Protein AF-0000000080634174 (afdb_homodimer)

Radius of gyration: 23.22 Å; Cα contacts (8 Å, |Δi|>4): 1227; chains: 2; bounding box: 57×70×58 Å

Foldseek 3Di:
DFEEEFEDCLWFLLVLLQLVCLVVPAAYEREEQDQVSCQVSCVVRVLSYDYAYDDLLDLVSLLVSQVVSCVRPVGGAEYELDWAFFEFAAPVLADCVPLVVRLSTLPVSVVSSCVSRCVRCLQVAHEYEYEAALLLQDPAFRRVSNSVSSVNSVVVQVVVQVVCVVSNHHYAYEHEYDAQIQRLPPRYHYRPGDDPVRVVRHCVVVSVVCHRPTPHHSNVVSVVVVVLRVDPDRDRYHYDDPVSVVSNVVSVVVVVVVCVVCVVPVVPPDDDDD/DFEEEFEDCLWFLLVLLQLVCLVVPAAYEREEQDQVSCQVSCVVRVLSYDYDYDDLLDLVRLLVSQVVSCVRPVGGAEYELDWAFFEFAAPVLADCVPLVVRLSTLPVSVVSSCVSRCVRCLVVAHEYEYEAALLLQDPAFRRNSNSVSSVNSVVVQVVVQVVCVVSNHHYAYEHEYDAQIQRLPPRYHYRPGDDPVRVVRHCVVVSVVCHNPTPHHSNVVSVVVVVLRVDPDRDRYHYDDPVSVVSNVVSVVVVVVVCVVCVVPVVPPDDDDD

Structure (mmCIF, N/CA/C/O backbone):
data_AF-0000000080634174-model_v1
#
loop_
_entity.id
_entity.type
_entity.pdbx_description
1 polymer Dehydrogenase
#
loop_
_atom_site.group_PDB
_atom_site.id
_atom_site.type_symbol
_atom_site.label_atom_id
_atom_site.label_alt_id
_atom_site.label_comp_id
_atom_site.label_asym_id
_atom_site.label_entity_id
_atom_site.label_seq_id
_atom_site.pdbx_PDB_ins_code
_atom_site.Cartn_x
_atom_site.Cartn_y
_atom_site.Cartn_z
_atom_site.occupancy
_atom_site.B_iso_or_equiv
_atom_site.auth_seq_id
_atom_site.auth_comp_id
_atom_site.auth_asym_id
_atom_site.auth_atom_id
_atom_site.pdbx_PDB_model_num
ATOM 1 N N . MET A 1 1 ? -1.147 -33.094 -9.82 1 93.56 1 MET A N 1
ATOM 2 C CA . MET A 1 1 ? -0.824 -32.219 -10.938 1 93.56 1 MET A CA 1
ATOM 3 C C . MET A 1 1 ? -1.617 -30.906 -10.836 1 93.56 1 MET A C 1
ATOM 5 O O . MET A 1 1 ? -2.816 -30.938 -10.562 1 93.56 1 MET A O 1
ATOM 9 N N . LYS A 1 2 ? -0.888 -29.781 -11.016 1 96.88 2 LYS A N 1
ATOM 10 C CA . LYS A 1 2 ? -1.523 -28.469 -10.961 1 96.88 2 LYS A CA 1
ATOM 11 C C . LYS A 1 2 ? -1.359 -27.719 -12.281 1 96.88 2 LYS A C 1
ATOM 13 O O . LYS A 1 2 ? -0.483 -28.062 -13.086 1 96.88 2 LYS A O 1
ATOM 18 N N . THR A 1 3 ? -2.258 -26.781 -12.523 1 98.44 3 THR A N 1
ATOM 19 C CA . THR A 1 3 ? -2.152 -25.875 -13.664 1 98.44 3 THR A CA 1
ATOM 20 C C . THR A 1 3 ? -1.894 -24.438 -13.195 1 98.44 3 THR A C 1
ATOM 22 O O . THR A 1 3 ? -2.635 -23.922 -12.367 1 98.44 3 THR A O 1
ATOM 25 N N . TRP A 1 4 ? -0.805 -23.844 -13.758 1 98.75 4 TRP A N 1
ATOM 26 C CA . TRP A 1 4 ? -0.33 -22.531 -13.312 1 98.75 4 TRP A CA 1
ATOM 27 C C . TRP A 1 4 ? -0.542 -21.484 -14.398 1 98.75 4 TRP A C 1
ATOM 29 O O . TRP A 1 4 ? -0.318 -21.75 -15.578 1 98.75 4 TRP A O 1
ATOM 39 N N . LEU A 1 5 ? -1.019 -20.328 -14.031 1 98.88 5 LEU A N 1
ATOM 40 C CA . LEU A 1 5 ? -0.924 -19.094 -14.812 1 98.88 5 LEU A CA 1
ATOM 41 C C . LEU A 1 5 ? 0.023 -18.109 -14.156 1 98.88 5 LEU A C 1
ATOM 43 O O . LEU A 1 5 ? -0.247 -17.625 -13.055 1 98.88 5 LEU A O 1
ATOM 47 N N . ILE A 1 6 ? 1.16 -17.797 -14.812 1 98.94 6 ILE A N 1
ATOM 48 C CA . ILE A 1 6 ? 2.223 -16.984 -14.211 1 98.94 6 ILE A CA 1
ATOM 49 C C . ILE A 1 6 ? 2.502 -15.766 -15.086 1 98.94 6 ILE A C 1
ATOM 51 O O . ILE A 1 6 ? 2.711 -15.891 -16.297 1 98.94 6 ILE A O 1
ATOM 55 N N . THR A 1 7 ? 2.477 -14.609 -14.469 1 98.88 7 THR A N 1
ATOM 56 C CA . THR A 1 7 ? 2.805 -13.391 -15.211 1 98.88 7 THR A CA 1
ATOM 57 C C . THR A 1 7 ? 4.289 -13.062 -15.078 1 98.88 7 THR A C 1
ATOM 59 O O . THR A 1 7 ? 4.918 -13.398 -14.07 1 98.88 7 THR A O 1
ATOM 62 N N . GLY A 1 8 ? 4.812 -12.359 -16.062 1 97.75 8 GLY A N 1
ATOM 63 C CA . GLY A 1 8 ? 6.184 -11.883 -16 1 97.75 8 GLY A CA 1
ATOM 64 C C . GLY A 1 8 ? 7.207 -13 -15.992 1 97.75 8 GLY A C 1
ATOM 65 O O . GLY A 1 8 ? 8.047 -13.078 -15.094 1 97.75 8 GLY A O 1
ATOM 66 N N . CYS A 1 9 ? 7.27 -13.82 -17.094 1 98.06 9 CYS A N 1
ATOM 67 C CA . CYS A 1 9 ? 8.086 -15.031 -17.078 1 98.06 9 CYS A CA 1
ATOM 68 C C . CYS A 1 9 ? 9.344 -14.844 -17.922 1 98.06 9 CYS A C 1
ATOM 70 O O . CYS A 1 9 ? 10.039 -15.812 -18.234 1 98.06 9 CYS A O 1
ATOM 72 N N . SER A 1 10 ? 9.688 -13.625 -18.297 1 95.56 10 SER A N 1
ATOM 73 C CA . SER A 1 10 ? 10.828 -13.414 -19.172 1 95.56 10 SER A CA 1
ATOM 74 C C . SER A 1 10 ? 12.148 -13.523 -18.406 1 95.56 10 SER A C 1
ATOM 76 O O . SER A 1 10 ? 13.211 -13.68 -19.016 1 95.56 10 SER A O 1
ATOM 78 N N . SER A 1 11 ? 12.117 -13.383 -17.094 1 92.25 11 SER A N 1
ATOM 79 C CA . SER A 1 11 ? 13.32 -13.445 -16.266 1 92.25 11 SER A CA 1
ATOM 80 C C . SER A 1 11 ? 12.969 -13.672 -14.805 1 92.25 11 SER A C 1
ATOM 82 O O . SER A 1 11 ? 11.805 -13.852 -14.461 1 92.25 11 SER A O 1
ATOM 84 N N . GLY A 1 12 ? 13.969 -13.875 -14.023 1 94.12 12 GLY A N 1
ATOM 85 C CA . GLY A 1 12 ? 13.82 -13.828 -12.578 1 94.12 12 GLY A CA 1
ATOM 86 C C . GLY A 1 12 ? 12.977 -14.961 -12.031 1 94.12 12 GLY A C 1
ATOM 87 O O . GLY A 1 12 ? 13.078 -16.094 -12.484 1 94.12 12 GLY A O 1
ATOM 88 N N . PHE A 1 13 ? 12.203 -14.633 -11.008 1 96.81 13 PHE A N 1
ATOM 89 C CA . PHE A 1 13 ? 11.383 -15.594 -10.281 1 96.81 13 PHE A CA 1
ATOM 90 C C . PHE A 1 13 ? 10.32 -16.188 -11.195 1 96.81 13 PHE A C 1
ATOM 92 O O . PHE A 1 13 ? 10.055 -17.391 -11.148 1 96.81 13 PHE A O 1
ATOM 99 N N . GLY A 1 14 ? 9.703 -15.352 -12.086 1 97.81 14 GLY A N 1
ATOM 100 C CA . GLY A 1 14 ? 8.664 -15.844 -12.977 1 97.81 14 GLY A CA 1
ATOM 101 C C . GLY A 1 14 ? 9.141 -16.953 -13.898 1 97.81 14 GLY A C 1
ATOM 102 O O . GLY A 1 14 ? 8.492 -17.984 -14.008 1 97.81 14 GLY A O 1
ATOM 103 N N . GLN A 1 15 ? 10.266 -16.703 -14.5 1 97.81 15 GLN A N 1
ATOM 104 C CA . GLN A 1 15 ? 10.836 -17.688 -15.406 1 97.81 15 GLN A CA 1
ATOM 105 C C . GLN A 1 15 ? 11.203 -18.969 -14.664 1 97.81 15 GLN A C 1
ATOM 107 O O . GLN A 1 15 ? 10.859 -20.062 -15.109 1 97.81 15 GLN A O 1
ATOM 112 N N . ARG A 1 16 ? 11.859 -18.844 -13.57 1 98 16 ARG A N 1
ATOM 113 C CA . ARG A 1 16 ? 12.336 -19.984 -12.797 1 98 16 ARG A CA 1
ATOM 114 C C . ARG A 1 16 ? 11.172 -20.781 -12.234 1 98 16 ARG A C 1
ATOM 116 O O . ARG A 1 16 ? 11.219 -22.016 -12.203 1 98 16 ARG A O 1
ATOM 123 N N . LEU A 1 17 ? 10.156 -20.062 -11.789 1 98.62 17 LEU A N 1
ATOM 124 C CA . LEU A 1 17 ? 8.984 -20.734 -11.25 1 98.62 17 LEU A CA 1
ATOM 125 C C . LEU A 1 17 ? 8.25 -21.516 -12.336 1 98.62 17 LEU A C 1
ATOM 127 O O . LEU A 1 17 ? 7.82 -22.656 -12.117 1 98.62 17 LEU A O 1
ATOM 131 N N . ALA A 1 18 ? 8.078 -20.891 -13.492 1 98.62 18 ALA A N 1
ATOM 132 C CA . ALA A 1 18 ? 7.438 -21.562 -14.625 1 98.62 18 ALA A CA 1
ATOM 133 C C . ALA A 1 18 ? 8.172 -22.859 -14.984 1 98.62 18 ALA A C 1
ATOM 135 O O . ALA A 1 18 ? 7.543 -23.906 -15.133 1 98.62 18 ALA A O 1
ATOM 136 N N . LEU A 1 19 ? 9.469 -22.781 -15.062 1 98.44 19 LEU A N 1
ATOM 137 C CA . LEU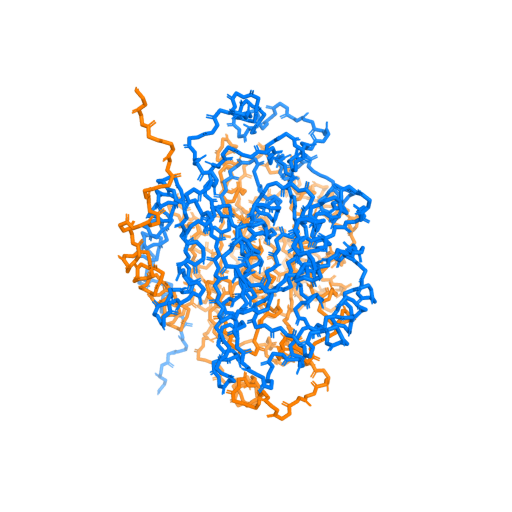 A 1 19 ? 10.281 -23.938 -15.43 1 98.44 19 LEU A CA 1
ATOM 138 C C . LEU A 1 19 ? 10.234 -25.016 -14.352 1 98.44 19 LEU A C 1
ATOM 140 O O . LEU A 1 19 ? 10.094 -26.203 -14.648 1 98.44 19 LEU A O 1
ATOM 144 N N . ALA A 1 20 ? 10.367 -24.594 -13.109 1 98.56 20 ALA A N 1
ATOM 145 C CA . ALA A 1 20 ? 10.352 -25.547 -12 1 98.56 20 ALA A CA 1
ATOM 146 C C . ALA A 1 20 ? 9.023 -26.281 -11.922 1 98.56 20 ALA A C 1
ATOM 148 O O . ALA A 1 20 ? 8.992 -27.5 -11.719 1 98.56 20 ALA A O 1
ATOM 149 N N . ALA A 1 21 ? 7.898 -25.562 -12.062 1 98.5 21 ALA A N 1
ATOM 150 C CA . ALA A 1 21 ? 6.574 -26.188 -12.047 1 98.5 21 ALA A CA 1
ATOM 151 C C . ALA A 1 21 ? 6.422 -27.188 -13.195 1 98.5 21 ALA A C 1
ATOM 153 O O . ALA A 1 21 ? 5.934 -28.297 -12.992 1 98.5 21 ALA A O 1
ATOM 154 N N . ALA A 1 22 ? 6.898 -26.812 -14.344 1 98.38 22 ALA A N 1
ATOM 155 C CA . ALA A 1 22 ? 6.805 -27.703 -15.508 1 98.38 22 ALA A CA 1
ATOM 156 C C . ALA A 1 22 ? 7.652 -28.953 -15.312 1 98.38 22 ALA A C 1
ATOM 158 O O . ALA A 1 22 ? 7.23 -30.047 -15.672 1 98.38 22 ALA A O 1
ATOM 159 N N . ARG A 1 23 ? 8.812 -28.766 -14.773 1 97.81 23 ARG A N 1
ATOM 160 C CA . ARG A 1 23 ? 9.742 -29.875 -14.578 1 97.81 23 ARG A CA 1
ATOM 161 C C . ARG A 1 23 ? 9.164 -30.906 -13.617 1 97.81 23 ARG A C 1
ATOM 163 O O . ARG A 1 23 ? 9.461 -32.094 -13.734 1 97.81 23 ARG A O 1
ATOM 170 N N . ARG A 1 24 ? 8.305 -30.484 -12.742 1 96.5 24 ARG A N 1
ATOM 171 C CA . ARG A 1 24 ? 7.75 -31.438 -11.789 1 96.5 24 ARG A CA 1
ATOM 172 C C . ARG A 1 24 ? 6.469 -32.062 -12.328 1 96.5 24 ARG A C 1
ATOM 174 O O . ARG A 1 24 ? 5.777 -32.781 -11.609 1 96.5 24 ARG A O 1
ATOM 181 N N . GLY A 1 25 ? 6.062 -31.672 -13.562 1 97.5 25 GLY A N 1
ATOM 182 C CA . GLY A 1 25 ? 4.957 -32.344 -14.227 1 97.5 25 GLY A CA 1
ATOM 183 C C . GLY A 1 25 ? 3.689 -31.516 -14.266 1 97.5 25 GLY A C 1
ATOM 184 O O . GLY A 1 25 ? 2.662 -31.969 -14.781 1 97.5 25 GLY A O 1
ATOM 185 N N . ASP A 1 26 ? 3.695 -30.297 -13.789 1 98.25 26 ASP A N 1
ATOM 186 C CA . ASP A 1 26 ? 2.539 -29.406 -13.797 1 98.25 26 ASP A CA 1
ATOM 187 C C . ASP A 1 26 ? 2.33 -28.797 -15.18 1 98.25 26 ASP A C 1
ATOM 189 O O . ASP A 1 26 ? 3.211 -28.875 -16.047 1 98.25 26 ASP A O 1
ATOM 193 N N . ARG A 1 27 ? 1.114 -28.328 -15.414 1 98.62 27 ARG A N 1
ATOM 194 C CA . ARG A 1 27 ? 0.821 -27.516 -16.594 1 98.62 27 ARG A CA 1
ATOM 195 C C . ARG A 1 27 ? 1.061 -26.047 -16.312 1 98.62 27 ARG A C 1
ATOM 197 O O . ARG A 1 27 ? 0.781 -25.547 -15.227 1 98.62 27 ARG A O 1
ATOM 204 N N . VAL A 1 28 ? 1.625 -25.359 -17.312 1 98.81 28 VAL A N 1
ATOM 205 C CA . VAL A 1 28 ? 2.014 -23.969 -17.062 1 98.81 28 VAL A CA 1
ATOM 206 C C . VAL A 1 28 ? 1.603 -23.094 -18.234 1 98.81 28 VAL A C 1
ATOM 208 O O . VAL A 1 28 ? 1.884 -23.422 -19.391 1 98.81 28 VAL A O 1
ATOM 211 N N . ILE A 1 29 ? 0.854 -22.062 -17.953 1 98.75 29 ILE A N 1
ATOM 212 C CA . ILE A 1 29 ? 0.711 -20.922 -18.844 1 98.75 29 ILE A CA 1
ATOM 213 C C . ILE A 1 29 ? 1.694 -19.812 -18.453 1 98.75 29 ILE A C 1
ATOM 215 O O . ILE A 1 29 ? 1.489 -19.125 -17.453 1 98.75 29 ILE A O 1
ATOM 219 N N . ALA A 1 30 ? 2.789 -19.703 -19.172 1 98.75 30 ALA A N 1
ATOM 220 C CA . ALA A 1 30 ? 3.797 -18.672 -18.922 1 98.75 30 ALA A CA 1
ATOM 221 C C . ALA A 1 30 ? 3.549 -17.453 -19.797 1 98.75 30 ALA A C 1
ATOM 223 O O . ALA A 1 30 ? 3.316 -17.562 -21 1 98.75 30 ALA A O 1
ATOM 224 N N . THR A 1 31 ? 3.604 -16.266 -19.188 1 98.81 31 THR A N 1
ATOM 225 C CA . THR A 1 31 ? 3.297 -15.086 -19.969 1 98.81 31 THR A CA 1
ATOM 226 C C . THR A 1 31 ? 4.426 -14.062 -19.875 1 98.81 31 THR A C 1
ATOM 228 O O . THR A 1 31 ? 5.168 -14.047 -18.891 1 98.81 31 THR A O 1
ATOM 231 N N . ALA A 1 32 ? 4.605 -13.305 -20.859 1 98.06 32 ALA A N 1
ATOM 232 C CA . ALA A 1 32 ? 5.52 -12.172 -20.938 1 98.06 32 ALA A CA 1
ATOM 233 C C . ALA A 1 32 ? 5.043 -11.156 -21.969 1 98.06 32 ALA A C 1
ATOM 235 O O . ALA A 1 32 ? 4.266 -11.484 -22.859 1 98.06 32 ALA A O 1
ATOM 236 N N . ARG A 1 33 ? 5.516 -9.977 -21.906 1 96 33 ARG A N 1
ATOM 237 C CA . ARG A 1 33 ? 5.164 -8.953 -22.891 1 96 33 ARG A CA 1
ATOM 238 C C . ARG A 1 33 ? 5.645 -9.336 -24.281 1 96 33 ARG A C 1
ATOM 240 O O . ARG A 1 33 ? 4.891 -9.234 -25.25 1 96 33 ARG A O 1
ATOM 247 N N . ASP A 1 34 ? 6.812 -9.695 -24.188 1 95.75 34 ASP A N 1
ATOM 248 C CA . ASP A 1 34 ? 7.414 -10.227 -25.406 1 95.75 34 ASP A CA 1
ATOM 249 C C . ASP A 1 34 ? 7.422 -11.758 -25.391 1 95.75 34 ASP A C 1
ATOM 251 O O . ASP A 1 34 ? 8.359 -12.367 -24.875 1 95.75 34 ASP A O 1
ATOM 255 N N . VAL A 1 35 ? 6.469 -12.273 -26.031 1 96.44 35 VAL A N 1
ATOM 256 C CA . VAL A 1 35 ? 6.281 -13.719 -25.969 1 96.44 35 VAL A CA 1
ATOM 257 C C . VAL A 1 35 ? 7.43 -14.422 -26.688 1 96.44 35 VAL A C 1
ATOM 259 O O . VAL A 1 35 ? 7.82 -15.531 -26.328 1 96.44 35 VAL A O 1
ATOM 262 N N . GLU A 1 36 ? 8.008 -13.82 -27.656 1 96.25 36 GLU A N 1
ATOM 263 C CA . GLU A 1 36 ? 9.109 -14.422 -28.406 1 96.25 36 GLU A CA 1
ATOM 264 C C . GLU A 1 36 ? 10.305 -14.719 -27.5 1 96.25 36 GLU A C 1
ATOM 266 O O . GLU A 1 36 ? 11.023 -15.695 -27.703 1 96.25 36 GLU A O 1
ATOM 271 N N . ALA A 1 37 ? 10.422 -13.922 -26.484 1 94.25 37 ALA A N 1
ATOM 272 C CA . ALA A 1 37 ? 11.547 -14.047 -25.562 1 94.25 37 ALA A CA 1
ATOM 273 C C . ALA A 1 37 ? 11.422 -15.305 -24.703 1 94.25 37 ALA A C 1
ATOM 275 O O . ALA A 1 37 ? 12.391 -15.742 -24.078 1 94.25 37 ALA A O 1
ATOM 276 N N . ILE A 1 38 ? 10.195 -15.938 -24.672 1 97 38 ILE A N 1
ATOM 277 C CA . ILE A 1 38 ? 10.031 -17.047 -23.75 1 97 38 ILE A CA 1
ATOM 278 C C . ILE A 1 38 ? 9.5 -18.266 -24.484 1 97 38 ILE A C 1
ATOM 280 O O . ILE A 1 38 ? 9.219 -19.297 -23.891 1 97 38 ILE A O 1
ATOM 284 N N . GLU A 1 39 ? 9.359 -18.219 -25.75 1 96.06 39 GLU A N 1
ATOM 285 C CA . GLU A 1 39 ? 8.75 -19.297 -26.516 1 96.06 39 GLU A CA 1
ATOM 286 C C . GLU A 1 39 ? 9.547 -20.594 -26.391 1 96.06 39 GLU A C 1
ATOM 288 O O . GLU A 1 39 ? 8.969 -21.672 -26.281 1 96.06 39 GLU A O 1
ATOM 293 N N . ASP A 1 40 ? 10.828 -20.469 -26.406 1 95.88 40 ASP A N 1
ATOM 294 C CA . ASP A 1 40 ? 11.711 -21.625 -26.375 1 95.88 40 ASP A CA 1
ATOM 295 C C . ASP A 1 40 ? 11.586 -22.391 -25.047 1 95.88 40 ASP A C 1
ATOM 297 O O . ASP A 1 40 ? 11.898 -23.578 -24.984 1 95.88 40 ASP A O 1
ATOM 301 N N . MET A 1 41 ? 11.102 -21.703 -24.031 1 96 41 MET A N 1
ATOM 302 C CA . MET A 1 41 ? 10.992 -22.312 -22.703 1 96 41 MET A CA 1
ATOM 303 C C . MET A 1 41 ? 9.977 -23.438 -22.703 1 96 41 MET A C 1
ATOM 305 O O . MET A 1 41 ? 10.062 -24.375 -21.906 1 96 41 MET A O 1
ATOM 309 N N . ALA A 1 42 ? 9.047 -23.375 -23.625 1 97.12 42 ALA A N 1
ATOM 310 C CA . ALA A 1 42 ? 7.93 -24.328 -23.625 1 97.12 42 ALA A CA 1
ATOM 311 C C . ALA A 1 42 ? 8.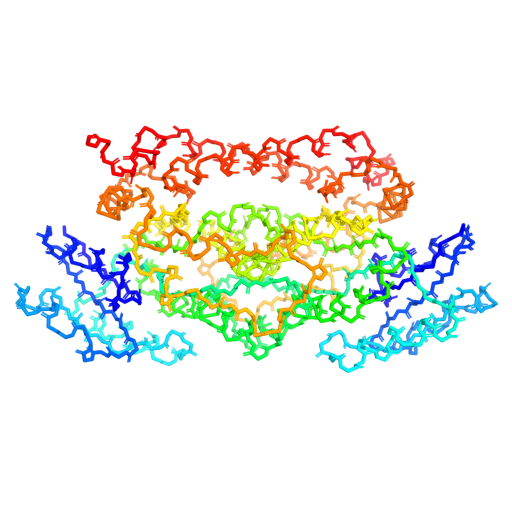297 -25.594 -24.391 1 97.12 42 ALA A C 1
ATOM 313 O O . ALA A 1 42 ? 7.652 -26.625 -24.219 1 97.12 42 ALA A O 1
ATOM 314 N N . GLU A 1 43 ? 9.312 -25.578 -25.188 1 96.38 43 GLU A N 1
ATOM 315 C CA . GLU A 1 43 ? 9.641 -26.625 -26.141 1 96.38 43 GLU A CA 1
ATOM 316 C C . GLU A 1 43 ? 9.859 -27.969 -25.453 1 96.38 43 GLU A C 1
ATOM 318 O O . GLU A 1 43 ? 9.328 -28.984 -25.891 1 96.38 43 GLU A O 1
ATOM 323 N N . PRO A 1 44 ? 10.523 -27.969 -24.328 1 97.38 44 PRO A N 1
ATOM 324 C CA . PRO A 1 44 ? 10.828 -29.266 -23.719 1 97.38 44 PRO A CA 1
ATOM 325 C C . PRO A 1 44 ? 9.602 -29.906 -23.062 1 97.38 44 PRO A C 1
ATOM 327 O O . PRO A 1 44 ? 9.656 -31.078 -22.672 1 97.38 44 PRO A O 1
ATOM 330 N N . PHE A 1 45 ? 8.445 -29.281 -23.016 1 97.44 45 PHE A N 1
ATOM 331 C CA . PHE A 1 45 ? 7.371 -29.766 -22.141 1 97.44 45 PHE A CA 1
ATOM 332 C C . PHE A 1 45 ? 6.156 -30.188 -22.953 1 97.44 45 PHE A C 1
ATOM 334 O O . PHE A 1 45 ? 5.098 -30.469 -22.406 1 97.44 45 PHE A O 1
ATOM 341 N N . GLY A 1 46 ? 6.289 -30.359 -24.281 1 89.5 46 GLY A N 1
ATOM 342 C CA . GLY A 1 46 ? 5.367 -31.047 -25.172 1 89.5 46 GLY A CA 1
ATOM 343 C C . GLY A 1 46 ? 3.928 -30.609 -24.984 1 89.5 46 GLY A C 1
ATOM 344 O O . GLY A 1 46 ? 3.033 -31.453 -24.844 1 89.5 46 GLY A O 1
ATOM 345 N N . GLY A 1 47 ? 3.631 -29.328 -24.75 1 93.69 47 GLY A N 1
ATOM 346 C CA . GLY A 1 47 ? 2.268 -28.828 -24.656 1 93.69 47 GLY A CA 1
ATOM 347 C C . GLY A 1 47 ? 1.819 -28.609 -23.219 1 93.69 47 GLY A C 1
ATOM 348 O O . GLY A 1 47 ? 0.802 -27.953 -22.984 1 93.69 47 GLY A O 1
ATOM 349 N N . ARG A 1 48 ? 2.551 -29.219 -22.312 1 97.56 48 ARG A N 1
ATOM 350 C CA . ARG A 1 48 ? 2.213 -29.016 -20.906 1 97.56 48 ARG A CA 1
ATOM 351 C C . ARG A 1 48 ? 2.516 -27.578 -20.484 1 97.56 48 ARG A C 1
ATOM 353 O O . ARG A 1 48 ? 2.027 -27.109 -19.438 1 97.56 48 ARG A O 1
ATOM 360 N N . MET A 1 49 ? 3.352 -26.922 -21.234 1 98.31 49 MET A N 1
ATOM 361 C CA . MET A 1 49 ? 3.584 -25.5 -21.078 1 98.31 49 MET A CA 1
ATOM 362 C C . MET A 1 49 ? 3.238 -24.75 -22.359 1 98.31 49 MET A C 1
ATOM 364 O O . MET A 1 49 ? 3.623 -25.172 -23.453 1 98.31 49 MET A O 1
ATOM 368 N N . ILE A 1 50 ? 2.488 -23.703 -22.219 1 98.25 50 ILE A N 1
ATOM 369 C CA . ILE A 1 50 ? 2.295 -22.781 -23.328 1 98.25 50 ILE A CA 1
ATOM 370 C C . ILE A 1 50 ? 2.764 -21.375 -22.938 1 98.25 50 ILE A C 1
ATOM 372 O O . ILE A 1 50 ? 2.865 -21.078 -21.75 1 98.25 50 ILE A O 1
ATOM 376 N N . THR A 1 51 ? 3.129 -20.609 -23.938 1 98.31 51 THR A N 1
ATOM 377 C CA . THR A 1 51 ? 3.535 -19.234 -23.719 1 98.31 51 THR A CA 1
ATOM 378 C C . THR A 1 51 ? 2.555 -18.266 -24.391 1 98.31 51 THR A C 1
ATOM 380 O O . THR A 1 51 ? 2.055 -18.547 -25.484 1 98.31 51 THR A O 1
ATOM 383 N N . LEU A 1 52 ? 2.146 -17.203 -23.688 1 98.25 52 LEU A N 1
ATOM 384 C CA . LEU A 1 52 ? 1.212 -16.203 -24.188 1 98.25 52 LEU A CA 1
ATOM 385 C C . LEU A 1 52 ? 1.766 -14.797 -24 1 98.25 52 LEU A C 1
ATOM 387 O O . LEU A 1 52 ? 2.467 -14.531 -23.031 1 98.25 52 LEU A O 1
ATOM 391 N N . PRO A 1 53 ? 1.485 -13.891 -24.953 1 98.19 53 PRO A N 1
ATOM 392 C CA . PRO A 1 53 ? 1.774 -12.477 -24.688 1 98.19 53 PRO A CA 1
ATOM 393 C C . PRO A 1 53 ? 0.848 -11.875 -23.641 1 98.19 53 PRO A C 1
ATOM 395 O O . PRO A 1 53 ? -0.366 -12.094 -23.672 1 98.19 53 PRO A O 1
ATOM 398 N N . LEU A 1 54 ? 1.423 -11.195 -22.672 1 98.56 54 LEU A N 1
ATOM 399 C CA . LEU A 1 54 ? 0.611 -10.492 -21.688 1 98.56 54 LEU A CA 1
ATOM 400 C C . LEU A 1 54 ? 1.346 -9.266 -21.156 1 98.56 54 LEU A C 1
ATOM 402 O O . LEU A 1 54 ? 2.369 -9.398 -20.484 1 98.56 54 LEU A O 1
ATOM 406 N N . ASP A 1 55 ? 0.891 -8.125 -21.531 1 98.56 55 ASP A N 1
ATOM 407 C CA . ASP A 1 55 ? 1.12 -6.891 -20.781 1 98.56 55 ASP A CA 1
ATOM 408 C C . ASP A 1 55 ? 0.06 -6.707 -19.703 1 98.56 55 ASP A C 1
ATOM 410 O O . ASP A 1 55 ? -1.104 -6.441 -20 1 98.56 55 ASP A O 1
ATOM 414 N N . VAL A 1 56 ? 0.46 -6.836 -18.453 1 98.56 56 VAL A N 1
ATOM 415 C CA . VAL A 1 56 ? -0.513 -6.871 -17.359 1 98.56 56 VAL A CA 1
ATOM 416 C C . VAL A 1 56 ? -1.224 -5.523 -17.266 1 98.56 56 VAL A C 1
ATOM 418 O O . VAL A 1 56 ? -2.254 -5.406 -16.594 1 98.56 56 VAL A O 1
ATOM 421 N N . THR A 1 57 ? -0.681 -4.457 -17.906 1 98.19 57 THR A N 1
ATOM 422 C CA . THR A 1 57 ? -1.35 -3.16 -17.891 1 98.19 57 THR A CA 1
ATOM 423 C C . THR A 1 57 ? -2.51 -3.137 -18.891 1 98.19 57 THR A C 1
ATOM 425 O O . THR A 1 57 ? -3.264 -2.162 -18.938 1 98.19 57 THR A O 1
ATOM 428 N N . ASP A 1 58 ? -2.643 -4.164 -19.672 1 98.38 58 ASP A N 1
ATOM 429 C CA . ASP A 1 58 ? -3.742 -4.332 -20.625 1 98.38 58 ASP A CA 1
ATOM 430 C C . ASP A 1 58 ? -4.777 -5.32 -20.078 1 98.38 58 ASP A C 1
ATOM 432 O O . ASP A 1 58 ? -4.625 -6.535 -20.25 1 98.38 58 ASP A O 1
ATOM 436 N N . ALA A 1 59 ? -5.859 -4.785 -19.609 1 97.69 59 ALA A N 1
ATOM 437 C CA . ALA A 1 59 ? -6.883 -5.609 -18.969 1 97.69 59 ALA A CA 1
ATOM 438 C C . ALA A 1 59 ? -7.469 -6.617 -19.953 1 97.69 59 ALA A C 1
ATOM 440 O O . ALA A 1 59 ? -7.812 -7.738 -19.562 1 97.69 59 ALA A O 1
ATOM 441 N N . ALA A 1 60 ? -7.633 -6.199 -21.141 1 98.06 60 ALA A N 1
ATOM 442 C CA . ALA A 1 60 ? -8.164 -7.105 -22.156 1 98.06 60 ALA A CA 1
ATOM 443 C C . ALA A 1 60 ? -7.211 -8.266 -22.406 1 98.06 60 ALA A C 1
ATOM 445 O O . ALA A 1 60 ? -7.645 -9.398 -22.641 1 98.06 60 ALA A O 1
ATOM 446 N N . ALA A 1 61 ? -5.93 -7.996 -22.422 1 98.5 61 ALA A N 1
ATOM 447 C CA . ALA A 1 61 ? -4.93 -9.047 -22.594 1 98.5 61 ALA A CA 1
ATOM 448 C C . ALA A 1 61 ? -4.977 -10.047 -21.438 1 98.5 61 ALA A C 1
ATOM 450 O O . ALA A 1 61 ? -4.797 -11.25 -21.641 1 98.5 61 ALA A O 1
ATOM 451 N N . ALA A 1 62 ? -5.207 -9.539 -20.219 1 98.5 62 ALA A N 1
ATOM 452 C CA . ALA A 1 62 ? -5.332 -10.422 -19.062 1 98.5 62 ALA A CA 1
ATOM 453 C C . ALA A 1 62 ? -6.527 -11.359 -19.219 1 98.5 62 ALA A C 1
ATOM 455 O O . ALA A 1 62 ? -6.414 -12.562 -18.969 1 98.5 62 ALA A O 1
ATOM 456 N N . LYS A 1 63 ? -7.613 -10.812 -19.641 1 98.44 63 LYS A N 1
ATOM 457 C CA . LYS A 1 63 ? -8.805 -11.625 -19.859 1 98.44 63 LYS A CA 1
ATOM 458 C C . LYS A 1 63 ? -8.555 -12.68 -20.938 1 98.44 63 LYS A C 1
ATOM 460 O O . LYS A 1 63 ? -8.992 -13.82 -20.812 1 98.44 63 LYS A O 1
ATOM 465 N N . ALA A 1 64 ? -7.883 -12.266 -21.984 1 98.56 64 ALA A N 1
ATOM 466 C CA . ALA A 1 64 ? -7.57 -13.18 -23.078 1 98.56 64 ALA A CA 1
ATOM 467 C C . ALA A 1 64 ? -6.664 -14.312 -22.594 1 98.56 64 ALA A C 1
ATOM 469 O O . ALA A 1 64 ? -6.836 -15.461 -23.016 1 98.56 64 ALA A O 1
ATOM 470 N N . ALA A 1 65 ? -5.691 -13.992 -21.781 1 98.62 65 ALA A N 1
ATOM 471 C CA . ALA A 1 65 ? -4.793 -15.016 -21.234 1 98.62 65 ALA A CA 1
ATOM 472 C C . ALA A 1 65 ? -5.559 -16.031 -20.391 1 98.62 65 ALA A C 1
ATOM 474 O O . ALA A 1 65 ? -5.316 -17.234 -20.5 1 98.62 65 ALA A O 1
ATOM 475 N N . VAL A 1 66 ? -6.477 -15.539 -19.594 1 98.62 66 VAL A N 1
ATOM 476 C CA . VAL A 1 66 ? -7.305 -16.406 -18.75 1 98.62 66 VAL A CA 1
ATOM 477 C C . VAL A 1 66 ? -8.18 -17.297 -19.641 1 98.62 66 VAL A C 1
ATOM 479 O O . VAL A 1 66 ? -8.273 -18.5 -19.406 1 98.62 66 VAL A O 1
ATOM 482 N N . ALA A 1 67 ? -8.75 -16.688 -20.625 1 98.56 67 ALA A N 1
ATOM 483 C CA . ALA A 1 67 ? -9.594 -17.438 -21.547 1 98.56 67 ALA A CA 1
ATOM 484 C C . ALA A 1 67 ? -8.805 -18.547 -22.25 1 98.56 67 ALA A C 1
ATOM 486 O O . ALA A 1 67 ? -9.297 -19.656 -22.406 1 98.56 67 ALA A O 1
ATOM 487 N N . LYS A 1 68 ? -7.652 -18.234 -22.688 1 98.38 68 LYS A N 1
ATOM 488 C CA . LYS A 1 68 ? -6.809 -19.234 -23.344 1 98.38 68 LYS A CA 1
ATOM 489 C C . LYS A 1 68 ? -6.43 -20.359 -22.406 1 98.38 68 LYS A C 1
ATOM 491 O O . LYS A 1 68 ? -6.344 -21.516 -22.812 1 98.38 68 LYS A O 1
ATOM 496 N N . ALA A 1 69 ? -6.145 -20.016 -21.156 1 97.81 69 ALA A N 1
ATOM 497 C CA . ALA A 1 69 ? -5.863 -21.031 -20.156 1 97.81 69 ALA A CA 1
ATOM 498 C C . ALA A 1 69 ? -7.035 -22 -20 1 97.81 69 ALA A C 1
ATOM 500 O O . ALA A 1 69 ? -6.836 -23.219 -19.922 1 97.81 69 ALA A O 1
ATOM 501 N N . VAL A 1 70 ? -8.219 -21.469 -19.969 1 98.12 70 VAL A N 1
ATOM 502 C CA . VAL A 1 70 ? -9.422 -22.281 -19.844 1 98.12 70 VAL A CA 1
ATOM 503 C C . VAL A 1 70 ? -9.609 -23.141 -21.094 1 98.12 70 VAL A C 1
ATOM 505 O O 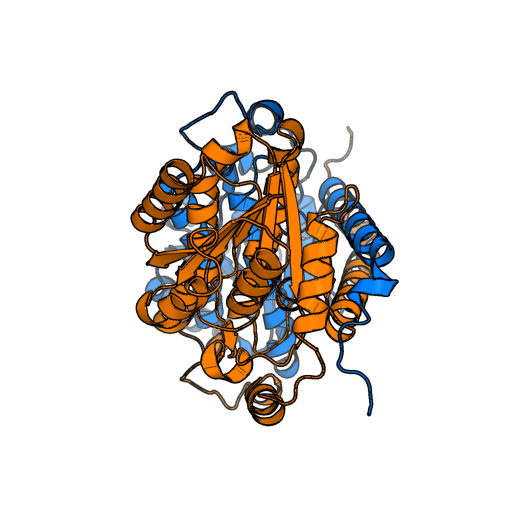. VAL A 1 70 ? -9.898 -24.328 -20.984 1 98.12 70 VAL A O 1
ATOM 508 N N . GLU A 1 71 ? -9.43 -22.516 -22.203 1 98.25 71 GLU A N 1
ATOM 509 C CA . GLU A 1 71 ? -9.57 -23.234 -23.469 1 98.25 71 GLU A CA 1
ATOM 510 C C . GLU A 1 71 ? -8.586 -24.391 -23.562 1 98.25 71 GLU A C 1
ATOM 512 O O . GLU A 1 71 ? -8.945 -25.484 -24 1 98.25 71 GLU A O 1
ATOM 517 N N . THR A 1 72 ? -7.387 -24.188 -23.156 1 98.19 72 THR A N 1
ATOM 518 C CA . THR A 1 72 ? -6.297 -25.125 -23.375 1 98.19 72 THR A CA 1
ATOM 519 C C . THR A 1 72 ? -6.293 -26.203 -22.297 1 98.19 72 THR A C 1
ATOM 521 O O . THR A 1 72 ? -6.078 -27.391 -22.594 1 98.19 72 THR A O 1
ATOM 524 N N . PHE A 1 73 ? -6.516 -25.781 -21.062 1 97.88 73 PHE A N 1
ATOM 525 C CA . PHE A 1 73 ? -6.277 -26.734 -19.984 1 97.88 73 PHE A CA 1
ATOM 526 C C . PHE A 1 73 ? -7.539 -26.922 -19.141 1 97.88 73 PHE A C 1
ATOM 528 O O . PHE A 1 73 ? -7.535 -27.688 -18.172 1 97.88 73 PHE A O 1
ATOM 535 N N . GLY A 1 74 ? -8.641 -26.25 -19.469 1 97.38 74 GLY A N 1
ATOM 536 C CA . GLY A 1 74 ? -9.875 -26.328 -18.703 1 97.38 74 GLY A CA 1
ATOM 537 C C . GLY A 1 74 ? -9.891 -25.406 -17.5 1 97.38 74 GLY A C 1
ATOM 538 O O . GLY A 1 74 ? -10.836 -25.438 -16.703 1 97.38 74 GLY A O 1
ATOM 539 N N . GLY A 1 75 ? -8.836 -24.656 -17.344 1 97.12 75 GLY A N 1
ATOM 540 C CA . GLY A 1 75 ? -8.695 -23.766 -16.203 1 97.12 75 GLY A CA 1
ATOM 541 C C . GLY A 1 75 ? -7.312 -23.797 -15.586 1 97.12 75 GLY A C 1
ATOM 542 O O . GLY A 1 75 ? -6.332 -24.125 -16.266 1 97.12 75 GLY A O 1
ATOM 543 N N . PHE A 1 76 ? -7.168 -23.328 -14.375 1 97.88 76 PHE A N 1
ATOM 544 C CA . PHE A 1 76 ? -5.926 -23.359 -13.617 1 97.88 76 PHE A CA 1
ATOM 545 C C . PHE A 1 76 ? -6.207 -23.328 -12.117 1 97.88 76 PHE A C 1
ATOM 547 O O . PHE A 1 76 ? -7.305 -22.969 -11.695 1 97.88 76 PHE A O 1
ATOM 554 N N . ASP A 1 77 ? -5.121 -23.703 -11.367 1 96.62 77 ASP A N 1
ATOM 555 C CA . ASP A 1 77 ? -5.207 -23.844 -9.914 1 96.62 77 ASP A CA 1
ATOM 556 C C . ASP A 1 77 ? -4.398 -22.766 -9.211 1 96.62 77 ASP A C 1
ATOM 558 O O . ASP A 1 77 ? -4.613 -22.5 -8.023 1 96.62 77 ASP A O 1
ATOM 562 N N . VAL A 1 78 ? -3.408 -22.281 -9.875 1 98.69 78 VAL A N 1
ATOM 563 C CA . VAL A 1 78 ? -2.469 -21.344 -9.258 1 98.69 78 VAL A CA 1
ATOM 564 C C . VAL A 1 78 ? -2.297 -20.125 -10.148 1 98.69 78 VAL A C 1
ATOM 566 O O . VAL A 1 78 ? -1.948 -20.234 -11.32 1 98.69 78 VAL A O 1
ATOM 569 N N . LEU A 1 79 ? -2.639 -18.984 -9.68 1 98.88 79 LEU A N 1
ATOM 570 C CA . LEU A 1 79 ? -2.293 -17.719 -10.297 1 98.88 79 LEU A CA 1
ATOM 571 C C . LEU A 1 79 ? -1.088 -17.078 -9.609 1 98.88 79 LEU A C 1
ATOM 573 O O . LEU A 1 79 ? -1.082 -16.922 -8.391 1 98.88 79 LEU A O 1
ATOM 577 N N . VAL A 1 80 ? -0.052 -16.781 -10.336 1 98.94 80 VAL A N 1
ATOM 578 C CA . VAL A 1 80 ? 1.101 -16.078 -9.797 1 98.94 80 VAL A CA 1
ATOM 579 C C . VAL A 1 80 ? 1.196 -14.688 -10.438 1 98.94 80 VAL A C 1
ATOM 581 O O . VAL A 1 80 ? 1.542 -14.562 -11.617 1 98.94 80 VAL A O 1
ATOM 584 N N . ASN A 1 81 ? 0.857 -13.727 -9.656 1 98.88 81 ASN A N 1
ATOM 585 C CA . ASN A 1 81 ? 1.135 -12.352 -10.055 1 98.88 81 ASN A CA 1
ATOM 586 C C . ASN A 1 81 ? 2.576 -11.961 -9.742 1 98.88 81 ASN A C 1
ATOM 588 O O . ASN A 1 81 ? 2.877 -11.523 -8.625 1 98.88 81 ASN A O 1
ATOM 592 N N . ASN A 1 82 ? 3.404 -12.031 -10.75 1 98.56 82 ASN A N 1
ATOM 593 C CA . ASN A 1 82 ? 4.844 -11.859 -10.578 1 98.56 82 ASN A CA 1
ATOM 594 C C . ASN A 1 82 ? 5.355 -10.641 -11.344 1 98.56 82 ASN A C 1
ATOM 596 O O . ASN A 1 82 ? 6.398 -10.078 -11.008 1 98.56 82 ASN A O 1
ATOM 600 N N . ALA A 1 83 ? 4.637 -10.242 -12.43 1 97.88 83 ALA A N 1
ATOM 601 C CA . ALA A 1 83 ? 5.066 -9.094 -13.219 1 97.88 83 ALA A CA 1
ATOM 602 C C . ALA A 1 83 ? 5.227 -7.855 -12.344 1 97.88 83 ALA A C 1
ATOM 604 O O . ALA A 1 83 ? 4.336 -7.527 -11.555 1 97.88 83 ALA A O 1
ATOM 605 N N . GLY A 1 84 ? 6.348 -7.227 -12.43 1 96.75 84 GLY A N 1
ATOM 606 C CA . GLY A 1 84 ? 6.598 -6.023 -11.656 1 96.75 84 GLY A CA 1
ATOM 607 C C . GLY A 1 84 ? 8.016 -5.508 -11.789 1 96.75 84 GLY A C 1
ATOM 608 O O . GLY A 1 84 ? 8.891 -6.211 -12.305 1 96.75 84 GLY A O 1
ATOM 609 N N . TYR A 1 85 ? 8.219 -4.273 -11.43 1 97 85 TYR A N 1
ATOM 610 C CA . TYR A 1 85 ? 9.539 -3.65 -11.344 1 97 85 TYR A CA 1
ATOM 611 C C . TYR A 1 85 ? 9.539 -2.514 -10.328 1 97 85 TYR A C 1
ATOM 613 O O . TYR A 1 85 ? 8.508 -2.205 -9.734 1 97 85 TYR A O 1
ATOM 621 N N . GLY A 1 86 ? 10.75 -2.02 -10.039 1 97.31 86 GLY A N 1
ATOM 622 C CA . GLY A 1 86 ? 10.852 -1.009 -9 1 97.31 86 GLY A CA 1
ATOM 623 C C . GLY A 1 86 ? 11.43 0.303 -9.5 1 97.31 86 GLY A C 1
ATOM 624 O O . GLY A 1 86 ? 11.945 0.375 -10.617 1 97.31 86 GLY A O 1
ATOM 625 N N . LEU A 1 87 ? 11.266 1.339 -8.734 1 97.75 87 LEU A N 1
ATOM 626 C CA . LEU A 1 87 ? 11.852 2.662 -8.906 1 97.75 87 LEU A CA 1
ATOM 627 C C . LEU A 1 87 ? 12.492 3.145 -7.605 1 97.75 87 LEU A C 1
ATOM 629 O O . LEU A 1 87 ? 11.812 3.271 -6.586 1 97.75 87 LEU A O 1
ATOM 633 N N . PHE A 1 88 ? 13.789 3.367 -7.688 1 97.19 88 PHE A N 1
ATOM 634 C CA . PHE A 1 88 ? 14.492 3.953 -6.555 1 97.19 88 PHE A CA 1
ATOM 635 C C . PHE A 1 88 ? 14.68 5.453 -6.754 1 97.19 88 PHE A C 1
ATOM 637 O O . PHE A 1 88 ? 14.906 5.914 -7.875 1 97.19 88 PHE A O 1
ATOM 644 N N . GLY A 1 89 ? 14.664 6.137 -5.734 1 97.5 89 GLY A N 1
ATOM 645 C CA . GLY A 1 89 ? 14.82 7.578 -5.652 1 97.5 89 GLY A CA 1
ATOM 646 C C . GLY A 1 89 ? 14.062 8.195 -4.496 1 97.5 89 GLY A C 1
ATOM 647 O O . GLY A 1 89 ? 13.055 7.656 -4.047 1 97.5 89 GLY A O 1
ATOM 648 N N . ALA A 1 90 ? 14.625 9.297 -4.051 1 97.81 90 ALA A N 1
ATOM 649 C CA . ALA A 1 90 ? 13.852 10.039 -3.055 1 97.81 90 ALA A CA 1
ATOM 650 C C . ALA A 1 90 ? 12.523 10.516 -3.627 1 97.81 90 ALA A C 1
ATOM 652 O O . ALA A 1 90 ? 12.367 10.633 -4.848 1 97.81 90 ALA A O 1
ATOM 653 N N . ILE A 1 91 ? 11.57 10.797 -2.77 1 97.94 91 ILE A N 1
ATOM 654 C CA . ILE A 1 91 ? 10.227 11.195 -3.197 1 97.94 91 ILE A CA 1
ATOM 655 C C . ILE A 1 91 ? 10.305 12.469 -4.027 1 97.94 91 ILE A C 1
ATOM 657 O O . ILE A 1 91 ? 9.633 12.594 -5.055 1 97.94 91 ILE A O 1
ATOM 661 N N . GLU A 1 92 ? 11.133 13.367 -3.633 1 97.12 92 GLU A N 1
ATOM 662 C CA . GLU A 1 92 ? 11.273 14.633 -4.34 1 97.12 92 GLU A CA 1
ATOM 663 C C . GLU A 1 92 ? 11.977 14.445 -5.684 1 97.12 92 GLU A C 1
ATOM 665 O O . GLU A 1 92 ? 11.852 15.289 -6.574 1 97.12 92 GLU A O 1
ATOM 670 N N . GLU A 1 93 ? 12.719 13.352 -5.809 1 97.62 93 GLU A N 1
ATOM 671 C CA . GLU A 1 93 ? 13.484 13.094 -7.023 1 97.62 93 GLU A CA 1
ATOM 672 C C . GLU A 1 93 ? 12.602 12.516 -8.125 1 97.62 93 GLU A C 1
ATOM 674 O O . GLU A 1 93 ? 12.883 12.695 -9.312 1 97.62 93 GLU A O 1
ATOM 679 N N . GLY A 1 94 ? 11.57 11.797 -7.754 1 97.31 94 GLY A N 1
ATOM 680 C CA . GLY A 1 94 ? 10.742 11.109 -8.734 1 97.31 94 GLY A CA 1
ATOM 681 C C . GLY A 1 94 ? 9.711 12.023 -9.383 1 97.31 94 GLY A C 1
ATOM 682 O O . GLY A 1 94 ? 9.383 13.078 -8.844 1 97.31 94 GLY A O 1
ATOM 683 N N . THR A 1 95 ? 9.234 11.617 -10.539 1 97.25 95 THR A N 1
ATOM 684 C CA . THR A 1 95 ? 8.188 12.32 -11.266 1 97.25 95 THR A CA 1
ATOM 685 C C . THR A 1 95 ? 7.008 11.398 -11.555 1 97.25 95 THR A C 1
ATOM 687 O O . THR A 1 95 ? 7.148 10.172 -11.508 1 97.25 95 THR A O 1
ATOM 690 N N . PRO A 1 96 ? 5.836 11.977 -11.836 1 97.62 96 PRO A N 1
ATOM 691 C CA . PRO A 1 96 ? 4.695 11.125 -12.188 1 97.62 96 PRO A CA 1
ATOM 692 C C . PRO A 1 96 ? 4.973 10.242 -13.398 1 97.62 96 PRO A C 1
ATOM 694 O O . PRO A 1 96 ? 4.48 9.109 -13.469 1 97.62 96 PRO A O 1
ATOM 697 N N . GLU A 1 97 ? 5.727 10.703 -14.344 1 97.81 97 GLU A N 1
ATOM 698 C CA . GLU A 1 97 ? 6.051 9.945 -15.547 1 97.81 97 GLU A CA 1
ATOM 699 C C . GLU A 1 97 ? 6.906 8.727 -15.219 1 97.81 97 GLU A C 1
ATOM 701 O O . GLU A 1 97 ? 6.965 7.77 -15.992 1 97.81 97 GLU A O 1
ATOM 706 N N . GLU A 1 98 ? 7.52 8.766 -14.039 1 98.06 98 GLU A N 1
ATOM 707 C CA . GLU A 1 98 ? 8.391 7.668 -13.633 1 98.06 98 GLU A CA 1
ATOM 708 C C . GLU A 1 98 ? 7.656 6.691 -12.719 1 98.06 98 GLU A C 1
ATOM 710 O O . GLU A 1 98 ? 7.746 5.477 -12.898 1 98.06 98 GLU A O 1
ATOM 715 N N . TYR A 1 99 ? 6.902 7.234 -11.75 1 98.38 99 TYR A N 1
ATOM 716 C CA . TYR A 1 99 ? 6.402 6.305 -10.742 1 98.38 99 TYR A CA 1
ATOM 717 C C . TYR A 1 99 ? 5.02 5.789 -11.117 1 98.38 99 TYR A C 1
ATOM 719 O O . TYR A 1 99 ? 4.605 4.719 -10.672 1 98.38 99 TYR A O 1
ATOM 727 N N . ARG A 1 100 ? 4.242 6.504 -11.914 1 98.44 100 ARG A N 1
ATOM 728 C CA . ARG A 1 100 ? 2.889 6.082 -12.25 1 98.44 100 ARG A CA 1
ATOM 729 C C . ARG A 1 100 ? 2.904 4.805 -13.086 1 98.44 100 ARG A C 1
ATOM 731 O O . ARG A 1 100 ? 2.119 3.885 -12.836 1 98.44 100 ARG A O 1
ATOM 738 N N . PRO A 1 101 ? 3.822 4.695 -14.133 1 98.31 101 PRO A N 1
ATOM 739 C CA . PRO A 1 101 ? 3.887 3.434 -14.875 1 98.31 101 PRO A CA 1
ATOM 740 C C . PRO A 1 101 ? 4.203 2.24 -13.977 1 98.31 101 PRO A C 1
ATOM 742 O O . PRO A 1 101 ? 3.721 1.132 -14.219 1 98.31 101 PRO A O 1
ATOM 745 N N . MET A 1 102 ? 5.004 2.445 -12.977 1 98.56 102 MET A N 1
ATOM 746 C CA . MET A 1 102 ? 5.312 1.373 -12.039 1 98.56 102 MET A CA 1
ATOM 747 C C . MET A 1 102 ? 4.059 0.91 -11.305 1 98.56 102 MET A C 1
ATOM 749 O O . MET A 1 102 ? 3.85 -0.29 -11.125 1 98.56 102 MET A O 1
ATOM 753 N N . PHE A 1 103 ? 3.201 1.837 -10.898 1 98.81 103 PHE A N 1
ATOM 754 C CA . PHE A 1 103 ? 1.939 1.489 -10.258 1 98.81 103 PHE A CA 1
ATOM 755 C C . PHE A 1 103 ? 1.03 0.734 -11.219 1 98.81 103 PHE A C 1
ATOM 757 O O . PHE A 1 103 ? 0.317 -0.186 -10.812 1 98.81 103 PHE A O 1
ATOM 764 N N . GLU A 1 104 ? 1.068 1.155 -12.5 1 98.69 104 GLU A N 1
ATOM 765 C CA . GLU A 1 104 ? 0.267 0.47 -13.508 1 98.69 104 GLU A CA 1
ATOM 766 C C . GLU A 1 104 ? 0.601 -1.018 -13.562 1 98.69 104 GLU A C 1
ATOM 768 O O . GLU A 1 104 ? -0.296 -1.857 -13.656 1 98.69 104 GLU A O 1
ATOM 773 N N . VAL A 1 105 ? 1.828 -1.31 -13.461 1 98.56 105 VAL A N 1
ATOM 774 C CA . VAL A 1 105 ? 2.279 -2.689 -13.602 1 98.56 105 VAL A CA 1
ATOM 775 C C . VAL A 1 105 ? 2.102 -3.43 -12.281 1 98.56 105 VAL A C 1
ATOM 777 O O . VAL A 1 105 ? 1.411 -4.449 -12.219 1 98.56 105 VAL A O 1
ATOM 780 N N . ASN A 1 106 ? 2.68 -2.875 -11.203 1 98.81 106 ASN A N 1
ATOM 781 C CA . ASN A 1 106 ? 2.811 -3.602 -9.945 1 98.81 106 ASN A CA 1
ATOM 782 C C . ASN A 1 106 ? 1.466 -3.732 -9.234 1 98.81 106 ASN A C 1
ATOM 784 O O . ASN A 1 106 ? 1.224 -4.715 -8.531 1 98.81 106 ASN A O 1
ATOM 788 N N . VAL A 1 107 ? 0.636 -2.699 -9.406 1 98.88 107 VAL A N 1
ATOM 789 C CA . VAL A 1 107 ? -0.563 -2.646 -8.578 1 98.88 107 VAL A CA 1
ATOM 790 C C . VAL A 1 107 ? -1.799 -2.893 -9.438 1 98.88 107 VAL A C 1
ATOM 792 O O . VAL A 1 107 ? -2.488 -3.902 -9.273 1 98.88 107 VAL A O 1
ATOM 795 N N . PHE A 1 108 ? -2.006 -2.061 -10.445 1 98.88 108 PHE A N 1
ATOM 796 C CA . PHE A 1 108 ? -3.244 -2.154 -11.211 1 98.88 108 PHE A CA 1
ATOM 797 C C . PHE A 1 108 ? -3.229 -3.377 -12.117 1 98.88 108 PHE A C 1
ATOM 799 O O . PHE A 1 108 ? -4.266 -4.004 -12.344 1 98.88 108 PHE A O 1
ATOM 806 N N . GLY A 1 109 ? -2.031 -3.697 -12.688 1 98.81 109 GLY A N 1
ATOM 807 C CA . GLY A 1 109 ? -1.904 -4.934 -13.438 1 98.81 109 GLY A CA 1
ATOM 808 C C . GLY A 1 109 ? -2.227 -6.168 -12.625 1 98.81 109 GLY A C 1
ATOM 809 O O . GLY A 1 109 ? -2.922 -7.07 -13.102 1 98.81 109 GLY A O 1
ATOM 810 N N . LEU A 1 110 ? -1.742 -6.215 -11.414 1 98.88 110 LEU A N 1
ATOM 811 C CA . LEU A 1 110 ? -2.045 -7.309 -10.492 1 98.88 110 LEU A CA 1
ATOM 812 C C . LEU A 1 110 ? -3.541 -7.379 -10.203 1 98.88 110 LEU A C 1
ATOM 814 O O . LEU A 1 110 ? -4.133 -8.461 -10.227 1 98.88 110 LEU A O 1
ATOM 818 N N . ILE A 1 111 ? -4.168 -6.234 -9.969 1 98.81 111 ILE A N 1
ATOM 819 C CA . ILE A 1 111 ? -5.594 -6.168 -9.672 1 98.81 111 ILE A CA 1
ATOM 820 C C . ILE A 1 111 ? -6.395 -6.723 -10.852 1 98.81 111 ILE A C 1
ATOM 822 O O . ILE A 1 111 ? -7.242 -7.602 -10.68 1 98.81 111 ILE A O 1
ATOM 826 N N . GLU A 1 112 ? -6.078 -6.277 -12.039 1 98.69 112 GLU A N 1
ATOM 827 C CA . GLU A 1 112 ? -6.879 -6.637 -13.203 1 98.69 112 GLU A CA 1
ATOM 828 C C . GLU A 1 112 ? -6.664 -8.094 -13.594 1 98.69 112 GLU A C 1
ATOM 830 O O . GLU A 1 112 ? -7.602 -8.773 -14.023 1 98.69 112 GLU A O 1
ATOM 835 N N . THR A 1 113 ? -5.441 -8.578 -13.477 1 98.81 113 THR A N 1
ATOM 836 C CA . THR A 1 113 ? -5.184 -9.992 -13.734 1 98.81 113 THR A CA 1
ATOM 837 C C . THR A 1 113 ? -5.934 -10.867 -12.734 1 98.81 113 THR A C 1
ATOM 839 O O . THR A 1 113 ? -6.527 -11.875 -13.109 1 98.81 113 THR A O 1
ATOM 842 N N . THR A 1 114 ? -5.922 -10.445 -11.492 1 98.81 114 THR A N 1
ATOM 843 C CA . THR A 1 114 ? -6.637 -11.164 -10.445 1 98.81 114 THR A CA 1
ATOM 844 C C . THR A 1 114 ? -8.141 -11.164 -10.711 1 98.81 114 THR A C 1
ATOM 846 O O . THR A 1 114 ? -8.789 -12.203 -10.625 1 98.81 114 THR A O 1
ATOM 849 N N . ARG A 1 115 ? -8.688 -10 -11.055 1 98.25 115 ARG A N 1
ATOM 850 C CA . ARG A 1 115 ? -10.109 -9.891 -11.359 1 98.25 115 ARG A CA 1
ATOM 851 C C . ARG A 1 115 ? -10.5 -10.812 -12.508 1 98.25 115 ARG A C 1
ATOM 853 O O . ARG A 1 115 ? -11.547 -11.461 -12.461 1 98.25 115 ARG A O 1
ATOM 860 N N . ALA A 1 116 ? -9.656 -10.898 -13.508 1 98.38 116 ALA A N 1
ATOM 861 C CA . ALA A 1 116 ? -9.914 -11.766 -14.656 1 98.38 116 ALA A CA 1
ATOM 862 C C . ALA A 1 116 ? -9.891 -13.234 -14.25 1 98.38 116 ALA A C 1
ATOM 864 O O . ALA A 1 116 ? -10.617 -14.055 -14.82 1 98.38 116 ALA A O 1
ATOM 865 N N . ALA A 1 117 ? -9.102 -13.578 -13.305 1 98.56 117 ALA A N 1
ATOM 866 C CA . ALA A 1 117 ? -8.852 -14.969 -12.93 1 98.56 117 ALA A CA 1
ATOM 867 C C . ALA A 1 117 ? -9.906 -15.477 -11.953 1 98.56 117 ALA A C 1
ATOM 869 O O . ALA A 1 117 ? -10.18 -16.672 -11.891 1 98.56 117 ALA A O 1
ATOM 870 N N . LEU A 1 118 ? -10.5 -14.586 -11.172 1 98.12 118 LEU A N 1
ATOM 871 C CA . LEU A 1 118 ? -11.312 -14.945 -10.016 1 98.12 118 LEU A CA 1
ATOM 872 C C . LEU A 1 118 ? -12.523 -15.773 -10.445 1 98.12 118 LEU A C 1
ATOM 874 O O . LEU A 1 118 ? -12.875 -16.75 -9.781 1 98.12 118 LEU A O 1
ATOM 878 N N . PRO A 1 119 ? -13.164 -15.438 -11.602 1 96.56 119 PRO A N 1
ATOM 879 C CA . PRO A 1 119 ? -14.297 -16.266 -11.984 1 96.56 119 PRO A CA 1
ATOM 880 C C . PRO A 1 119 ? -13.906 -17.734 -12.203 1 96.56 119 PRO A C 1
ATOM 882 O O . PRO A 1 119 ? -14.695 -18.641 -11.906 1 96.56 119 PRO A O 1
ATOM 885 N N . VAL A 1 120 ? -12.734 -18.016 -12.688 1 97.25 120 VAL A N 1
ATOM 886 C CA . VAL A 1 120 ? -12.242 -19.375 -12.922 1 97.25 120 VAL A CA 1
ATOM 887 C C . VAL A 1 120 ? -11.898 -20.031 -11.586 1 97.25 120 VAL A C 1
ATOM 889 O O . VAL A 1 120 ? -12.305 -21.172 -11.328 1 97.25 120 VAL A O 1
ATOM 892 N N . LEU A 1 121 ? -11.289 -19.281 -10.68 1 97.38 121 LEU A N 1
ATOM 893 C CA . LEU A 1 121 ? -10.781 -19.828 -9.422 1 97.38 121 LEU A CA 1
ATOM 894 C C . LEU A 1 121 ? -11.922 -20.047 -8.438 1 97.38 121 LEU A C 1
ATOM 896 O O . LEU A 1 121 ? -11.859 -20.969 -7.609 1 97.38 121 LEU A O 1
ATOM 900 N N . ARG A 1 122 ? -12.961 -19.25 -8.461 1 94.19 122 ARG A N 1
ATOM 901 C CA . ARG A 1 122 ? -14.07 -19.406 -7.531 1 94.19 122 ARG A CA 1
ATOM 902 C C . ARG A 1 122 ? -14.742 -20.766 -7.711 1 94.19 122 ARG A C 1
ATOM 904 O O . ARG A 1 122 ? -15.289 -21.328 -6.754 1 94.19 122 ARG A O 1
ATOM 911 N N . HIS A 1 123 ? -14.617 -21.344 -8.844 1 89.69 123 HIS A N 1
ATOM 912 C CA . HIS A 1 123 ? -15.266 -22.625 -9.125 1 89.69 123 HIS A CA 1
ATOM 913 C C . HIS A 1 123 ? -14.398 -23.797 -8.703 1 89.69 123 HIS A C 1
ATOM 915 O O . HIS A 1 123 ? -14.906 -24.797 -8.203 1 89.69 123 HIS A O 1
ATOM 921 N N . SER A 1 124 ? -13.172 -23.672 -8.812 1 90.56 124 SER A N 1
ATOM 922 C CA . SER A 1 124 ? -12.281 -24.828 -8.656 1 90.56 124 SER A CA 1
ATOM 923 C C . SER A 1 124 ? -11.461 -24.703 -7.375 1 90.56 124 SER A C 1
ATOM 925 O O . SER A 1 124 ? -10.844 -25.688 -6.941 1 90.56 124 SER A O 1
ATOM 927 N N . GLY A 1 125 ? -11.523 -23.484 -6.734 1 92.38 125 GLY A N 1
ATOM 928 C CA . GLY A 1 125 ? -10.547 -23.234 -5.688 1 92.38 125 GLY A CA 1
ATOM 929 C C . GLY A 1 125 ? -9.156 -22.953 -6.227 1 92.38 125 GLY A C 1
ATOM 930 O O . GLY A 1 125 ? -8.977 -22.75 -7.43 1 92.38 125 GLY A O 1
ATOM 931 N N . GLY A 1 126 ? -8.195 -22.938 -5.344 1 95.94 126 GLY A N 1
ATOM 932 C CA . GLY A 1 126 ? -6.816 -22.766 -5.781 1 95.94 126 GLY A CA 1
ATOM 933 C C . GLY A 1 126 ? -6.027 -21.812 -4.91 1 95.94 126 GLY A C 1
ATOM 934 O O . GLY A 1 126 ? -6.301 -21.672 -3.715 1 95.94 126 GLY A O 1
ATOM 935 N N . THR A 1 127 ? -4.879 -21.391 -5.48 1 98.19 127 THR A N 1
ATOM 936 C CA . THR A 1 127 ? -3.955 -20.531 -4.758 1 98.19 127 THR A CA 1
ATOM 937 C C . THR A 1 127 ? -3.549 -19.328 -5.617 1 98.19 127 THR A C 1
ATOM 939 O O . THR A 1 127 ? -3.246 -19.484 -6.805 1 98.19 127 THR A O 1
ATOM 942 N N . ILE A 1 128 ? -3.689 -18.188 -5.051 1 98.69 128 ILE A N 1
ATOM 943 C CA . ILE A 1 128 ? -3.133 -16.984 -5.66 1 98.69 128 ILE A CA 1
ATOM 944 C C . ILE A 1 128 ? -1.826 -16.609 -4.965 1 98.69 128 ILE A C 1
ATOM 946 O O . ILE A 1 128 ? -1.785 -16.469 -3.738 1 98.69 128 ILE A O 1
ATOM 950 N N . VAL A 1 129 ? -0.746 -16.516 -5.707 1 98.88 129 VAL A N 1
ATOM 951 C CA . VAL A 1 129 ? 0.549 -16.047 -5.223 1 98.88 129 VAL A CA 1
ATOM 952 C C . VAL A 1 129 ? 0.809 -14.633 -5.715 1 98.88 129 VAL A C 1
ATOM 954 O O . VAL A 1 129 ? 0.956 -14.398 -6.918 1 98.88 129 VAL A O 1
ATOM 957 N N . ASN A 1 130 ? 0.775 -13.703 -4.836 1 98.88 130 ASN A N 1
ATOM 958 C CA . ASN A 1 130 ? 1.19 -12.336 -5.16 1 98.88 130 ASN A CA 1
ATOM 959 C C . ASN A 1 130 ? 2.633 -12.078 -4.734 1 98.88 130 ASN A C 1
ATOM 961 O O . ASN A 1 130 ? 2.967 -12.188 -3.553 1 98.88 130 ASN A O 1
ATOM 965 N N . MET A 1 131 ? 3.473 -11.734 -5.695 1 98.62 131 MET A N 1
ATOM 966 C CA . MET A 1 131 ? 4.875 -11.445 -5.414 1 98.62 131 MET A CA 1
ATOM 967 C C . MET A 1 131 ? 5.039 -10.016 -4.91 1 98.62 131 MET A C 1
ATOM 969 O O . MET A 1 131 ? 4.988 -9.062 -5.695 1 98.62 131 MET A O 1
ATOM 973 N N . SER A 1 132 ? 5.203 -9.922 -3.682 1 98.38 132 SER A N 1
ATOM 974 C CA . SER A 1 132 ? 5.543 -8.656 -3.037 1 98.38 132 SER A CA 1
ATOM 975 C C . SER A 1 132 ? 7.051 -8.5 -2.889 1 98.38 132 SER A C 1
ATOM 977 O O . SER A 1 132 ? 7.801 -8.695 -3.852 1 98.38 132 SER A O 1
ATOM 979 N N . SER A 1 133 ? 7.531 -8.078 -1.778 1 97.19 133 SER A N 1
ATOM 980 C CA . SER A 1 133 ? 8.938 -7.816 -1.487 1 97.19 133 SER A CA 1
ATOM 981 C C . SER A 1 133 ? 9.141 -7.477 -0.015 1 97.19 133 SER A C 1
ATOM 983 O O . SER A 1 133 ? 8.188 -7.148 0.692 1 97.19 133 SER A O 1
ATOM 985 N N . GLY A 1 134 ? 10.398 -7.676 0.425 1 97.38 134 GLY A N 1
ATOM 986 C CA . GLY A 1 134 ? 10.719 -7.02 1.683 1 97.38 134 GLY A CA 1
ATOM 987 C C . GLY A 1 134 ? 10.328 -5.555 1.71 1 97.38 134 GLY A C 1
ATOM 988 O O . GLY A 1 134 ? 9.969 -5.023 2.764 1 97.38 134 GLY A O 1
ATOM 989 N N . ALA A 1 135 ? 10.312 -4.934 0.547 1 97.94 135 ALA A N 1
ATOM 990 C CA . ALA A 1 135 ? 9.914 -3.541 0.383 1 97.94 135 ALA A CA 1
ATOM 991 C C . ALA A 1 135 ? 8.422 -3.367 0.635 1 97.94 135 ALA A C 1
ATOM 993 O O . ALA A 1 135 ? 7.934 -2.242 0.771 1 97.94 135 ALA A O 1
ATOM 994 N N . GLY A 1 136 ? 7.652 -4.418 0.717 1 98.75 136 GLY A N 1
ATOM 995 C CA . GLY A 1 136 ? 6.242 -4.367 1.06 1 98.75 136 GLY A CA 1
ATOM 996 C C . GLY A 1 136 ? 5.98 -4.551 2.543 1 98.75 136 GLY A C 1
ATOM 997 O O . GLY A 1 136 ? 4.848 -4.383 3.004 1 98.75 136 GLY A O 1
ATOM 998 N N . ILE A 1 137 ? 7.062 -4.93 3.273 1 98.62 137 ILE A N 1
ATOM 999 C CA . ILE A 1 137 ? 6.949 -5.137 4.715 1 98.62 137 ILE A CA 1
ATOM 1000 C C . ILE A 1 137 ? 7.223 -3.826 5.445 1 98.62 137 ILE A C 1
ATOM 1002 O O . ILE A 1 137 ? 6.461 -3.432 6.332 1 98.62 137 ILE A O 1
ATOM 1006 N N . ALA A 1 138 ? 8.273 -3.154 5.039 1 98.62 138 ALA A N 1
ATOM 1007 C CA . ALA A 1 138 ? 8.68 -1.894 5.656 1 98.62 138 ALA A CA 1
ATOM 1008 C C . ALA A 1 138 ? 9.211 -0.918 4.613 1 98.62 138 ALA A C 1
ATOM 1010 O O . ALA A 1 138 ? 9.883 -1.324 3.66 1 98.62 138 ALA A O 1
ATOM 1011 N N . GLY A 1 139 ? 8.898 0.33 4.844 1 97.94 139 GLY A N 1
ATOM 1012 C CA . GLY A 1 139 ? 9.445 1.365 3.98 1 97.94 139 GLY A CA 1
ATOM 1013 C C . GLY A 1 139 ? 10.82 1.833 4.41 1 97.94 139 GLY A C 1
ATOM 1014 O O . GLY A 1 139 ? 11.141 1.821 5.602 1 97.94 139 GLY A O 1
ATOM 1015 N N . SER A 1 140 ? 11.633 2.291 3.422 1 96.25 140 SER A N 1
ATOM 1016 C CA . SER A 1 140 ? 12.961 2.818 3.703 1 96.25 140 SER A CA 1
ATOM 1017 C C . SER A 1 140 ? 13.336 3.932 2.729 1 96.25 140 SER A C 1
ATOM 1019 O O . SER A 1 140 ? 12.883 3.938 1.583 1 96.25 140 SER A O 1
ATOM 1021 N N . GLY A 1 141 ? 14.203 4.793 3.244 1 96.62 141 GLY A N 1
ATOM 1022 C CA . GLY A 1 141 ? 14.617 5.93 2.436 1 96.62 141 GLY A CA 1
ATOM 1023 C C . GLY A 1 141 ? 15.195 5.527 1.091 1 96.62 141 GLY A C 1
ATOM 1024 O O . GLY A 1 141 ? 15.969 4.57 1 1 96.62 141 GLY A O 1
ATOM 1025 N N . GLY A 1 142 ? 14.789 6.285 0.053 1 96.5 142 GLY A N 1
ATOM 1026 C CA . GLY A 1 142 ? 15.281 6.047 -1.296 1 96.5 142 GLY A CA 1
ATOM 1027 C C . GLY A 1 142 ? 14.453 5.027 -2.057 1 96.5 142 GLY A C 1
ATOM 1028 O O . GLY A 1 142 ? 14.648 4.84 -3.262 1 96.5 142 GLY A O 1
ATOM 1029 N N . GLY A 1 143 ? 13.531 4.363 -1.39 1 97.38 143 GLY A N 1
ATOM 1030 C CA . GLY A 1 143 ? 12.703 3.344 -2.016 1 97.38 143 GLY A CA 1
ATOM 1031 C C . GLY A 1 143 ? 11.219 3.65 -1.943 1 97.38 143 GLY A C 1
ATOM 1032 O O . GLY A 1 143 ? 10.391 2.76 -2.129 1 97.38 143 GLY A O 1
ATOM 1033 N N . GLY A 1 144 ? 10.844 4.863 -1.643 1 98.5 144 GLY A N 1
ATOM 1034 C CA . GLY A 1 144 ? 9.492 5.227 -1.265 1 98.5 144 GLY A CA 1
ATOM 1035 C C . GLY A 1 144 ? 8.461 4.848 -2.311 1 98.5 144 GLY A C 1
ATOM 1036 O O . GLY A 1 144 ? 7.367 4.387 -1.973 1 98.5 144 GLY A O 1
ATOM 1037 N N . TYR A 1 145 ? 8.719 5.07 -3.592 1 98.56 145 TYR A N 1
ATOM 1038 C CA . TYR A 1 145 ? 7.766 4.738 -4.645 1 98.56 145 TYR A CA 1
ATOM 1039 C C . TYR A 1 145 ? 7.551 3.232 -4.734 1 98.56 145 TYR A C 1
ATOM 1041 O O . TYR A 1 145 ? 6.414 2.764 -4.816 1 98.56 145 TYR A O 1
ATOM 1049 N N . TYR A 1 146 ? 8.633 2.51 -4.738 1 98.56 146 TYR A N 1
ATOM 1050 C CA . TYR A 1 146 ? 8.555 1.054 -4.773 1 98.56 146 TYR A CA 1
ATOM 1051 C C . TYR A 1 146 ? 7.895 0.514 -3.51 1 98.56 146 TYR A C 1
ATOM 1053 O O . TYR A 1 146 ? 7.078 -0.407 -3.574 1 98.56 146 TYR A O 1
ATOM 1061 N N . ASN A 1 147 ? 8.227 1.063 -2.316 1 98.81 147 ASN A N 1
ATOM 1062 C CA . ASN A 1 147 ? 7.551 0.701 -1.074 1 98.81 147 ASN A CA 1
ATOM 1063 C C . ASN A 1 147 ? 6.043 0.895 -1.18 1 98.81 147 ASN A C 1
ATOM 1065 O O . ASN A 1 147 ? 5.27 0.003 -0.822 1 98.81 147 ASN A O 1
ATOM 1069 N N . ALA A 1 148 ? 5.645 2.021 -1.676 1 98.88 148 ALA A N 1
ATOM 1070 C CA . ALA A 1 148 ? 4.219 2.312 -1.795 1 98.88 148 ALA A CA 1
ATOM 1071 C C . ALA A 1 148 ? 3.508 1.252 -2.631 1 98.88 148 ALA A C 1
ATOM 1073 O O . ALA A 1 148 ? 2.449 0.751 -2.242 1 98.88 148 ALA A O 1
ATOM 1074 N N . ALA A 1 149 ? 4.082 0.919 -3.721 1 98.81 149 ALA A N 1
ATOM 1075 C CA . ALA A 1 149 ? 3.48 -0.061 -4.621 1 98.81 149 ALA A CA 1
ATOM 1076 C C . ALA A 1 149 ? 3.387 -1.432 -3.955 1 98.81 149 ALA A C 1
ATOM 1078 O O . ALA A 1 149 ? 2.338 -2.08 -4 1 98.81 149 ALA A O 1
ATOM 1079 N N . LYS A 1 150 ? 4.461 -1.864 -3.352 1 98.88 150 LYS A N 1
ATOM 1080 C CA . LYS A 1 150 ? 4.477 -3.207 -2.777 1 98.88 150 LYS A CA 1
ATOM 1081 C C . LYS A 1 150 ? 3.65 -3.268 -1.497 1 98.88 150 LYS A C 1
ATOM 1083 O O . LYS A 1 150 ? 3.035 -4.293 -1.198 1 98.88 150 LYS A O 1
ATOM 1088 N N . PHE A 1 151 ? 3.531 -2.135 -0.767 1 98.94 151 PHE A N 1
ATOM 1089 C CA . PHE A 1 151 ? 2.564 -2.068 0.323 1 98.94 151 PHE A CA 1
ATOM 1090 C C . PHE A 1 151 ? 1.143 -2.225 -0.203 1 98.94 151 PHE A C 1
ATOM 1092 O O . PHE A 1 151 ? 0.319 -2.906 0.411 1 98.94 151 PHE A O 1
ATOM 1099 N N . ALA A 1 152 ? 0.873 -1.551 -1.28 1 98.94 152 ALA A N 1
ATOM 1100 C CA . ALA A 1 152 ? -0.451 -1.702 -1.877 1 98.94 152 ALA A CA 1
ATOM 1101 C C . ALA A 1 152 ? -0.742 -3.164 -2.203 1 98.94 152 ALA A C 1
ATOM 1103 O O . ALA A 1 152 ? -1.845 -3.656 -1.951 1 98.94 152 ALA A O 1
ATOM 1104 N N . VAL A 1 153 ? 0.244 -3.873 -2.734 1 98.94 153 VAL A N 1
ATOM 1105 C CA . VAL A 1 153 ? 0.119 -5.293 -3.041 1 98.94 153 VAL A CA 1
ATOM 1106 C C . VAL A 1 153 ? -0.18 -6.074 -1.762 1 98.94 153 VAL A C 1
ATOM 1108 O O . VAL A 1 153 ? -1.037 -6.961 -1.755 1 98.94 153 VAL A O 1
ATOM 1111 N N . GLU A 1 154 ? 0.503 -5.734 -0.665 1 98.88 154 GLU A N 1
ATOM 1112 C CA . GLU A 1 154 ? 0.243 -6.371 0.623 1 98.88 154 GLU A CA 1
ATOM 1113 C C . GLU A 1 154 ? -1.201 -6.152 1.064 1 98.88 154 GLU A C 1
ATOM 1115 O O . GLU A 1 154 ? -1.896 -7.105 1.425 1 98.88 154 GLU A O 1
ATOM 1120 N N . GLY A 1 155 ? -1.632 -4.914 1.005 1 98.81 155 GLY A N 1
ATOM 1121 C CA . GLY A 1 155 ? -2.967 -4.574 1.475 1 98.81 155 GLY A CA 1
ATOM 1122 C C . GLY A 1 155 ? -4.066 -5.293 0.718 1 98.81 155 GLY A C 1
ATOM 1123 O O . GLY A 1 155 ? -4.977 -5.863 1.325 1 98.81 155 GLY A O 1
ATOM 1124 N N . ILE A 1 156 ? -3.947 -5.297 -0.572 1 98.62 156 ILE A N 1
ATOM 1125 C CA . ILE A 1 156 ? -4.988 -5.93 -1.373 1 98.62 156 ILE A CA 1
ATOM 1126 C C . ILE A 1 156 ? -4.938 -7.445 -1.184 1 98.62 156 ILE A C 1
ATOM 1128 O O . ILE A 1 156 ? -5.973 -8.117 -1.192 1 98.62 156 ILE A O 1
ATOM 1132 N N . SER A 1 157 ? -3.75 -8.023 -1.014 1 98.88 157 SER A N 1
ATOM 1133 C CA . SER A 1 157 ? -3.592 -9.461 -0.821 1 98.88 157 SER A CA 1
ATOM 1134 C C . SER A 1 157 ? -4.23 -9.914 0.487 1 98.88 157 SER A C 1
ATOM 1136 O O . SER A 1 157 ? -4.898 -10.953 0.529 1 98.88 157 SER A O 1
ATOM 1138 N N . GLU A 1 158 ? -3.996 -9.148 1.556 1 98.75 158 GLU A N 1
ATOM 1139 C CA . GLU A 1 158 ? -4.621 -9.477 2.834 1 98.75 158 GLU A CA 1
ATOM 1140 C C . GLU A 1 158 ? -6.145 -9.461 2.723 1 98.75 158 GLU A C 1
ATOM 1142 O O . GLU A 1 158 ? -6.82 -10.352 3.236 1 98.75 158 GLU A O 1
ATOM 1147 N N . ALA A 1 159 ? -6.676 -8.422 2.088 1 98.5 159 ALA A N 1
ATOM 1148 C CA . ALA A 1 159 ? -8.125 -8.32 1.911 1 98.5 159 ALA A CA 1
ATOM 1149 C C . ALA A 1 159 ? -8.656 -9.484 1.084 1 98.5 159 ALA A C 1
ATOM 1151 O O . ALA A 1 159 ? -9.688 -10.07 1.42 1 98.5 159 ALA A O 1
ATOM 1152 N N . LEU A 1 160 ? -7.926 -9.836 0.029 1 98.31 160 LEU A N 1
ATOM 1153 C CA . LEU A 1 160 ? -8.305 -10.93 -0.851 1 98.31 160 LEU A CA 1
ATOM 1154 C C . LEU A 1 160 ? -8.375 -12.25 -0.079 1 98.31 160 LEU A C 1
ATOM 1156 O O . LEU A 1 160 ? -9.266 -13.062 -0.318 1 98.31 160 LEU A O 1
ATOM 1160 N N . ALA A 1 161 ? -7.402 -12.469 0.801 1 98.06 161 ALA A N 1
ATOM 1161 C CA . ALA A 1 161 ? -7.379 -13.695 1.589 1 98.06 161 ALA A CA 1
ATOM 1162 C C . ALA A 1 161 ? -8.68 -13.875 2.369 1 98.06 161 ALA A C 1
ATOM 1164 O O . ALA A 1 161 ? -9.234 -14.977 2.408 1 98.06 161 ALA A O 1
ATOM 1165 N N . GLY A 1 162 ? -9.164 -12.773 2.963 1 96 162 GLY A N 1
ATOM 1166 C CA . GLY A 1 162 ? -10.422 -12.836 3.688 1 96 162 GLY A CA 1
ATOM 1167 C C . GLY A 1 162 ? -11.617 -13.07 2.785 1 96 162 GLY A C 1
ATOM 1168 O O . GLY A 1 162 ? -12.523 -13.836 3.131 1 96 162 GLY A O 1
ATOM 1169 N N . GLU A 1 163 ? -11.656 -12.508 1.599 1 96.38 163 GLU A N 1
ATOM 1170 C CA . GLU A 1 163 ? -12.75 -12.609 0.645 1 96.38 163 GLU A CA 1
ATOM 1171 C C . GLU A 1 163 ? -12.867 -14.023 0.08 1 96.38 163 GLU A C 1
ATOM 1173 O O . GLU A 1 163 ? -13.961 -14.484 -0.241 1 96.38 163 GLU A O 1
ATOM 1178 N N . LEU A 1 164 ? -11.734 -14.648 -0.02 1 97.31 164 LEU A N 1
ATOM 1179 C CA . LEU A 1 164 ? -11.711 -15.844 -0.861 1 97.31 164 LEU A CA 1
ATOM 1180 C C . LEU A 1 164 ? -11.758 -17.109 -0.011 1 97.31 164 LEU A C 1
ATOM 1182 O O . LEU A 1 164 ? -11.961 -18.203 -0.536 1 97.31 164 LEU A O 1
ATOM 1186 N N . GLU A 1 165 ? -11.641 -16.906 1.299 1 94.25 165 GLU A N 1
ATOM 1187 C CA . GLU A 1 165 ? -11.617 -18.047 2.211 1 94.25 165 GLU A CA 1
ATOM 1188 C C . GLU A 1 165 ? -12.828 -18.953 2.004 1 94.25 165 GLU A C 1
ATOM 1190 O O . GLU A 1 165 ? -12.688 -20.172 1.936 1 94.25 165 GLU A O 1
ATOM 1195 N N . PRO A 1 166 ? -14.047 -18.359 1.781 1 94.19 166 PRO A N 1
ATOM 1196 C CA . PRO A 1 166 ? -15.227 -19.219 1.608 1 94.19 166 PRO A CA 1
ATOM 1197 C C . PRO A 1 166 ? -15.164 -20.047 0.334 1 94.19 166 PRO A C 1
ATOM 1199 O O . PRO A 1 166 ? -15.891 -21.047 0.205 1 94.19 166 PRO A O 1
ATOM 1202 N N . PHE A 1 167 ? -14.344 -19.688 -0.594 1 95.31 167 PHE A N 1
ATOM 1203 C CA . PHE A 1 167 ? -14.266 -20.375 -1.871 1 95.31 167 PHE A CA 1
ATOM 1204 C C . PHE A 1 167 ? -13.148 -21.422 -1.847 1 95.31 167 PHE A C 1
ATOM 1206 O O . PHE A 1 167 ? -12.906 -22.094 -2.846 1 95.31 167 PHE A O 1
ATOM 1213 N N . GLY A 1 168 ? -12.414 -21.5 -0.696 1 95.19 168 GLY A N 1
ATOM 1214 C CA . GLY A 1 168 ? -11.289 -22.422 -0.626 1 95.19 168 GLY A CA 1
ATOM 1215 C C . GLY A 1 168 ? -10.086 -21.969 -1.422 1 95.19 168 GLY A C 1
ATOM 1216 O O . GLY A 1 168 ? -9.266 -22.781 -1.849 1 95.19 168 GLY A O 1
ATOM 1217 N N . ILE A 1 169 ? -10.055 -20.703 -1.775 1 97.31 169 ILE A N 1
ATOM 1218 C CA . ILE A 1 169 ? -8.914 -20.125 -2.469 1 97.31 169 ILE A CA 1
ATOM 1219 C C . ILE A 1 169 ? -7.938 -19.531 -1.451 1 97.31 169 ILE A C 1
ATOM 1221 O O . ILE A 1 169 ? -8.328 -18.719 -0.603 1 97.31 169 ILE A O 1
ATOM 1225 N N . ARG A 1 170 ? -6.707 -19.922 -1.519 1 97.62 170 ARG A N 1
ATOM 1226 C CA . ARG A 1 170 ? -5.664 -19.406 -0.639 1 97.62 170 ARG A CA 1
ATOM 1227 C C . ARG A 1 170 ? -4.902 -18.266 -1.306 1 97.62 170 ARG A C 1
ATOM 1229 O O . ARG A 1 170 ? -4.711 -18.266 -2.523 1 97.62 170 ARG A O 1
ATOM 1236 N N . VAL A 1 171 ? -4.5 -17.328 -0.47 1 98.5 171 VAL A N 1
ATOM 1237 C CA . VAL A 1 171 ? -3.637 -16.25 -0.947 1 98.5 171 VAL A CA 1
ATOM 1238 C C . VAL A 1 171 ? -2.283 -16.328 -0.246 1 98.5 171 VAL A C 1
ATOM 1240 O O . VAL A 1 171 ? -2.217 -16.5 0.974 1 98.5 171 VAL A O 1
ATOM 1243 N N . LEU A 1 172 ? -1.229 -16.312 -0.99 1 98.62 172 LEU A N 1
ATOM 1244 C CA . LEU A 1 172 ? 0.143 -16.234 -0.501 1 98.62 172 LEU A CA 1
ATOM 1245 C C . LEU A 1 172 ? 0.795 -14.914 -0.888 1 98.62 172 LEU A C 1
ATOM 1247 O O . LEU A 1 172 ? 0.758 -14.516 -2.055 1 98.62 172 LEU A O 1
ATOM 1251 N N . ILE A 1 173 ? 1.286 -14.242 0.093 1 98.88 173 ILE A N 1
ATOM 1252 C CA . ILE A 1 173 ? 2.092 -13.047 -0.14 1 98.88 173 ILE A CA 1
ATOM 1253 C C . ILE A 1 173 ? 3.572 -13.391 0.002 1 98.88 173 ILE A C 1
ATOM 1255 O O . ILE A 1 173 ? 4.066 -13.594 1.113 1 98.88 173 ILE A O 1
ATOM 1259 N N . VAL A 1 174 ? 4.262 -13.445 -1.089 1 98.88 174 VAL A N 1
ATOM 1260 C CA . VAL A 1 174 ? 5.684 -13.773 -1.067 1 98.88 174 VAL A CA 1
ATOM 1261 C C . VAL A 1 174 ? 6.512 -12.492 -0.981 1 98.88 174 VAL A C 1
ATOM 1263 O O . VAL A 1 174 ? 6.363 -11.594 -1.812 1 98.88 174 VAL A O 1
ATOM 1266 N N . GLU A 1 175 ? 7.336 -12.422 0.015 1 98.81 175 GLU A N 1
ATOM 1267 C CA . GLU A 1 175 ? 8.125 -11.219 0.277 1 98.81 175 GLU A CA 1
ATOM 1268 C C . GLU A 1 175 ? 9.617 -11.523 0.23 1 98.81 175 GLU A C 1
ATOM 1270 O O . GLU A 1 175 ? 10.266 -11.625 1.271 1 98.81 175 GLU A O 1
ATOM 1275 N N . PRO A 1 176 ? 10.18 -11.508 -0.969 1 98.44 176 PRO A N 1
ATOM 1276 C CA . PRO A 1 176 ? 11.602 -11.836 -1.104 1 98.44 176 PRO A CA 1
ATOM 1277 C C . PRO A 1 176 ? 12.508 -10.695 -0.654 1 98.44 176 PRO A C 1
ATOM 1279 O O . PRO A 1 176 ? 12.188 -9.523 -0.875 1 98.44 176 PRO A O 1
ATOM 1282 N N . GLY A 1 177 ? 13.602 -11.062 0.016 1 97.06 177 GLY A N 1
ATOM 1283 C CA . GLY A 1 177 ? 14.742 -10.164 0.117 1 97.06 177 GLY A CA 1
ATOM 1284 C C . GLY A 1 177 ? 15.57 -10.102 -1.157 1 97.06 177 GLY A C 1
ATOM 1285 O O . GLY A 1 177 ? 15.039 -10.281 -2.254 1 97.06 177 GLY A O 1
ATOM 1286 N N . PRO A 1 178 ? 16.828 -9.766 -1.028 1 95.69 178 PRO A N 1
ATOM 1287 C CA . PRO A 1 178 ? 17.672 -9.703 -2.223 1 95.69 178 PRO A CA 1
ATOM 1288 C C . PRO A 1 178 ? 18.094 -11.086 -2.711 1 95.69 178 PRO A C 1
ATOM 1290 O O . PRO A 1 178 ? 18.828 -11.797 -2.02 1 95.69 178 PRO A O 1
ATOM 1293 N N . PHE A 1 179 ? 17.625 -11.461 -3.822 1 95.94 179 PHE A N 1
ATOM 1294 C CA . PHE A 1 179 ? 18 -12.711 -4.473 1 95.94 179 PHE A CA 1
ATOM 1295 C C . PHE A 1 179 ? 18.75 -12.438 -5.77 1 95.94 179 PHE A C 1
ATOM 1297 O O . PHE A 1 179 ? 18.516 -11.43 -6.434 1 95.94 179 PHE A O 1
ATOM 1304 N N . ARG A 1 180 ? 19.641 -13.344 -6.059 1 92.62 180 ARG A N 1
ATOM 1305 C CA . ARG A 1 180 ? 20.531 -13.125 -7.195 1 92.62 180 ARG A CA 1
ATOM 1306 C C . ARG A 1 180 ? 19.812 -13.43 -8.516 1 92.62 180 ARG A C 1
ATOM 1308 O O . ARG A 1 180 ? 20.062 -14.469 -9.125 1 92.62 180 ARG A O 1
ATOM 1315 N N . THR A 1 181 ? 18.922 -12.516 -8.914 1 89.69 181 THR A N 1
ATOM 1316 C CA . THR A 1 181 ? 18.312 -12.398 -10.227 1 89.69 181 THR A CA 1
ATOM 1317 C C . THR A 1 181 ? 18.75 -11.117 -10.922 1 89.69 181 THR A C 1
ATOM 1319 O O . THR A 1 181 ? 19.594 -10.383 -10.398 1 89.69 181 THR A O 1
ATOM 1322 N N . ASP A 1 182 ? 18.344 -10.891 -12.055 1 87.81 182 ASP A N 1
ATOM 1323 C CA . ASP A 1 182 ? 18.703 -9.648 -12.734 1 87.81 182 ASP A CA 1
ATOM 1324 C C . ASP A 1 182 ? 17.766 -8.516 -12.32 1 87.81 182 ASP A C 1
ATOM 1326 O O . ASP A 1 182 ? 17.578 -7.555 -13.07 1 87.81 182 ASP A O 1
ATOM 1330 N N . PHE A 1 183 ? 17.156 -8.648 -11.203 1 87.38 183 PHE A N 1
ATOM 1331 C CA . PHE A 1 183 ? 16.156 -7.676 -10.773 1 87.38 183 PHE A CA 1
ATOM 1332 C C . PHE A 1 183 ? 16.781 -6.309 -10.547 1 87.38 183 PHE A C 1
ATOM 1334 O O . PHE A 1 183 ? 16.266 -5.293 -11.023 1 87.38 183 PHE A O 1
ATOM 1341 N N . LEU A 1 184 ? 17.906 -6.223 -9.883 1 84.5 184 LEU A N 1
ATOM 1342 C CA . LEU A 1 184 ? 18.562 -4.953 -9.57 1 84.5 184 LEU A CA 1
ATOM 1343 C C . LEU A 1 184 ? 19.078 -4.285 -10.836 1 84.5 184 LEU A C 1
ATOM 1345 O O . LEU A 1 184 ? 19.344 -3.082 -10.844 1 84.5 184 LEU A O 1
ATOM 1349 N N . GLY A 1 185 ? 19.312 -5.098 -11.82 1 84.06 185 GLY A N 1
ATOM 1350 C CA . GLY A 1 185 ? 19.797 -4.566 -13.094 1 84.06 185 GLY A CA 1
ATOM 1351 C C . GLY A 1 185 ? 18.672 -4.191 -14.039 1 84.06 185 GLY A C 1
ATOM 1352 O O . GLY A 1 185 ? 18.438 -3.008 -14.297 1 84.06 185 GLY A O 1
ATOM 1353 N N . ARG A 1 186 ? 17.828 -5.066 -14.32 1 85.69 186 ARG A N 1
ATOM 1354 C CA . ARG A 1 186 ? 16.844 -4.914 -15.391 1 85.69 186 ARG A CA 1
ATOM 1355 C C . ARG A 1 186 ? 15.531 -4.367 -14.844 1 85.69 186 ARG A C 1
ATOM 1357 O O . ARG A 1 186 ? 14.781 -3.705 -15.57 1 85.69 186 ARG A O 1
ATOM 1364 N N . SER A 1 187 ? 15.227 -4.633 -13.578 1 91.56 187 SER A N 1
ATOM 1365 C CA . SER A 1 187 ? 13.859 -4.414 -13.109 1 91.56 187 SER A CA 1
ATOM 1366 C C . SER A 1 187 ? 13.805 -3.289 -12.086 1 91.56 187 SER A C 1
ATOM 1368 O O . SER A 1 187 ? 12.734 -2.99 -11.539 1 91.56 187 SER A O 1
ATOM 1370 N N . ILE A 1 188 ? 14.984 -2.688 -11.758 1 93.81 188 ILE A N 1
ATOM 1371 C CA . ILE A 1 188 ? 14.984 -1.501 -10.906 1 93.81 188 ILE A CA 1
ATOM 1372 C C . ILE A 1 188 ? 15.43 -0.287 -11.719 1 93.81 188 ILE A C 1
ATOM 1374 O O . ILE A 1 188 ? 16.531 -0.281 -12.289 1 93.81 188 ILE A O 1
ATOM 1378 N N . ARG A 1 189 ? 14.617 0.682 -11.766 1 95.62 189 ARG A N 1
ATOM 1379 C CA . ARG A 1 189 ? 14.961 1.973 -12.352 1 95.62 189 ARG A CA 1
ATOM 1380 C C . ARG A 1 189 ? 15.359 2.977 -11.281 1 95.62 189 ARG A C 1
ATOM 1382 O O . ARG A 1 189 ? 14.945 2.855 -10.125 1 95.62 189 ARG A O 1
ATOM 1389 N N . MET A 1 190 ? 16.188 3.861 -11.672 1 95.44 190 MET A N 1
ATOM 1390 C CA . MET A 1 190 ? 16.562 4.984 -10.812 1 95.44 190 MET A CA 1
ATOM 1391 C C . MET A 1 190 ? 15.883 6.27 -11.281 1 95.44 190 MET A C 1
ATOM 1393 O O . MET A 1 190 ? 15.805 6.539 -12.477 1 95.44 190 MET A O 1
ATOM 1397 N N . ALA A 1 191 ? 15.375 7.035 -10.289 1 96.38 191 ALA A N 1
ATOM 1398 C CA . ALA A 1 191 ? 14.891 8.359 -10.664 1 96.38 191 ALA A CA 1
ATOM 1399 C C . ALA A 1 191 ? 15.961 9.141 -11.414 1 96.38 191 ALA A C 1
ATOM 1401 O O . ALA A 1 191 ? 17.141 9.125 -11.031 1 96.38 191 ALA A O 1
ATOM 1402 N N . ALA A 1 192 ? 15.539 9.805 -12.445 1 95.44 192 ALA A N 1
ATOM 1403 C CA . ALA A 1 192 ? 16.484 10.492 -13.328 1 95.44 192 ALA A CA 1
ATOM 1404 C C . ALA A 1 192 ? 17.094 11.711 -12.641 1 95.44 192 ALA A C 1
ATOM 1406 O O . ALA A 1 192 ? 18.266 12.039 -12.867 1 95.44 192 ALA A O 1
ATOM 1407 N N . ASN A 1 193 ? 16.297 12.406 -11.812 1 95.75 193 ASN A N 1
ATOM 1408 C CA . ASN A 1 193 ? 16.734 13.625 -11.141 1 95.75 193 ASN A CA 1
ATOM 1409 C C . ASN A 1 193 ? 17.359 13.32 -9.781 1 95.75 193 ASN A C 1
ATOM 1411 O O . ASN A 1 193 ? 16.641 13.266 -8.766 1 95.75 193 ASN A O 1
ATOM 1415 N N . GLU A 1 194 ? 18.625 13.234 -9.758 1 94.75 194 GLU A N 1
ATOM 1416 C CA . GLU A 1 194 ? 19.312 13.008 -8.492 1 94.75 194 GLU A CA 1
ATOM 1417 C C . GLU A 1 194 ? 19.547 14.32 -7.742 1 94.75 194 GLU A C 1
ATOM 1419 O O . GLU A 1 194 ? 20.016 15.297 -8.328 1 94.75 194 GLU A O 1
ATOM 1424 N N . MET A 1 195 ? 19.203 14.344 -6.5 1 96.81 195 MET A N 1
ATOM 1425 C CA . MET A 1 195 ? 19.406 15.516 -5.648 1 96.81 195 MET A CA 1
ATOM 1426 C C . MET A 1 195 ? 20.453 15.227 -4.57 1 96.81 195 MET A C 1
ATOM 1428 O O . MET A 1 195 ? 20.312 14.273 -3.803 1 96.81 195 MET A O 1
ATOM 1432 N N . PRO A 1 196 ? 21.438 16.078 -4.5 1 96.19 196 PRO A N 1
ATOM 1433 C CA . PRO A 1 196 ? 22.484 15.867 -3.49 1 96.19 196 PRO A CA 1
ATOM 1434 C C . PRO A 1 196 ? 21.922 15.867 -2.066 1 96.19 196 PRO A C 1
ATOM 1436 O O . PRO A 1 196 ? 22.484 15.203 -1.186 1 96.19 196 PRO A O 1
ATOM 1439 N N . GLU A 1 197 ? 20.844 16.562 -1.843 1 95.38 197 GLU A N 1
ATOM 1440 C CA . GLU A 1 197 ? 20.219 16.641 -0.527 1 95.38 197 GLU A CA 1
ATOM 1441 C C . GLU A 1 197 ? 19.844 15.266 -0.004 1 95.38 197 GLU A C 1
ATOM 1443 O O . GLU A 1 197 ? 19.766 15.055 1.208 1 95.38 197 GLU A O 1
ATOM 1448 N N . TYR A 1 198 ? 19.672 14.32 -0.929 1 96.94 198 TYR A N 1
ATOM 1449 C CA . TYR A 1 198 ? 19.188 13.008 -0.534 1 96.94 198 TYR A CA 1
ATOM 1450 C C . TYR A 1 198 ? 20.266 11.945 -0.69 1 96.94 198 TYR A C 1
ATOM 1452 O O . TYR A 1 198 ? 19.969 10.758 -0.784 1 96.94 198 TYR A O 1
ATOM 1460 N N . ALA A 1 199 ? 21.5 12.305 -0.723 1 94.88 199 ALA A N 1
ATOM 1461 C CA . ALA A 1 199 ? 22.609 11.383 -0.917 1 94.88 199 ALA A CA 1
ATOM 1462 C C . ALA A 1 199 ? 22.641 10.312 0.174 1 94.88 199 ALA A C 1
ATOM 1464 O O . ALA A 1 199 ? 22.969 9.156 -0.09 1 94.88 199 ALA A O 1
ATOM 1465 N N . ALA A 1 200 ? 22.25 10.68 1.375 1 92.81 200 ALA A N 1
ATOM 1466 C CA . ALA A 1 200 ? 22.328 9.773 2.518 1 92.81 200 ALA A CA 1
ATOM 1467 C C . ALA A 1 200 ? 21.359 8.609 2.371 1 92.81 200 ALA A C 1
ATOM 1469 O O . ALA A 1 200 ? 21.609 7.516 2.881 1 92.81 200 ALA A O 1
ATOM 1470 N N . SER A 1 201 ? 20.281 8.805 1.646 1 93.75 201 SER A N 1
ATOM 1471 C CA . SER A 1 201 ? 19.266 7.77 1.508 1 93.75 201 SER A CA 1
ATOM 1472 C C . SER A 1 201 ? 19.297 7.152 0.114 1 93.75 201 SER A C 1
ATOM 1474 O O . SER A 1 201 ? 18.453 6.312 -0.216 1 93.75 201 SER A O 1
ATOM 1476 N N . SER A 1 202 ? 20.219 7.609 -0.702 1 94.19 202 SER A N 1
ATOM 1477 C CA . SER A 1 202 ? 20.281 7.109 -2.072 1 94.19 202 SER A CA 1
ATOM 1478 C C . SER A 1 202 ? 20.562 5.613 -2.104 1 94.19 202 SER A C 1
ATOM 1480 O O . SER A 1 202 ? 21.391 5.109 -1.339 1 94.19 202 SER A O 1
ATOM 1482 N N . ARG A 1 203 ? 19.844 4.957 -3.029 1 93.5 203 ARG A N 1
ATOM 1483 C CA . ARG A 1 203 ? 20.016 3.516 -3.182 1 93.5 203 ARG A CA 1
ATOM 1484 C C . ARG A 1 203 ? 20.953 3.193 -4.336 1 93.5 203 ARG A C 1
ATOM 1486 O O . ARG A 1 203 ? 21.094 2.033 -4.734 1 93.5 203 ARG A O 1
ATOM 1493 N N . LYS A 1 204 ? 21.578 4.199 -4.824 1 91.38 204 LYS A N 1
ATOM 1494 C CA . LYS A 1 204 ? 22.453 4.039 -5.984 1 91.38 204 LYS A CA 1
ATOM 1495 C C . LYS A 1 204 ? 23.641 3.146 -5.652 1 91.38 204 LYS A C 1
ATOM 1497 O O . LYS A 1 204 ? 23.938 2.205 -6.391 1 91.38 204 LYS A O 1
ATOM 1502 N N . HIS A 1 205 ? 24.25 3.418 -4.535 1 90.56 205 HIS A N 1
ATOM 1503 C CA . HIS A 1 205 ? 25.406 2.623 -4.137 1 90.56 205 HIS A CA 1
ATOM 1504 C C . HIS A 1 205 ? 25.016 1.168 -3.896 1 90.56 205 HIS A C 1
ATOM 1506 O O . HIS A 1 205 ? 25.734 0.254 -4.309 1 90.56 205 HIS A O 1
ATOM 1512 N N . TYR A 1 206 ? 23.906 1.021 -3.252 1 90.69 206 TYR A N 1
ATOM 1513 C CA . TYR A 1 206 ? 23.391 -0.326 -3.01 1 90.69 206 TYR A CA 1
ATOM 1514 C C . TYR A 1 206 ? 23.188 -1.077 -4.32 1 90.69 206 TYR A C 1
ATOM 1516 O O . TYR A 1 206 ? 23.641 -2.219 -4.465 1 90.69 206 TYR A O 1
ATOM 1524 N N . ARG A 1 207 ? 22.5 -0.485 -5.262 1 90.5 207 ARG A N 1
ATOM 1525 C CA . ARG A 1 207 ? 22.219 -1.114 -6.547 1 90.5 207 ARG A CA 1
ATOM 1526 C C . ARG A 1 207 ? 23.5 -1.442 -7.289 1 90.5 207 ARG A C 1
ATOM 1528 O O . ARG A 1 207 ? 23.672 -2.551 -7.805 1 90.5 207 ARG A O 1
ATOM 1535 N N . GLU A 1 208 ? 24.469 -0.566 -7.266 1 89.69 208 GLU A N 1
ATOM 1536 C CA . GLU A 1 208 ? 25.703 -0.708 -8.023 1 89.69 208 GLU A CA 1
ATOM 1537 C C . GLU A 1 208 ? 26.594 -1.8 -7.438 1 89.69 208 GLU A C 1
ATOM 1539 O O . GLU A 1 208 ? 27.266 -2.521 -8.172 1 89.69 208 GLU A O 1
ATOM 1544 N N . THR A 1 209 ? 26.469 -1.983 -6.156 1 89.69 209 THR A N 1
ATOM 1545 C CA . THR A 1 209 ? 27.406 -2.885 -5.516 1 89.69 209 THR A CA 1
ATOM 1546 C C . THR A 1 209 ? 26.797 -4.27 -5.324 1 89.69 209 THR A C 1
ATOM 1548 O O . THR A 1 209 ? 27.531 -5.254 -5.141 1 89.69 209 THR A O 1
ATOM 1551 N N . ASN A 1 210 ? 25.5 -4.32 -5.461 1 90.75 210 ASN A N 1
ATOM 1552 C CA . ASN A 1 210 ? 24.875 -5.59 -5.113 1 90.75 210 ASN A CA 1
ATOM 1553 C C . ASN A 1 210 ? 24.344 -6.309 -6.348 1 90.75 210 ASN A C 1
ATOM 1555 O O . ASN A 1 210 ? 24.062 -7.508 -6.301 1 90.75 210 ASN A O 1
ATOM 1559 N N . ASN A 1 211 ? 24.266 -5.594 -7.449 1 89.44 211 ASN A N 1
ATOM 1560 C CA . ASN A 1 211 ? 23.719 -6.223 -8.656 1 89.44 211 ASN A CA 1
ATOM 1561 C C . ASN A 1 211 ? 24.562 -7.422 -9.078 1 89.44 211 ASN A C 1
ATOM 1563 O O . ASN A 1 211 ? 25.734 -7.277 -9.422 1 89.44 211 ASN A O 1
ATOM 1567 N N . GLY A 1 212 ? 23.922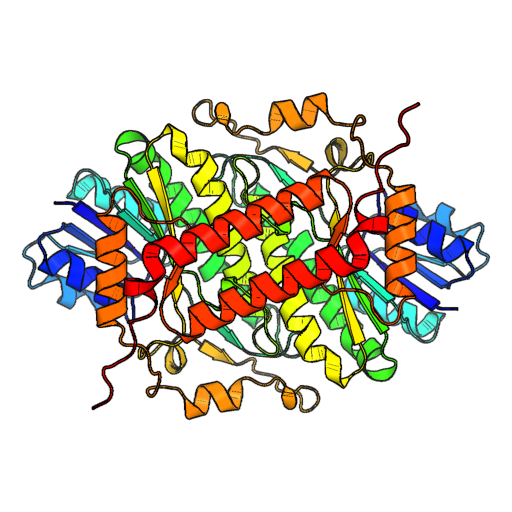 -8.562 -9.016 1 90.5 212 GLY A N 1
ATOM 1568 C CA . GLY A 1 212 ? 24.594 -9.789 -9.391 1 90.5 212 GLY A CA 1
ATOM 1569 C C . GLY A 1 212 ? 25.359 -10.43 -8.242 1 90.5 212 GLY A C 1
ATOM 1570 O O . GLY A 1 212 ? 25.922 -11.516 -8.391 1 90.5 212 GLY A O 1
ATOM 1571 N N . ASN A 1 213 ? 25.297 -9.789 -7.055 1 91.81 213 ASN A N 1
ATOM 1572 C CA . ASN A 1 213 ? 26.031 -10.273 -5.898 1 91.81 213 ASN A CA 1
ATOM 1573 C C . ASN A 1 213 ? 25.125 -10.5 -4.699 1 91.81 213 ASN A C 1
ATOM 1575 O O . ASN A 1 213 ? 25.594 -10.594 -3.562 1 91.81 213 ASN A O 1
ATOM 1579 N N . GLN A 1 214 ? 23.906 -10.555 -4.957 1 93.31 214 GLN A N 1
ATOM 1580 C CA . GLN A 1 214 ? 22.938 -10.766 -3.881 1 93.31 214 GLN A CA 1
ATOM 1581 C C . GLN A 1 214 ? 23.125 -12.141 -3.246 1 93.31 214 GLN A C 1
ATOM 1583 O O . GLN A 1 214 ? 23.391 -13.125 -3.943 1 93.31 214 GLN A O 1
ATOM 1588 N N . ALA A 1 215 ? 22.844 -12.25 -1.971 1 93.56 215 ALA A N 1
ATOM 1589 C CA . ALA A 1 215 ? 23.109 -13.461 -1.201 1 93.56 215 ALA A CA 1
ATOM 1590 C C . ALA A 1 215 ? 22.047 -14.531 -1.458 1 93.56 215 ALA A C 1
ATOM 1592 O O . ALA A 1 215 ? 22.312 -15.727 -1.297 1 93.56 215 ALA A O 1
ATOM 1593 N N . GLY A 1 216 ? 20.875 -14.133 -1.889 1 96.88 216 GLY A N 1
ATOM 1594 C CA . GLY A 1 216 ? 19.766 -15.055 -2.045 1 96.88 216 GLY A CA 1
ATOM 1595 C C . GLY A 1 216 ? 19.891 -15.953 -3.262 1 96.88 216 GLY A C 1
ATOM 1596 O O . GLY A 1 216 ? 20.281 -15.492 -4.34 1 96.88 216 GLY A O 1
ATOM 1597 N N . ASP A 1 217 ? 19.625 -17.219 -3.092 1 97.88 217 ASP A N 1
ATOM 1598 C CA . ASP A 1 217 ? 19.562 -18.219 -4.16 1 97.88 217 ASP A CA 1
ATOM 1599 C C . ASP A 1 217 ? 18.141 -18.344 -4.719 1 97.88 217 ASP A C 1
ATOM 1601 O O . ASP A 1 217 ? 17.266 -18.891 -4.059 1 97.88 217 ASP A O 1
ATOM 1605 N N . PRO A 1 218 ? 17.938 -17.859 -5.922 1 97.56 218 PRO A N 1
ATOM 1606 C CA . PRO A 1 218 ? 16.578 -17.891 -6.461 1 97.56 218 PRO A CA 1
ATOM 1607 C C . PRO A 1 218 ? 16.016 -19.297 -6.547 1 97.56 218 PRO A C 1
ATOM 1609 O O . PRO A 1 218 ? 14.797 -19.484 -6.406 1 97.56 218 PRO A O 1
ATOM 1612 N N . ASP A 1 219 ? 16.812 -20.297 -6.762 1 97.38 219 ASP A N 1
ATOM 1613 C CA . ASP A 1 219 ? 16.312 -21.672 -6.871 1 97.38 219 ASP A CA 1
ATOM 1614 C C . ASP A 1 219 ? 15.789 -22.172 -5.527 1 97.38 219 ASP A C 1
ATOM 1616 O O . ASP A 1 219 ? 14.812 -22.906 -5.473 1 97.38 219 ASP A O 1
ATOM 1620 N N . LYS A 1 220 ? 16.469 -21.797 -4.461 1 97.94 220 LYS A N 1
ATOM 1621 C CA . LYS A 1 220 ? 15.961 -22.141 -3.135 1 97.94 220 LYS A CA 1
ATOM 1622 C C . LYS A 1 220 ? 14.641 -21.438 -2.842 1 97.94 220 LYS A C 1
ATOM 1624 O O . LYS A 1 220 ? 13.742 -22.016 -2.23 1 97.94 220 LYS A O 1
ATOM 1629 N N . ALA A 1 221 ? 14.547 -20.172 -3.234 1 98.19 221 ALA A N 1
ATOM 1630 C CA . ALA A 1 221 ? 13.297 -19.438 -3.076 1 98.19 221 ALA A CA 1
ATOM 1631 C C . ALA A 1 221 ? 12.156 -20.125 -3.822 1 98.19 221 ALA A C 1
ATOM 1633 O O . ALA A 1 221 ? 11.055 -20.266 -3.289 1 98.19 221 ALA A O 1
ATOM 1634 N N . ILE A 1 222 ? 12.469 -20.547 -5.051 1 98.5 222 ILE A N 1
ATOM 1635 C CA . ILE A 1 222 ? 11.477 -21.219 -5.879 1 98.5 222 ILE A CA 1
ATOM 1636 C C . ILE A 1 222 ? 11 -22.484 -5.191 1 98.5 222 ILE A C 1
ATOM 1638 O O . ILE A 1 222 ? 9.805 -22.781 -5.176 1 98.5 222 ILE A O 1
ATOM 1642 N N . THR A 1 223 ? 11.906 -23.219 -4.621 1 98.31 223 THR A N 1
ATOM 1643 C CA . THR A 1 223 ? 11.57 -24.453 -3.914 1 98.31 223 THR A CA 1
ATOM 1644 C C . THR A 1 223 ? 10.609 -24.172 -2.764 1 98.31 223 THR A C 1
ATOM 1646 O O . THR A 1 223 ? 9.641 -24.906 -2.562 1 98.31 223 THR A O 1
ATOM 1649 N N . VAL A 1 224 ? 10.859 -23.125 -2.018 1 98.44 224 VAL A N 1
ATOM 1650 C CA . VAL A 1 224 ? 10.008 -22.766 -0.891 1 98.44 224 VAL A CA 1
ATOM 1651 C C . VAL A 1 224 ? 8.625 -22.359 -1.396 1 98.44 224 VAL A C 1
ATOM 1653 O O . VAL A 1 224 ? 7.605 -22.734 -0.804 1 98.44 224 VAL A O 1
ATOM 1656 N N . ILE A 1 225 ? 8.531 -21.609 -2.498 1 98.62 225 ILE A N 1
ATOM 1657 C CA . ILE A 1 225 ? 7.258 -21.172 -3.057 1 98.62 225 ILE A CA 1
ATOM 1658 C C . ILE A 1 225 ? 6.449 -22.375 -3.506 1 98.62 225 ILE A C 1
ATOM 1660 O O . ILE A 1 225 ? 5.25 -22.484 -3.221 1 98.62 225 ILE A O 1
ATOM 1664 N N . LEU A 1 226 ? 7.094 -23.359 -4.199 1 98.56 226 LEU A N 1
ATOM 1665 C CA . LEU A 1 226 ? 6.418 -24.578 -4.629 1 98.56 226 LEU A CA 1
ATOM 1666 C C . LEU A 1 226 ? 5.887 -25.359 -3.43 1 98.56 226 LEU A C 1
ATOM 1668 O O . LEU A 1 226 ? 4.758 -25.844 -3.453 1 98.56 226 LEU A O 1
ATOM 1672 N N . GLN A 1 227 ? 6.711 -25.438 -2.391 1 98.19 227 GLN A N 1
ATOM 1673 C CA . GLN A 1 227 ? 6.285 -26.125 -1.174 1 98.19 227 GLN A CA 1
ATOM 1674 C C . GLN A 1 227 ? 5.074 -25.438 -0.549 1 98.19 227 GLN A C 1
ATOM 1676 O O . GLN A 1 227 ? 4.148 -26.094 -0.08 1 98.19 227 GLN A O 1
ATOM 1681 N N . ALA A 1 228 ? 5.086 -24.156 -0.506 1 98.06 228 ALA A N 1
ATOM 1682 C CA . ALA A 1 228 ? 3.986 -23.391 0.08 1 98.06 228 ALA A CA 1
ATOM 1683 C C . ALA A 1 228 ? 2.693 -23.609 -0.702 1 98.06 228 ALA A C 1
ATOM 1685 O O . ALA A 1 228 ? 1.621 -23.75 -0.112 1 98.06 228 ALA A O 1
ATOM 1686 N N . VAL A 1 229 ? 2.785 -23.594 -2.033 1 98.12 229 VAL A N 1
ATOM 1687 C CA . VAL A 1 229 ? 1.615 -23.781 -2.885 1 98.12 229 VAL A CA 1
ATOM 1688 C C . VAL A 1 229 ? 1.031 -25.172 -2.648 1 98.12 229 VAL A C 1
ATOM 1690 O O . VAL A 1 229 ? -0.188 -25.359 -2.682 1 98.12 229 VAL A O 1
ATOM 1693 N N . ASP A 1 230 ? 1.864 -26.156 -2.312 1 97.31 230 ASP A N 1
ATOM 1694 C CA . ASP A 1 230 ? 1.438 -27.547 -2.143 1 97.31 230 ASP A CA 1
ATOM 1695 C C . ASP A 1 230 ? 0.97 -27.797 -0.713 1 97.31 230 ASP A C 1
ATOM 1697 O O . ASP A 1 230 ? 0.325 -28.812 -0.441 1 97.31 230 ASP A O 1
ATOM 1701 N N . ALA A 1 231 ? 1.309 -26.891 0.201 1 95.94 231 ALA A N 1
ATOM 1702 C CA . ALA A 1 231 ? 1.056 -27.141 1.619 1 95.94 231 ALA A CA 1
ATOM 1703 C C . ALA A 1 231 ? -0.379 -26.781 1.991 1 95.94 231 ALA A C 1
ATOM 1705 O O . ALA A 1 231 ? -0.95 -25.844 1.441 1 95.94 231 ALA A O 1
ATOM 1706 N N . ASP A 1 232 ? -0.875 -27.453 2.977 1 91.56 232 ASP A N 1
ATOM 1707 C CA . ASP A 1 232 ? -2.217 -27.172 3.477 1 91.56 232 ASP A CA 1
ATOM 1708 C C . ASP A 1 232 ? -2.195 -26.047 4.5 1 91.56 232 ASP A C 1
ATOM 1710 O O . ASP A 1 232 ? -3.223 -25.406 4.762 1 91.56 232 ASP A O 1
ATOM 1714 N N . ASP A 1 233 ? -0.999 -25.766 5.012 1 89.81 233 ASP A N 1
ATOM 1715 C CA . ASP A 1 233 ? -0.918 -24.812 6.113 1 89.81 233 ASP A CA 1
ATOM 1716 C C . ASP A 1 233 ? 0.027 -23.672 5.777 1 89.81 233 ASP A C 1
ATOM 1718 O O . ASP A 1 233 ? 0.721 -23.156 6.656 1 89.81 233 ASP A O 1
ATOM 1722 N N . ALA A 1 234 ? 0.164 -23.375 4.473 1 93.31 234 ALA A N 1
ATOM 1723 C CA . ALA A 1 234 ? 1.031 -22.266 4.098 1 93.31 234 ALA A CA 1
ATOM 1724 C C . ALA A 1 234 ? 0.545 -20.953 4.723 1 93.31 234 ALA A C 1
ATOM 1726 O O . ALA A 1 234 ? -0.661 -20.719 4.82 1 93.31 234 ALA A O 1
ATOM 1727 N N . PRO A 1 235 ? 1.481 -20.172 5.172 1 96.81 235 PRO A N 1
ATOM 1728 C CA . PRO A 1 235 ? 1.107 -18.891 5.762 1 96.81 235 PRO A CA 1
ATOM 1729 C C . PRO A 1 235 ? 0.658 -17.859 4.719 1 96.81 235 PRO A C 1
ATOM 1731 O O . PRO A 1 235 ? 0.879 -18.062 3.521 1 96.81 235 PRO A O 1
ATOM 1734 N N . LEU A 1 236 ? -0.038 -16.797 5.16 1 98.38 236 LEU A N 1
ATOM 1735 C CA . LEU A 1 236 ? -0.393 -15.695 4.277 1 98.38 236 LEU A CA 1
ATOM 1736 C C . LEU A 1 236 ? 0.848 -14.922 3.857 1 98.38 236 LEU A C 1
ATOM 1738 O O . LEU A 1 236 ? 1.057 -14.672 2.666 1 98.38 236 LEU A O 1
ATOM 1742 N N . HIS A 1 237 ? 1.655 -14.555 4.859 1 98.75 237 HIS A N 1
ATOM 1743 C CA . HIS A 1 237 ? 2.9 -13.836 4.617 1 98.75 237 HIS A CA 1
ATOM 1744 C C . HIS A 1 237 ? 4.094 -14.781 4.609 1 98.75 237 HIS A C 1
ATOM 1746 O O . HIS A 1 237 ? 4.27 -15.57 5.543 1 98.75 237 HIS A O 1
ATOM 1752 N N . LEU A 1 238 ? 4.918 -14.664 3.619 1 98.62 238 LEU A N 1
ATOM 1753 C CA . LEU A 1 238 ? 6.043 -15.57 3.438 1 98.62 238 LEU A CA 1
ATOM 1754 C C . LEU A 1 238 ? 7.309 -14.805 3.076 1 98.62 238 LEU A C 1
ATOM 1756 O O . LEU A 1 238 ? 7.73 -14.805 1.918 1 98.62 238 LEU A O 1
ATOM 1760 N N . PRO A 1 239 ? 7.926 -14.148 4.059 1 98.69 239 PRO A N 1
ATOM 1761 C CA . PRO A 1 239 ? 9.242 -13.562 3.789 1 98.69 239 PRO A CA 1
ATOM 1762 C C . PRO A 1 239 ? 10.281 -14.602 3.4 1 98.69 239 PRO A C 1
ATOM 1764 O O . PRO A 1 239 ? 10.328 -15.688 3.984 1 98.69 239 PRO A O 1
ATOM 1767 N N . LEU A 1 240 ? 11.047 -14.297 2.398 1 98.69 240 LEU A N 1
ATOM 1768 C CA . LEU A 1 240 ? 12.078 -15.219 1.929 1 98.69 240 LEU A CA 1
ATOM 1769 C C . LEU A 1 240 ? 13.469 -14.609 2.096 1 98.69 240 LEU A C 1
ATOM 1771 O O . LEU A 1 240 ? 13.75 -13.539 1.557 1 98.69 240 LEU A O 1
ATOM 1775 N N . GLY A 1 241 ? 14.344 -15.344 2.826 1 98.44 241 GLY A N 1
ATOM 1776 C CA . GLY A 1 241 ? 15.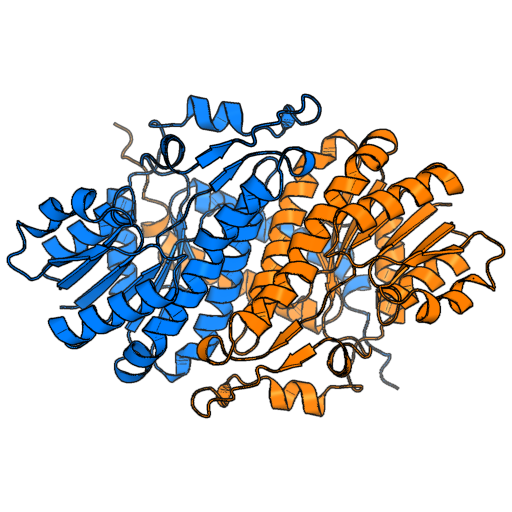727 -14.953 3.025 1 98.44 241 GLY A CA 1
ATOM 1777 C C . GLY A 1 241 ? 15.953 -14.219 4.336 1 98.44 241 GLY A C 1
ATOM 1778 O O . GLY A 1 241 ? 15.031 -13.617 4.887 1 98.44 241 GLY A O 1
ATOM 1779 N N . PRO A 1 242 ? 17.203 -14.242 4.82 1 97.81 242 PRO A N 1
ATOM 1780 C CA . PRO A 1 242 ? 17.516 -13.633 6.113 1 97.81 242 PRO A CA 1
ATOM 1781 C C . PRO A 1 242 ? 17.219 -12.133 6.145 1 97.81 242 PRO A C 1
ATOM 1783 O O . PRO A 1 242 ? 16.781 -11.609 7.172 1 97.81 242 PRO A O 1
ATOM 1786 N N . ILE A 1 243 ? 17.438 -11.5 5.078 1 97.62 243 ILE A N 1
ATOM 1787 C CA . ILE A 1 243 ? 17.25 -10.047 5.066 1 97.62 243 ILE A CA 1
ATOM 1788 C C . ILE A 1 243 ? 15.766 -9.711 5.176 1 97.62 243 ILE A C 1
ATOM 1790 O O . ILE A 1 243 ? 15.383 -8.82 5.938 1 97.62 243 ILE A O 1
ATOM 1794 N N . ALA A 1 244 ? 14.922 -10.414 4.41 1 98.31 244 ALA A N 1
ATOM 1795 C CA . ALA A 1 244 ? 13.477 -10.195 4.52 1 98.31 244 ALA A CA 1
ATOM 1796 C C . ALA A 1 244 ? 12.984 -10.477 5.934 1 98.31 244 ALA A C 1
ATOM 1798 O O . ALA A 1 244 ? 12.133 -9.758 6.453 1 98.31 244 ALA A O 1
ATOM 1799 N N . HIS A 1 245 ? 13.5 -11.539 6.543 1 98.44 245 HIS A N 1
ATOM 1800 C CA . HIS A 1 245 ? 13.133 -11.867 7.918 1 98.44 245 HIS A CA 1
ATOM 1801 C C . HIS A 1 245 ? 13.57 -10.758 8.875 1 98.44 245 HIS A C 1
ATOM 1803 O O . HIS A 1 245 ? 12.82 -10.391 9.781 1 98.44 245 HIS A O 1
ATOM 1809 N N . ALA A 1 246 ? 14.781 -10.281 8.68 1 98.31 246 ALA A N 1
ATOM 1810 C CA . ALA A 1 246 ? 15.273 -9.203 9.531 1 98.31 246 ALA A CA 1
ATOM 1811 C C . ALA A 1 246 ? 14.414 -7.949 9.383 1 98.31 246 ALA A C 1
ATOM 1813 O O . ALA A 1 246 ? 14.125 -7.266 10.367 1 98.31 246 ALA A O 1
ATOM 1814 N N . ILE A 1 247 ? 14.016 -7.625 8.148 1 98.38 247 ILE A N 1
ATOM 1815 C CA . ILE A 1 247 ? 13.133 -6.492 7.887 1 98.38 247 ILE A CA 1
ATOM 1816 C C . ILE A 1 247 ? 11.82 -6.676 8.641 1 98.38 247 ILE A C 1
ATOM 1818 O O . ILE A 1 247 ? 11.336 -5.75 9.297 1 98.38 247 ILE A O 1
ATOM 1822 N N . ALA A 1 248 ? 11.25 -7.824 8.547 1 98.44 248 ALA A N 1
ATOM 1823 C CA . ALA A 1 248 ? 9.984 -8.133 9.211 1 98.44 248 ALA A CA 1
ATOM 1824 C C . ALA A 1 248 ? 10.109 -7.984 10.719 1 98.44 248 ALA A C 1
ATOM 1826 O O . ALA A 1 248 ? 9.25 -7.371 11.359 1 98.44 248 ALA A O 1
ATOM 1827 N N . GLU A 1 249 ? 11.164 -8.539 11.273 1 98 249 GLU A N 1
ATOM 1828 C CA . GLU A 1 249 ? 11.375 -8.484 12.719 1 98 249 GLU A CA 1
ATOM 1829 C C . GLU A 1 249 ? 11.523 -7.039 13.195 1 98 249 GLU A C 1
ATOM 1831 O O . GLU A 1 249 ? 10.938 -6.648 14.203 1 98 249 GLU A O 1
ATOM 1836 N N . ARG A 1 250 ? 12.297 -6.289 12.461 1 98.06 250 ARG A N 1
ATOM 1837 C CA . ARG A 1 250 ? 12.492 -4.887 12.812 1 98.06 250 ARG A CA 1
ATOM 1838 C C . ARG A 1 250 ? 11.18 -4.109 12.703 1 98.06 250 ARG A C 1
ATOM 1840 O O . ARG A 1 250 ? 10.875 -3.271 13.555 1 98.06 250 ARG A O 1
ATOM 1847 N N . LYS A 1 251 ? 10.445 -4.391 11.656 1 98.44 251 LYS A N 1
ATOM 1848 C CA . LYS A 1 251 ? 9.164 -3.717 11.445 1 98.44 251 LYS A CA 1
ATOM 1849 C C . LYS A 1 251 ? 8.195 -4.004 12.594 1 98.44 251 LYS A C 1
ATOM 1851 O O . LYS A 1 251 ? 7.559 -3.088 13.117 1 98.44 251 LYS A O 1
ATOM 1856 N N . LEU A 1 252 ? 8.047 -5.27 12.953 1 98.25 252 LEU A N 1
ATOM 1857 C CA . LEU A 1 252 ? 7.129 -5.66 14.016 1 98.25 252 LEU A CA 1
ATOM 1858 C C . LEU A 1 252 ? 7.527 -5.016 15.344 1 98.25 252 LEU A C 1
ATOM 1860 O O . LEU A 1 252 ? 6.672 -4.508 16.062 1 98.25 252 LEU A O 1
ATOM 1864 N N . ALA A 1 253 ? 8.82 -5 15.602 1 98.12 253 ALA A N 1
ATOM 1865 C CA . ALA A 1 253 ? 9.312 -4.41 16.844 1 98.12 253 ALA A CA 1
ATOM 1866 C C . ALA A 1 253 ? 9.078 -2.902 16.859 1 98.12 253 ALA A C 1
ATOM 1868 O O . ALA A 1 253 ? 8.648 -2.346 17.875 1 98.12 253 ALA A O 1
ATOM 1869 N N . ALA A 1 254 ? 9.406 -2.264 15.75 1 97.94 254 ALA A N 1
ATOM 1870 C CA . ALA A 1 254 ? 9.258 -0.813 15.672 1 97.94 254 ALA A CA 1
ATOM 1871 C C . ALA A 1 254 ? 7.801 -0.397 15.805 1 97.94 254 ALA A C 1
ATOM 1873 O O . ALA A 1 254 ? 7.48 0.566 16.5 1 97.94 254 ALA A O 1
ATOM 1874 N N . PHE A 1 255 ? 6.906 -1.084 15.117 1 98.44 255 PHE A N 1
ATOM 1875 C CA . PHE A 1 255 ? 5.484 -0.768 15.18 1 98.44 255 PHE A CA 1
ATOM 1876 C C . PHE A 1 255 ? 4.949 -0.978 16.594 1 98.44 255 PHE A C 1
ATOM 1878 O O . PHE A 1 255 ? 4.184 -0.155 17.094 1 98.44 255 PHE A O 1
ATOM 1885 N N . ARG A 1 256 ? 5.312 -2.076 17.203 1 97.88 256 ARG A N 1
ATOM 1886 C CA . ARG A 1 256 ? 4.914 -2.342 18.578 1 97.88 256 ARG A CA 1
ATOM 1887 C C . ARG A 1 256 ? 5.391 -1.234 19.516 1 97.88 256 ARG A C 1
ATOM 1889 O O . ARG A 1 256 ? 4.641 -0.778 20.375 1 97.88 256 ARG A O 1
ATOM 1896 N N . SER A 1 257 ? 6.621 -0.845 19.359 1 97.81 257 SER A N 1
ATOM 1897 C CA . SER A 1 257 ? 7.184 0.229 20.172 1 97.81 257 SER A CA 1
ATOM 1898 C C . SER A 1 257 ? 6.379 1.517 20.016 1 97.81 257 SER A C 1
ATOM 1900 O O . SER A 1 257 ? 6.102 2.201 21 1 97.81 257 SER A O 1
ATOM 1902 N N . ASP A 1 258 ? 6.012 1.854 18.812 1 96.94 258 ASP A N 1
ATOM 1903 C CA . ASP A 1 258 ? 5.219 3.049 18.547 1 96.94 258 ASP A CA 1
ATOM 1904 C C . ASP A 1 258 ? 3.881 3.002 19.281 1 96.94 258 ASP A C 1
ATOM 1906 O O . ASP A 1 258 ? 3.482 3.977 19.922 1 96.94 258 ASP A O 1
ATOM 1910 N N . ILE A 1 259 ? 3.209 1.875 19.141 1 96.06 259 ILE A N 1
ATOM 1911 C CA . ILE A 1 259 ? 1.883 1.695 19.719 1 96.06 259 ILE A CA 1
ATOM 1912 C C . ILE A 1 259 ? 1.97 1.783 21.234 1 96.06 259 ILE A C 1
ATOM 1914 O O . ILE A 1 259 ? 1.142 2.438 21.875 1 96.06 259 ILE A O 1
ATOM 1918 N N . ASP A 1 260 ? 2.965 1.182 21.766 1 96.62 260 ASP A N 1
ATOM 1919 C CA . ASP A 1 260 ? 3.107 1.137 23.219 1 96.62 260 ASP A CA 1
ATOM 1920 C C . ASP A 1 260 ? 3.436 2.518 23.781 1 96.62 260 ASP A C 1
ATOM 1922 O O . ASP A 1 260 ? 2.949 2.889 24.859 1 96.62 260 ASP A O 1
ATOM 1926 N N . ALA A 1 261 ? 4.191 3.295 23.078 1 96 261 ALA A N 1
ATOM 1927 C CA . ALA A 1 261 ? 4.703 4.574 23.562 1 96 261 ALA A CA 1
ATOM 1928 C C . ALA A 1 261 ? 3.566 5.57 23.781 1 96 261 ALA A C 1
ATOM 1930 O O . ALA A 1 261 ? 3.633 6.406 24.688 1 96 261 ALA A O 1
ATOM 1931 N N . TRP A 1 262 ? 2.535 5.508 23.031 1 96.62 262 TRP A N 1
ATOM 1932 C CA . TRP A 1 262 ? 1.47 6.504 23.109 1 96.62 262 TRP A CA 1
ATOM 1933 C C . TRP A 1 262 ? 0.123 5.84 23.359 1 96.62 262 TRP A C 1
ATOM 1935 O O . TRP A 1 262 ? -0.928 6.453 23.172 1 96.62 262 TRP A O 1
ATOM 1945 N N . ARG A 1 263 ? 0.133 4.625 23.812 1 96.56 263 ARG A N 1
ATOM 1946 C CA . ARG A 1 263 ? -1.075 3.816 23.969 1 96.56 263 ARG A CA 1
ATOM 1947 C C . ARG A 1 263 ? -2.096 4.512 24.859 1 96.56 263 ARG A C 1
ATOM 1949 O O . ARG A 1 263 ? -3.275 4.602 24.516 1 96.56 263 ARG A O 1
ATOM 1956 N N . ASP A 1 264 ? -1.701 5.078 25.984 1 96.12 264 ASP A N 1
ATOM 1957 C CA . ASP A 1 264 ? -2.605 5.621 27 1 96.12 264 ASP A CA 1
ATOM 1958 C C . ASP A 1 264 ? -3.463 6.742 26.422 1 96.12 264 ASP A C 1
ATOM 1960 O O . ASP A 1 264 ? -4.66 6.832 26.703 1 96.12 264 ASP A O 1
ATOM 1964 N N . ILE A 1 265 ? -2.857 7.523 25.547 1 95.31 265 ILE A N 1
ATOM 1965 C CA . ILE A 1 265 ? -3.613 8.672 25.062 1 95.31 265 ILE A CA 1
ATOM 1966 C C . ILE A 1 265 ? -4.289 8.312 23.734 1 95.31 265 ILE A C 1
ATOM 1968 O O . ILE A 1 265 ? -5.398 8.773 23.453 1 95.31 265 ILE A O 1
ATOM 1972 N N . SER A 1 266 ? -3.654 7.43 22.891 1 97 266 SER A N 1
ATOM 1973 C CA . SER A 1 266 ? -4.16 7.18 21.547 1 97 266 SER A CA 1
ATOM 1974 C C . SER A 1 266 ? -5.32 6.188 21.562 1 97 266 SER A C 1
ATOM 1976 O O . SER A 1 266 ? -6.16 6.188 20.672 1 97 266 SER A O 1
ATOM 1978 N N . ILE A 1 267 ? -5.395 5.348 22.609 1 97.12 267 ILE A N 1
ATOM 1979 C CA . ILE A 1 267 ? -6.453 4.344 22.656 1 97.12 267 ILE A CA 1
ATOM 1980 C C . ILE A 1 267 ? -7.715 4.961 23.266 1 97.12 267 ILE A C 1
ATOM 1982 O O . ILE A 1 267 ? -8.82 4.477 23.016 1 97.12 267 ILE A O 1
ATOM 1986 N N . ALA A 1 268 ? -7.586 6.074 24.031 1 96.5 268 ALA A N 1
ATOM 1987 C CA . ALA A 1 268 ? -8.68 6.672 24.781 1 96.5 268 ALA A CA 1
ATOM 1988 C C . ALA A 1 268 ? -9.367 7.777 23.984 1 96.5 268 ALA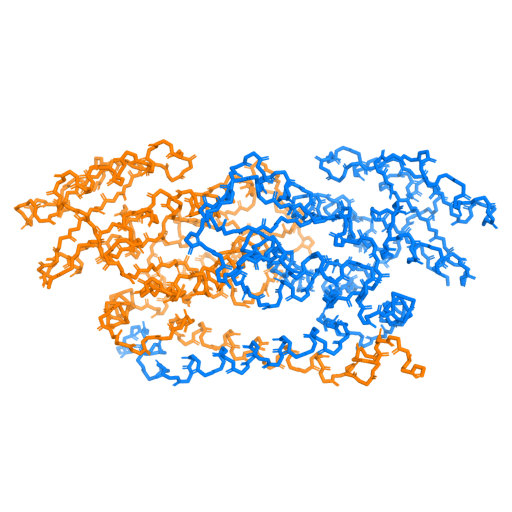 A C 1
ATOM 1990 O O . ALA A 1 268 ? -9.547 8.891 24.484 1 96.5 268 ALA A O 1
ATOM 1991 N N . THR A 1 269 ? -9.859 7.422 22.75 1 97.38 269 THR A N 1
ATOM 1992 C CA . THR A 1 269 ? -10.398 8.477 21.906 1 97.38 269 THR A CA 1
ATOM 1993 C C . THR A 1 269 ? -11.844 8.164 21.5 1 97.38 269 THR A C 1
ATOM 1995 O O . THR A 1 269 ? -12.375 8.766 20.578 1 97.38 269 THR A O 1
ATOM 1998 N N . ASP A 1 270 ? -12.477 7.199 22.172 1 96.69 270 ASP A N 1
ATOM 1999 C CA . ASP A 1 270 ? -13.914 7.008 22.031 1 96.69 270 ASP A CA 1
ATOM 2000 C C . ASP A 1 270 ? -14.695 8.016 22.875 1 96.69 270 ASP A C 1
ATOM 2002 O O . ASP A 1 270 ? -14.133 8.625 23.781 1 96.69 270 ASP A O 1
ATOM 2006 N N . PHE A 1 271 ? -15.93 8.219 22.484 1 96.44 271 PHE A N 1
ATOM 2007 C CA . PHE A 1 271 ? -16.797 9 23.344 1 96.44 271 PHE A CA 1
ATOM 2008 C C . PHE A 1 271 ? -16.875 8.383 24.734 1 96.44 271 PHE A C 1
ATOM 2010 O O . PHE A 1 271 ? -16.844 7.16 24.891 1 96.44 271 PHE A O 1
ATOM 2017 N N . ASP A 1 272 ? -17.016 9.289 25.703 1 91.81 272 ASP A N 1
ATOM 2018 C CA . ASP A 1 272 ? -17.219 8.797 27.062 1 91.81 272 ASP A CA 1
ATOM 2019 C C . ASP A 1 272 ? -18.578 8.094 27.188 1 91.81 272 ASP A C 1
ATOM 2021 O O . ASP A 1 272 ? -19.547 8.484 26.531 1 91.81 272 ASP A O 1
ATOM 2025 N N . GLN A 1 273 ? -18.578 6.844 27.734 1 79.06 273 GLN A N 1
ATOM 2026 C CA . GLN A 1 273 ? -19.844 6.156 27.984 1 79.06 273 GLN A CA 1
ATOM 2027 C C . GLN A 1 273 ? -20.719 6.957 28.922 1 79.06 273 GLN A C 1
ATOM 2029 O O . GLN A 1 273 ? -20.25 7.457 29.953 1 79.06 273 GLN A O 1
ATOM 2034 N N . HIS A 1 274 ? -21.703 7.633 28.344 1 60.75 274 HIS A N 1
ATOM 2035 C CA . HIS A 1 274 ? -22.656 8.266 29.234 1 60.75 274 HIS A CA 1
ATOM 2036 C C . HIS A 1 274 ? -23.438 7.227 30.047 1 60.75 274 HIS A C 1
ATOM 2038 O O . HIS A 1 274 ? -23.641 6.105 29.578 1 60.75 274 HIS A O 1
ATOM 2044 N N . MET B 1 1 ? 4.086 29.016 18.219 1 93.38 1 MET B N 1
ATOM 2045 C CA . MET B 1 1 ? 3.156 29.203 17.109 1 93.38 1 MET B CA 1
ATOM 2046 C C . MET B 1 1 ? 3.639 28.438 15.875 1 93.38 1 MET B C 1
ATOM 2048 O O . MET B 1 1 ? 4.824 28.484 15.539 1 93.38 1 MET B O 1
ATOM 2052 N N . LYS B 1 2 ? 2.684 27.688 15.258 1 96.81 2 LYS B N 1
ATOM 2053 C CA . LYS B 1 2 ? 3.002 26.922 14.055 1 96.81 2 LYS B CA 1
ATOM 2054 C C . LYS B 1 2 ? 2.145 27.375 12.875 1 96.81 2 LYS B C 1
ATOM 2056 O O . LYS B 1 2 ? 1.101 28 13.062 1 96.81 2 LYS B O 1
ATOM 2061 N N . THR B 1 3 ? 2.645 27.109 11.68 1 98.44 3 THR B N 1
ATOM 2062 C CA . THR B 1 3 ? 1.883 27.328 10.453 1 98.44 3 THR B CA 1
ATOM 2063 C C . THR B 1 3 ? 1.562 26 9.773 1 98.44 3 THR B C 1
ATOM 2065 O O . THR B 1 3 ? 2.461 25.203 9.516 1 98.44 3 THR B O 1
ATOM 2068 N N . TRP B 1 4 ? 0.238 25.797 9.5 1 98.75 4 TRP B N 1
ATOM 2069 C CA . TRP B 1 4 ? -0.258 24.531 8.984 1 98.75 4 TRP B CA 1
ATOM 2070 C C . TRP B 1 4 ? -0.744 24.672 7.551 1 98.75 4 TRP B C 1
ATOM 2072 O O . TRP B 1 4 ? -1.391 25.672 7.203 1 98.75 4 TRP B O 1
ATOM 2082 N N . LEU B 1 5 ? -0.402 23.75 6.699 1 98.88 5 LEU B N 1
ATOM 2083 C CA . LEU B 1 5 ? -1.067 23.5 5.426 1 98.88 5 LEU B CA 1
ATOM 2084 C C . LEU B 1 5 ? -1.824 22.172 5.461 1 98.88 5 LEU B C 1
ATOM 2086 O O . LEU B 1 5 ? -1.216 21.109 5.586 1 98.88 5 LEU B O 1
ATOM 2090 N N . ILE B 1 6 ? -3.172 22.219 5.359 1 98.94 6 ILE B N 1
ATOM 2091 C CA . ILE B 1 6 ? -4.016 21.047 5.551 1 98.94 6 ILE B CA 1
ATOM 2092 C C . ILE B 1 6 ? -4.883 20.828 4.312 1 98.94 6 ILE B C 1
ATOM 2094 O O . ILE B 1 6 ? -5.555 21.75 3.846 1 98.94 6 ILE B O 1
ATOM 2098 N N . THR B 1 7 ? -4.828 19.625 3.787 1 98.88 7 THR B N 1
ATOM 2099 C CA . THR B 1 7 ? -5.684 19.297 2.65 1 98.88 7 THR B CA 1
ATOM 2100 C C . THR B 1 7 ? -7 18.688 3.117 1 98.88 7 THR B C 1
ATOM 2102 O O . THR B 1 7 ? -7.055 18.047 4.168 1 98.88 7 THR B O 1
ATOM 2105 N N . GLY B 1 8 ? -8.031 18.844 2.295 1 97.75 8 GLY B N 1
ATOM 2106 C CA . GLY B 1 8 ? -9.312 18.219 2.564 1 97.75 8 GLY B CA 1
ATOM 2107 C C . GLY B 1 8 ? -9.984 18.734 3.822 1 97.75 8 GLY B C 1
ATOM 2108 O O . GLY B 1 8 ? -10.312 17.953 4.723 1 97.75 8 GLY B O 1
ATOM 2109 N N . CYS B 1 9 ? -10.336 20.062 3.857 1 98.12 9 CYS B N 1
ATOM 2110 C CA . CYS B 1 9 ? -10.812 20.688 5.09 1 98.12 9 CYS B CA 1
ATOM 2111 C C . CYS B 1 9 ? -12.312 20.922 5.039 1 98.12 9 CYS B C 1
ATOM 2113 O O . CYS B 1 9 ? -12.867 21.641 5.879 1 98.12 9 CYS B O 1
ATOM 2115 N N . SER B 1 10 ? -13.016 20.312 4.109 1 95.56 10 SER B N 1
ATOM 2116 C CA . SER B 1 10 ? -14.445 20.594 3.969 1 95.56 10 SER B CA 1
ATOM 2117 C C . SER B 1 10 ? -15.25 19.828 5.016 1 95.56 10 SER B C 1
ATOM 2119 O O . SER B 1 10 ? -16.422 20.156 5.258 1 95.56 10 SER B O 1
ATOM 2121 N N . SER B 1 11 ? -14.695 18.781 5.605 1 92.38 11 SER B N 1
ATOM 2122 C CA . SER B 1 11 ? -15.391 17.984 6.605 1 92.38 11 SER B CA 1
ATOM 2123 C C . SER B 1 11 ? -14.406 17.141 7.41 1 92.38 11 SER B C 1
ATOM 2125 O O . SER B 1 11 ? -13.195 17.234 7.227 1 92.38 11 SER B O 1
ATOM 2127 N N . GLY B 1 12 ? -14.922 16.5 8.391 1 94.31 12 GLY B N 1
ATOM 2128 C CA . GLY B 1 12 ? -14.188 15.445 9.078 1 94.31 12 GLY B CA 1
ATOM 2129 C C . GLY B 1 12 ? -12.977 15.953 9.836 1 94.31 12 GLY B C 1
ATOM 2130 O O . GLY B 1 12 ? -13.039 17 10.477 1 94.31 12 GLY B O 1
ATOM 2131 N N . PHE B 1 13 ? -11.922 15.156 9.82 1 96.88 13 PHE B N 1
ATOM 2132 C CA . PHE B 1 13 ? -10.695 15.43 10.555 1 96.88 13 PHE B CA 1
ATOM 2133 C C . PHE B 1 13 ? -10.031 16.703 10.047 1 96.88 13 PHE B C 1
ATOM 2135 O O . PHE B 1 13 ? -9.531 17.5 10.836 1 96.88 13 PHE B O 1
ATOM 2142 N N . GLY B 1 14 ? -10.055 16.922 8.695 1 97.81 14 GLY B N 1
ATOM 2143 C CA . GLY B 1 14 ? -9.414 18.094 8.125 1 97.81 14 GLY B CA 1
ATOM 2144 C C . GLY B 1 14 ? -10 19.406 8.641 1 97.81 14 GLY B C 1
ATOM 2145 O O . GLY B 1 14 ? -9.258 20.297 9.062 1 97.81 14 GLY B O 1
ATOM 2146 N N . GLN B 1 15 ? -11.289 19.453 8.625 1 97.81 15 GLN B N 1
ATOM 2147 C CA . GLN B 1 15 ? -11.977 20.641 9.102 1 97.81 15 GLN B CA 1
ATOM 2148 C C . GLN B 1 15 ? -11.727 20.875 10.586 1 97.81 15 GLN B C 1
ATOM 2150 O O . GLN B 1 15 ? -11.383 21.984 11.008 1 97.81 15 GLN B O 1
ATOM 2155 N N . ARG B 1 16 ? -11.867 19.859 11.359 1 98 16 ARG B N 1
ATOM 2156 C CA . ARG B 1 16 ? -11.727 19.938 12.805 1 98 16 ARG B CA 1
ATOM 2157 C C . ARG B 1 16 ? -10.297 20.297 13.203 1 98 16 ARG B C 1
ATOM 2159 O O . ARG B 1 16 ? -10.07 21.062 14.133 1 98 16 ARG B O 1
ATOM 2166 N N . LEU B 1 17 ? -9.359 19.703 12.477 1 98.62 17 LEU B N 1
ATOM 2167 C CA . LEU B 1 17 ? -7.957 19.984 12.758 1 98.62 17 LEU B CA 1
ATOM 2168 C C . LEU B 1 17 ? -7.617 21.438 12.43 1 98.62 17 LEU B C 1
ATOM 2170 O O . LEU B 1 17 ? -6.914 22.094 13.195 1 98.62 17 LEU B O 1
ATOM 2174 N N . ALA B 1 18 ? -8.086 21.906 11.281 1 98.62 18 ALA B N 1
ATOM 2175 C CA . ALA B 1 18 ? -7.867 23.297 10.891 1 98.62 18 ALA B CA 1
ATOM 2176 C C . ALA B 1 18 ? -8.406 24.25 11.945 1 98.62 18 ALA B C 1
ATOM 2178 O O . ALA B 1 18 ? -7.703 25.188 12.367 1 98.62 18 ALA B O 1
ATOM 2179 N N . LEU B 1 19 ? -9.586 24 12.414 1 98.5 19 LEU B N 1
ATOM 2180 C CA . LEU B 1 19 ? -10.227 24.859 13.398 1 98.5 19 LEU B CA 1
ATOM 2181 C C . LEU B 1 19 ? -9.508 24.781 14.742 1 98.5 19 LEU B C 1
ATOM 2183 O O . LEU B 1 19 ? -9.266 25.812 15.383 1 98.5 19 LEU B O 1
ATOM 2187 N N . ALA B 1 20 ? -9.18 23.578 15.156 1 98.56 20 ALA B N 1
ATOM 2188 C CA . ALA B 1 20 ? -8.508 23.391 16.438 1 98.56 20 ALA B CA 1
ATOM 2189 C C . ALA B 1 20 ? -7.148 24.078 16.453 1 98.56 20 ALA B C 1
ATOM 2191 O O . ALA B 1 20 ? -6.789 24.734 17.438 1 98.56 20 ALA B O 1
ATOM 2192 N N . ALA B 1 21 ? -6.371 23.953 15.375 1 98.5 21 ALA B N 1
ATOM 2193 C CA . ALA B 1 21 ? -5.07 24.609 15.266 1 98.5 21 ALA B CA 1
ATOM 2194 C C . ALA B 1 21 ? -5.219 26.125 15.32 1 98.5 21 ALA B C 1
ATOM 2196 O O . ALA B 1 21 ? -4.477 26.812 16.031 1 98.5 21 ALA B O 1
ATOM 2197 N N . ALA B 1 22 ? -6.203 26.625 14.633 1 98.38 22 ALA B N 1
ATOM 2198 C CA . ALA B 1 22 ? -6.434 28.062 14.609 1 98.38 22 ALA B CA 1
ATOM 2199 C C . ALA B 1 22 ? -6.848 28.578 15.992 1 98.38 22 ALA B C 1
ATOM 2201 O O . ALA B 1 22 ? -6.402 29.641 16.422 1 98.38 22 ALA B O 1
ATOM 2202 N N . ARG B 1 23 ? -7.672 27.844 16.641 1 97.81 23 ARG B N 1
ATOM 2203 C CA . ARG B 1 23 ? -8.188 28.234 17.953 1 97.81 23 ARG B CA 1
ATOM 2204 C C . ARG B 1 23 ? -7.062 28.328 18.984 1 97.81 23 ARG B C 1
ATOM 2206 O O . ARG B 1 23 ? -7.121 29.141 19.906 1 97.81 23 ARG B O 1
ATOM 2213 N N . ARG B 1 24 ? -6.023 27.578 18.766 1 96.5 24 ARG B N 1
ATOM 2214 C CA . ARG B 1 24 ? -4.93 27.609 19.734 1 96.5 24 ARG B CA 1
ATOM 2215 C C . ARG B 1 24 ? -3.906 28.672 19.359 1 96.5 24 ARG B C 1
ATOM 2217 O O . ARG B 1 24 ? -2.842 28.766 19.984 1 96.5 24 ARG B O 1
ATOM 2224 N N . GLY B 1 25 ? -4.145 29.406 18.25 1 97.5 25 GLY B N 1
ATOM 2225 C CA . GLY B 1 25 ? -3.316 30.547 17.906 1 97.5 25 GLY B CA 1
ATOM 2226 C C . GLY B 1 25 ? -2.383 30.281 16.734 1 97.5 25 GLY B C 1
ATOM 2227 O O . GLY B 1 25 ? -1.605 31.156 16.344 1 97.5 25 GLY B O 1
ATOM 2228 N N . ASP B 1 26 ? -2.432 29.141 16.109 1 98.25 26 ASP B N 1
ATOM 2229 C CA . ASP B 1 26 ? -1.594 28.797 14.961 1 98.25 26 ASP B CA 1
ATOM 2230 C C . ASP B 1 26 ? -2.121 29.453 13.68 1 98.25 26 ASP B C 1
ATOM 2232 O O . ASP B 1 26 ? -3.248 29.953 13.656 1 98.25 26 ASP B O 1
ATOM 2236 N N . ARG B 1 27 ? -1.24 29.562 12.695 1 98.62 27 ARG B N 1
ATOM 2237 C CA . ARG B 1 27 ? -1.646 29.953 11.352 1 98.62 27 ARG B CA 1
ATOM 2238 C C . ARG B 1 27 ? -2.045 28.734 10.523 1 98.62 27 ARG B C 1
ATOM 2240 O O . ARG B 1 27 ? -1.432 27.672 10.641 1 98.62 27 ARG B O 1
ATOM 2247 N N . VAL B 1 28 ? -3.109 28.906 9.727 1 98.81 28 VAL B N 1
ATOM 2248 C CA . VAL B 1 28 ? -3.625 27.734 9.031 1 98.81 28 VAL B CA 1
ATOM 2249 C C . VAL B 1 28 ? -3.941 28.094 7.578 1 98.81 28 VAL B C 1
ATOM 2251 O O . VAL B 1 28 ? -4.613 29.094 7.316 1 98.81 28 VAL B O 1
ATOM 2254 N N . ILE B 1 29 ? -3.377 27.359 6.66 1 98.75 29 ILE B N 1
ATOM 2255 C CA . ILE B 1 29 ? -3.865 27.297 5.289 1 98.75 29 ILE B CA 1
ATOM 2256 C C . ILE B 1 29 ? -4.785 26.094 5.125 1 98.75 29 ILE B C 1
ATOM 2258 O O . ILE B 1 29 ? -4.32 24.953 5.07 1 98.75 29 ILE B O 1
ATOM 2262 N N . ALA B 1 30 ? -6.082 26.312 5.121 1 98.75 30 ALA B N 1
ATOM 2263 C CA . ALA B 1 30 ? -7.078 25.266 4.93 1 98.75 30 ALA B CA 1
ATOM 2264 C C . ALA B 1 30 ? -7.48 25.156 3.463 1 98.75 30 ALA B C 1
ATOM 2266 O O . ALA B 1 30 ? -7.762 26.156 2.809 1 98.75 30 ALA B O 1
ATOM 2267 N N . THR B 1 31 ? -7.5 23.922 2.961 1 98.81 31 THR B N 1
ATOM 2268 C CA . THR B 1 31 ? -7.805 23.781 1.542 1 98.81 31 THR B CA 1
ATOM 2269 C C . THR B 1 31 ? -8.961 22.812 1.331 1 98.81 31 THR B C 1
ATOM 2271 O O . THR B 1 31 ? -9.203 21.938 2.164 1 98.81 31 THR B O 1
ATOM 2274 N N . ALA B 1 32 ? -9.688 23 0.32 1 98.06 32 ALA B N 1
ATOM 2275 C CA . ALA B 1 32 ? -10.758 22.141 -0.157 1 98.06 32 ALA B CA 1
ATOM 2276 C C . ALA B 1 32 ? -10.977 22.312 -1.657 1 98.06 32 ALA B C 1
ATOM 2278 O O . ALA B 1 32 ? -10.609 23.328 -2.23 1 98.06 32 ALA B O 1
ATOM 2279 N N . ARG B 1 33 ? -11.617 21.391 -2.271 1 96 33 ARG B N 1
ATOM 2280 C CA . ARG B 1 33 ? -11.93 21.5 -3.693 1 96 33 ARG B CA 1
ATOM 2281 C C . ARG B 1 33 ? -12.867 22.672 -3.957 1 96 33 ARG B C 1
ATOM 2283 O O . ARG B 1 33 ? -12.641 23.469 -4.875 1 96 33 ARG B O 1
ATOM 2290 N N . ASP B 1 34 ? -13.781 22.625 -3.143 1 95.75 34 ASP B N 1
ATOM 2291 C CA . ASP B 1 34 ? -14.727 23.734 -3.156 1 95.75 34 ASP B CA 1
ATOM 2292 C C . ASP B 1 34 ? -14.414 24.719 -2.035 1 95.75 34 ASP B C 1
ATOM 2294 O O . ASP B 1 34 ? -14.906 24.562 -0.912 1 95.75 34 ASP B O 1
ATOM 2298 N N . VAL B 1 35 ? -13.734 25.719 -2.408 1 96.44 35 VAL B N 1
ATOM 2299 C CA . VAL B 1 35 ? -13.25 26.656 -1.405 1 96.44 35 VAL B CA 1
ATOM 2300 C C . VAL B 1 35 ? -14.43 27.406 -0.795 1 96.44 35 VAL B C 1
ATOM 2302 O O . VAL B 1 35 ? -14.398 27.781 0.38 1 96.44 35 VAL B O 1
ATOM 2305 N N . GLU B 1 36 ? -15.477 27.625 -1.505 1 96.25 36 GLU B N 1
ATOM 2306 C CA . GLU B 1 36 ? -16.641 28.344 -1.001 1 96.25 36 GLU B CA 1
ATOM 2307 C C . GLU B 1 36 ? -17.25 27.625 0.208 1 96.25 36 GLU B C 1
ATOM 2309 O O . GLU B 1 36 ? -17.766 28.281 1.116 1 96.25 36 GLU B O 1
ATOM 2314 N N . ALA B 1 37 ? -17.078 26.344 0.235 1 94.25 37 ALA B N 1
ATOM 2315 C CA . ALA B 1 37 ? -17.656 25.531 1.302 1 94.25 37 ALA B CA 1
ATOM 2316 C C . ALA B 1 37 ? -16.922 25.75 2.621 1 94.25 37 ALA B C 1
ATOM 2318 O O . ALA B 1 37 ? -17.422 25.391 3.688 1 94.25 37 ALA B O 1
ATOM 2319 N N . ILE B 1 38 ? -15.703 26.375 2.57 1 97 38 ILE B N 1
ATOM 2320 C CA . ILE B 1 38 ? -14.93 26.453 3.809 1 97 38 ILE B CA 1
ATOM 2321 C C . ILE B 1 38 ? -14.531 27.906 4.07 1 97 38 ILE B C 1
ATOM 2323 O O . ILE B 1 38 ? -13.82 28.203 5.035 1 97 38 ILE B O 1
ATOM 2327 N N . GLU B 1 39 ? -14.969 28.828 3.295 1 96.12 39 GLU B N 1
ATOM 2328 C CA . GLU B 1 39 ? -14.539 30.219 3.41 1 96.12 39 GLU B CA 1
ATOM 2329 C C . GLU B 1 39 ? -14.922 30.797 4.766 1 96.12 39 GLU B C 1
ATOM 2331 O O . GLU B 1 39 ? -14.148 31.531 5.371 1 96.12 39 GLU B O 1
ATOM 2336 N N . ASP B 1 40 ? -16.078 30.469 5.215 1 95.94 40 ASP B N 1
ATOM 2337 C CA . ASP B 1 40 ? -16.609 31.031 6.449 1 95.94 40 ASP B CA 1
ATOM 2338 C C . ASP B 1 40 ? -15.797 30.578 7.656 1 95.94 40 ASP B C 1
ATOM 2340 O O . ASP B 1 40 ? -15.797 31.25 8.695 1 95.94 40 ASP B O 1
ATOM 2344 N N . MET B 1 41 ? -15.07 29.484 7.5 1 96 41 MET B N 1
ATOM 2345 C CA . MET B 1 41 ? -14.289 28.938 8.602 1 96 41 MET B CA 1
ATOM 2346 C C . MET B 1 41 ? -13.164 29.891 9 1 96 41 MET B C 1
ATOM 2348 O O . MET B 1 41 ? -12.711 29.875 10.148 1 96 41 MET B O 1
ATOM 2352 N N . ALA B 1 42 ? -12.742 30.703 8.07 1 97.12 42 ALA B N 1
ATOM 2353 C CA . ALA B 1 42 ? -11.57 31.547 8.289 1 97.12 42 ALA B CA 1
ATOM 2354 C C . ALA B 1 42 ? -11.961 32.875 8.969 1 97.12 42 ALA B C 1
ATOM 2356 O O . ALA B 1 42 ? -11.109 33.531 9.539 1 97.12 42 ALA B O 1
ATOM 2357 N N . GLU B 1 43 ? -13.195 33.219 8.969 1 96.38 43 GLU B N 1
ATOM 2358 C CA . GLU B 1 43 ? -13.688 34.531 9.359 1 96.38 43 GLU B CA 1
ATOM 2359 C C . GLU B 1 43 ? -13.305 34.875 10.797 1 96.38 43 GLU B C 1
ATOM 2361 O O . GLU B 1 43 ? -12.82 35.969 11.086 1 96.38 43 GLU B O 1
ATOM 2366 N N . PRO B 1 44 ? -13.414 33.938 11.688 1 97.38 44 PRO B N 1
ATOM 2367 C CA . PRO B 1 44 ? -13.148 34.25 13.094 1 97.38 44 PRO B CA 1
ATOM 2368 C C . PRO B 1 44 ? -11.664 34.469 13.375 1 97.38 44 PRO B C 1
ATOM 2370 O O . PRO B 1 44 ? -11.297 34.938 14.461 1 97.38 44 PRO B O 1
ATOM 2373 N N . PHE B 1 45 ? -10.75 34.25 12.461 1 97.5 45 PHE B N 1
ATOM 2374 C CA . PHE B 1 45 ? -9.344 34.125 12.812 1 97.5 45 PHE B CA 1
ATOM 2375 C C . PHE B 1 45 ? -8.531 35.25 12.164 1 97.5 45 PHE B C 1
ATOM 2377 O O . PHE B 1 45 ? -7.301 35.25 12.211 1 97.5 45 PHE B O 1
ATOM 2384 N N . GLY B 1 46 ? -9.164 36.312 11.641 1 89.38 46 GLY B N 1
ATOM 2385 C CA . GLY B 1 46 ? -8.586 37.594 11.266 1 89.38 46 GLY B CA 1
ATOM 2386 C C . GLY B 1 46 ? -7.332 37.469 10.43 1 89.38 46 GLY B C 1
ATOM 2387 O O . GLY B 1 46 ? -6.316 38.094 10.727 1 89.38 46 GLY B O 1
ATOM 2388 N N . GLY B 1 47 ? -7.238 36.5 9.492 1 93.62 47 GLY B N 1
ATOM 2389 C CA . GLY B 1 47 ? -6.098 36.375 8.602 1 93.62 47 GLY B CA 1
ATOM 2390 C C . GLY B 1 47 ? -5.141 35.281 9.016 1 93.62 47 GLY B C 1
ATOM 2391 O O . GLY B 1 47 ? -4.277 34.875 8.234 1 93.62 47 GLY B O 1
ATOM 2392 N N . ARG B 1 48 ? -5.27 34.875 10.258 1 97.56 48 ARG B N 1
ATOM 2393 C CA . ARG B 1 48 ? -4.418 33.781 10.711 1 97.56 48 ARG B CA 1
ATOM 2394 C C . ARG B 1 48 ? -4.797 32.469 10.031 1 97.56 48 ARG B C 1
ATOM 2396 O O . ARG B 1 48 ? -4.023 31.516 10.039 1 97.56 48 ARG B O 1
ATOM 2403 N N . MET B 1 49 ? -5.984 32.438 9.516 1 98.31 49 MET B N 1
ATOM 2404 C CA . MET B 1 49 ? -6.414 31.328 8.648 1 98.31 49 MET B CA 1
ATOM 2405 C C . MET B 1 49 ? -6.809 31.844 7.27 1 98.31 49 MET B C 1
ATOM 2407 O O . MET B 1 49 ? -7.539 32.844 7.16 1 98.31 49 MET B O 1
ATOM 2411 N N . ILE B 1 50 ? -6.285 31.219 6.27 1 98.25 50 ILE B N 1
ATOM 2412 C CA . ILE B 1 50 ? -6.777 31.469 4.918 1 98.25 50 ILE B CA 1
ATOM 2413 C C . ILE B 1 50 ? -7.301 30.172 4.316 1 98.25 50 ILE B C 1
ATOM 2415 O O . ILE B 1 50 ? -6.945 29.078 4.77 1 98.25 50 ILE B O 1
ATOM 2419 N N . THR B 1 51 ? -8.211 30.312 3.373 1 98.31 51 THR B N 1
ATOM 2420 C CA . THR B 1 51 ? -8.758 29.172 2.652 1 98.31 51 THR B CA 1
ATOM 2421 C C . THR B 1 51 ? -8.375 29.234 1.178 1 98.31 51 THR B C 1
ATOM 2423 O O . THR B 1 51 ? -8.344 30.312 0.577 1 98.31 51 THR B O 1
ATOM 2426 N N . LEU B 1 52 ? -7.926 28.109 0.607 1 98.25 52 LEU B N 1
ATOM 2427 C CA . LEU B 1 52 ? -7.52 28.016 -0.791 1 98.25 52 LEU B CA 1
ATOM 2428 C C . LEU B 1 52 ? -8.211 26.844 -1.479 1 98.25 52 LEU B C 1
ATOM 2430 O O . LEU B 1 52 ? -8.469 25.812 -0.851 1 98.25 52 LEU B O 1
ATOM 2434 N N . PRO B 1 53 ? -8.555 27 -2.773 1 98.19 53 PRO B N 1
ATOM 2435 C CA . PRO B 1 53 ? -8.984 25.828 -3.537 1 98.19 53 PRO B CA 1
ATOM 2436 C C . PRO B 1 53 ? -7.844 24.844 -3.803 1 98.19 53 PRO B C 1
ATOM 2438 O O . PRO B 1 53 ? -6.746 25.266 -4.184 1 98.19 53 PRO B O 1
ATOM 2441 N N . LEU B 1 54 ? -8.086 23.578 -3.545 1 98.62 54 LEU B N 1
ATOM 2442 C CA . LEU B 1 54 ? -7.098 22.562 -3.875 1 98.62 54 LEU B CA 1
ATOM 2443 C C . LEU B 1 54 ? -7.773 21.234 -4.168 1 98.62 54 LEU B C 1
ATOM 2445 O O . LEU B 1 54 ? -8.367 20.625 -3.275 1 98.62 54 LEU B O 1
ATOM 2449 N N . ASP B 1 55 ? -7.762 20.844 -5.398 1 98.56 55 ASP B N 1
ATOM 2450 C CA . ASP B 1 55 ? -7.895 19.453 -5.793 1 98.56 55 ASP B CA 1
ATOM 2451 C C . ASP B 1 55 ? -6.539 18.75 -5.801 1 98.56 55 ASP B C 1
ATOM 2453 O O . ASP B 1 55 ? -5.691 19.031 -6.652 1 98.56 55 ASP B O 1
ATOM 2457 N N . VAL B 1 56 ? -6.344 17.844 -4.871 1 98.56 56 VAL B N 1
ATOM 2458 C CA . VAL B 1 56 ? -5.016 17.266 -4.68 1 98.56 56 VAL B CA 1
ATOM 2459 C C . VAL B 1 56 ? -4.621 16.453 -5.906 1 98.56 56 VAL B C 1
ATOM 2461 O O . VAL B 1 56 ? -3.451 16.094 -6.074 1 98.56 56 VAL B O 1
ATOM 2464 N N . THR B 1 57 ? -5.594 16.109 -6.797 1 98.19 57 THR B N 1
ATOM 2465 C CA . THR B 1 57 ? -5.262 15.391 -8.016 1 98.19 57 THR B CA 1
ATOM 2466 C C . THR B 1 57 ? -4.664 16.328 -9.062 1 98.19 57 THR B C 1
ATOM 2468 O O . THR B 1 57 ? -4.227 15.883 -10.125 1 98.19 57 THR B O 1
ATOM 2471 N N . ASP B 1 58 ? -4.668 17.609 -8.789 1 98.31 58 ASP B N 1
ATOM 2472 C CA . ASP B 1 58 ? -4.066 18.625 -9.641 1 98.31 58 ASP B CA 1
ATOM 2473 C C . ASP B 1 58 ? -2.727 19.094 -9.078 1 98.31 58 ASP B C 1
ATOM 2475 O O . ASP B 1 58 ? -2.684 19.969 -8.219 1 98.31 58 ASP B O 1
ATOM 2479 N N . ALA B 1 59 ? -1.679 18.609 -9.68 1 97.62 59 ALA B N 1
ATOM 2480 C CA . ALA B 1 59 ? -0.338 18.875 -9.172 1 97.62 59 ALA B CA 1
ATOM 2481 C C . ALA B 1 59 ? -0.034 20.375 -9.219 1 97.62 59 ALA B C 1
ATOM 2483 O O . ALA B 1 59 ? 0.657 20.906 -8.344 1 97.62 59 ALA B O 1
ATOM 2484 N N . ALA B 1 60 ? -0.482 21.016 -10.219 1 98 60 ALA B N 1
ATOM 2485 C CA . ALA B 1 60 ? -0.26 22.453 -10.336 1 98 60 ALA B CA 1
ATOM 2486 C C . ALA B 1 60 ? -0.972 23.203 -9.211 1 98 60 ALA B C 1
ATOM 2488 O O . ALA B 1 60 ? -0.457 24.203 -8.703 1 98 60 ALA B O 1
ATOM 2489 N N . ALA B 1 61 ? -2.16 22.766 -8.867 1 98.44 61 ALA B N 1
ATOM 2490 C CA . ALA B 1 61 ? -2.902 23.375 -7.77 1 98.44 61 ALA B CA 1
ATOM 2491 C C . ALA B 1 61 ? -2.162 23.203 -6.445 1 98.44 61 ALA B C 1
ATOM 2493 O O . ALA B 1 61 ? -2.164 24.109 -5.602 1 98.44 61 ALA B O 1
ATOM 2494 N N . ALA B 1 62 ? -1.542 22.047 -6.262 1 98.5 62 ALA B N 1
ATOM 2495 C CA . ALA B 1 62 ? -0.756 21.797 -5.055 1 98.5 62 ALA B CA 1
ATOM 2496 C C . ALA B 1 62 ? 0.42 22.766 -4.965 1 98.5 62 ALA B C 1
ATOM 2498 O O . ALA B 1 62 ? 0.673 23.359 -3.908 1 98.5 62 ALA B O 1
ATOM 2499 N N . LYS B 1 63 ? 1.084 22.938 -6.055 1 98.44 63 LYS B N 1
ATOM 2500 C CA . LYS B 1 63 ? 2.201 23.875 -6.098 1 98.44 63 LYS B CA 1
ATOM 2501 C C . LYS B 1 63 ? 1.734 25.297 -5.801 1 98.44 63 LYS B C 1
ATOM 2503 O O . LYS B 1 63 ? 2.408 26.047 -5.082 1 98.44 63 LYS B O 1
ATOM 2508 N N . ALA B 1 64 ? 0.622 25.641 -6.363 1 98.56 64 ALA B N 1
ATOM 2509 C CA . ALA B 1 64 ? 0.069 26.984 -6.152 1 98.56 64 ALA B CA 1
ATOM 2510 C C . ALA B 1 64 ? -0.296 27.188 -4.684 1 98.56 64 ALA B C 1
ATOM 2512 O O . ALA B 1 64 ? -0.086 28.281 -4.141 1 98.56 64 ALA B O 1
ATOM 2513 N N . ALA B 1 65 ? -0.871 26.203 -4.062 1 98.62 65 ALA B N 1
ATOM 2514 C CA . ALA B 1 65 ? -1.228 26.297 -2.65 1 98.62 65 ALA B CA 1
ATOM 2515 C C . ALA B 1 65 ? 0.012 26.5 -1.784 1 98.62 65 ALA B C 1
ATOM 2517 O O . ALA B 1 65 ? 0.004 27.312 -0.859 1 98.62 65 ALA B O 1
ATOM 2518 N N . VAL B 1 66 ? 1.065 25.781 -2.1 1 98.62 66 VAL B N 1
ATOM 2519 C CA . VAL B 1 66 ? 2.324 25.906 -1.373 1 98.62 66 VAL B CA 1
ATOM 2520 C C . VAL B 1 66 ? 2.902 27.297 -1.572 1 98.62 66 VAL B C 1
ATOM 2522 O O . VAL B 1 66 ? 3.328 27.953 -0.612 1 98.62 66 VAL B O 1
ATOM 2525 N N . ALA B 1 67 ? 2.865 27.734 -2.787 1 98.56 67 ALA B N 1
ATOM 2526 C CA . ALA B 1 67 ? 3.377 29.062 -3.094 1 98.56 67 ALA B CA 1
ATOM 2527 C C . ALA B 1 67 ? 2.605 30.141 -2.33 1 98.56 67 ALA B C 1
ATOM 2529 O O . ALA B 1 67 ? 3.199 31.094 -1.816 1 98.56 67 ALA B O 1
ATOM 2530 N N . LYS B 1 68 ? 1.336 30.031 -2.291 1 98.38 68 LYS B N 1
ATOM 2531 C CA . LYS B 1 68 ? 0.506 30.984 -1.575 1 98.38 68 LYS B CA 1
ATOM 2532 C C . LYS B 1 68 ? 0.806 30.969 -0.079 1 98.38 68 LYS B C 1
ATOM 2534 O O . LYS B 1 68 ? 0.791 32 0.578 1 98.38 68 LYS B O 1
ATOM 2539 N N . ALA B 1 69 ? 1.015 29.781 0.452 1 97.81 69 ALA B N 1
ATOM 2540 C CA . ALA B 1 69 ? 1.398 29.656 1.856 1 97.81 69 ALA B CA 1
ATOM 2541 C C . ALA B 1 69 ? 2.693 30.422 2.139 1 97.81 69 ALA B C 1
ATOM 2543 O O . ALA B 1 69 ? 2.807 31.109 3.154 1 97.81 69 ALA B O 1
ATOM 2544 N N . VAL B 1 70 ? 3.646 30.281 1.264 1 98.12 70 VAL B N 1
ATOM 2545 C CA . VAL B 1 70 ? 4.934 30.953 1.411 1 98.12 70 VAL B CA 1
ATOM 2546 C C . VAL B 1 70 ? 4.742 32.469 1.295 1 98.12 70 VAL B C 1
ATOM 2548 O O . VAL B 1 70 ? 5.285 33.219 2.096 1 98.12 70 VAL B O 1
ATOM 2551 N N . GLU B 1 71 ? 3.979 32.844 0.322 1 98.25 71 GLU B N 1
ATOM 2552 C CA . GLU B 1 71 ? 3.715 34.25 0.105 1 98.25 71 GLU B CA 1
ATOM 2553 C C . GLU B 1 71 ? 3.043 34.906 1.321 1 98.25 71 GLU B C 1
ATOM 2555 O O . GLU B 1 71 ? 3.395 36 1.729 1 98.25 71 GLU B O 1
ATOM 2560 N N . THR B 1 72 ? 2.117 34.219 1.899 1 98.12 72 THR B N 1
ATOM 2561 C CA . THR B 1 72 ? 1.255 34.75 2.934 1 98.12 72 THR B CA 1
ATOM 2562 C C . THR B 1 72 ? 1.928 34.688 4.301 1 98.12 72 THR B C 1
ATOM 2564 O O . THR B 1 72 ? 1.853 35.625 5.094 1 98.12 72 THR B O 1
ATOM 2567 N N . PHE B 1 73 ? 2.561 33.562 4.559 1 97.88 73 PHE B N 1
ATOM 2568 C CA . PHE B 1 73 ? 3.002 33.312 5.93 1 97.88 73 PHE B CA 1
ATOM 2569 C C . PHE B 1 73 ? 4.508 33.094 5.984 1 97.88 73 PHE B C 1
ATOM 2571 O O . PHE B 1 73 ? 5.07 32.875 7.062 1 97.88 73 PHE B O 1
ATOM 2578 N N . GLY B 1 74 ? 5.203 33.125 4.852 1 97.38 74 GLY B N 1
ATOM 2579 C CA . GLY B 1 74 ? 6.637 32.844 4.801 1 97.38 74 GLY B CA 1
ATOM 2580 C C . GLY B 1 74 ? 6.977 31.375 4.773 1 97.38 74 GLY B C 1
ATOM 2581 O O . GLY B 1 74 ? 8.156 31.016 4.82 1 97.38 74 GLY B O 1
ATOM 2582 N N . GLY B 1 75 ? 5.957 30.562 4.75 1 97.12 75 GLY B N 1
ATOM 2583 C CA . GLY B 1 75 ? 6.129 29.125 4.758 1 97.12 75 GLY B CA 1
ATOM 2584 C C . GLY B 1 75 ? 5.18 28.406 5.703 1 97.12 75 GLY B C 1
ATOM 2585 O O . GLY B 1 75 ? 4.098 28.922 6 1 97.12 75 GLY B O 1
ATOM 2586 N N . PHE B 1 76 ? 5.473 27.203 6.082 1 97.88 76 PHE B N 1
ATOM 2587 C CA . PHE B 1 76 ? 4.711 26.422 7.039 1 97.88 76 PHE B CA 1
ATOM 2588 C C . PHE B 1 76 ? 5.59 25.359 7.695 1 97.88 76 PHE B C 1
ATOM 2590 O O . PHE B 1 76 ? 6.664 25.047 7.188 1 97.88 76 PHE B O 1
ATOM 2597 N N . ASP B 1 77 ? 5.031 24.844 8.828 1 96.56 77 ASP B N 1
ATOM 2598 C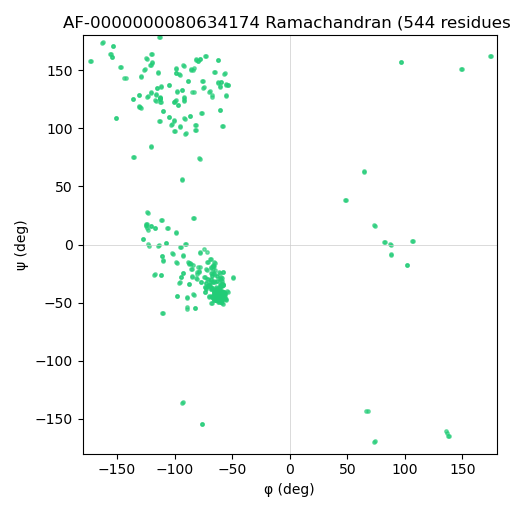 CA . ASP B 1 77 ? 5.754 23.891 9.672 1 96.56 77 ASP B CA 1
ATOM 2599 C C . ASP B 1 77 ? 5.121 22.5 9.617 1 96.56 77 ASP B C 1
ATOM 2601 O O . ASP B 1 77 ? 5.758 21.516 9.969 1 96.56 77 ASP B O 1
ATOM 2605 N N . VAL B 1 78 ? 3.871 22.484 9.328 1 98.62 78 VAL B N 1
ATOM 2606 C CA . VAL B 1 78 ? 3.117 21.234 9.383 1 98.62 78 VAL B CA 1
ATOM 2607 C C . VAL B 1 78 ? 2.338 21.031 8.086 1 98.62 78 VAL B C 1
ATOM 2609 O O . VAL B 1 78 ? 1.55 21.891 7.691 1 98.62 78 VAL B O 1
ATOM 2612 N N . LEU B 1 79 ? 2.604 20.031 7.375 1 98.88 79 LEU B N 1
ATOM 2613 C CA . LEU B 1 79 ? 1.774 19.578 6.262 1 98.88 79 LEU B CA 1
ATOM 2614 C C . LEU B 1 79 ? 0.877 18.422 6.684 1 98.88 79 LEU B C 1
ATOM 2616 O O . LEU B 1 79 ? 1.357 17.422 7.223 1 98.88 79 LEU B O 1
ATOM 2620 N N . VAL B 1 80 ? -0.402 18.547 6.516 1 98.94 80 VAL B N 1
ATOM 2621 C CA . VAL B 1 80 ? -1.334 17.453 6.773 1 98.94 80 VAL B CA 1
ATOM 2622 C C . VAL B 1 80 ? -1.97 17 5.461 1 98.94 80 VAL B C 1
ATOM 2624 O O . VAL B 1 80 ? -2.803 17.703 4.887 1 98.94 80 VAL B O 1
ATOM 2627 N N . ASN B 1 81 ? -1.529 15.867 5.035 1 98.88 81 ASN B N 1
ATOM 2628 C CA . ASN B 1 81 ? -2.223 15.195 3.939 1 98.88 81 ASN B CA 1
ATOM 2629 C C . ASN B 1 81 ? -3.439 14.422 4.434 1 98.88 81 ASN B C 1
ATOM 2631 O O . ASN B 1 81 ? -3.316 13.266 4.844 1 98.88 81 ASN B O 1
ATOM 2635 N N . ASN B 1 82 ? -4.586 15.031 4.289 1 98.56 82 ASN B N 1
ATOM 2636 C CA . ASN B 1 82 ? -5.816 14.508 4.871 1 98.56 82 ASN B CA 1
ATOM 2637 C C . ASN B 1 82 ? -6.848 14.172 3.797 1 98.56 82 ASN B C 1
ATOM 2639 O O . ASN B 1 82 ? -7.734 13.344 4.016 1 98.56 82 ASN B O 1
ATOM 2643 N N . ALA B 1 83 ? -6.758 14.859 2.619 1 97.88 83 ALA B N 1
ATOM 2644 C CA . ALA B 1 83 ? -7.711 14.594 1.543 1 97.88 83 ALA B CA 1
ATOM 2645 C C . ALA B 1 83 ? -7.727 13.109 1.182 1 97.88 83 ALA B C 1
ATOM 2647 O O . ALA B 1 83 ? -6.676 12.5 0.986 1 97.88 83 ALA B O 1
ATOM 2648 N N . GLY B 1 84 ? -8.883 12.531 1.157 1 96.81 84 GLY B N 1
ATOM 2649 C CA . GLY B 1 84 ? -9.008 11.125 0.808 1 96.81 84 GLY B CA 1
ATOM 2650 C C . GLY B 1 84 ? -10.422 10.602 0.962 1 96.81 84 GLY B C 1
ATOM 2651 O O . GLY B 1 84 ? -11.281 11.258 1.559 1 96.81 84 GLY B O 1
ATOM 2652 N N . TYR B 1 85 ? -10.703 9.484 0.352 1 97.12 85 TYR B N 1
ATOM 2653 C CA . TYR B 1 85 ? -11.953 8.75 0.503 1 97.12 85 TYR B CA 1
ATOM 2654 C C . TYR B 1 85 ? -11.75 7.266 0.228 1 97.12 85 TYR B C 1
ATOM 2656 O O . TYR B 1 85 ? -10.648 6.836 -0.11 1 97.12 85 TYR B O 1
ATOM 2664 N N . GLY B 1 86 ? -12.805 6.488 0.534 1 97.31 86 GLY B N 1
ATOM 2665 C CA . GLY B 1 86 ? -12.656 5.047 0.401 1 97.31 86 GLY B CA 1
ATOM 2666 C C . GLY B 1 86 ? -13.641 4.434 -0.579 1 97.31 86 GLY B C 1
ATOM 2667 O O . GLY B 1 86 ? -14.586 5.094 -1.015 1 97.31 86 GLY B O 1
ATOM 2668 N N . LEU B 1 87 ? -13.367 3.234 -0.991 1 97.75 87 LEU B N 1
ATOM 2669 C CA . LEU B 1 87 ? -14.227 2.373 -1.797 1 97.75 87 LEU B CA 1
ATOM 2670 C C . LEU B 1 87 ? -14.328 0.98 -1.182 1 97.75 87 LEU B C 1
ATOM 2672 O O . LEU B 1 87 ? -13.32 0.291 -1.021 1 97.75 87 LEU B O 1
ATOM 2676 N N . PHE B 1 88 ? -15.555 0.624 -0.835 1 97.25 88 PHE B N 1
ATOM 2677 C CA . PHE B 1 88 ? -15.812 -0.729 -0.354 1 97.25 88 PHE B CA 1
ATOM 2678 C C . PHE B 1 88 ? -16.359 -1.604 -1.473 1 97.25 88 PHE B C 1
ATOM 2680 O O . PHE B 1 88 ? -17.141 -1.135 -2.311 1 97.25 88 PHE B O 1
ATOM 2687 N N . GLY B 1 89 ? -16.047 -2.789 -1.429 1 97.56 89 GLY B N 1
ATOM 2688 C CA . GLY B 1 89 ? -16.453 -3.824 -2.371 1 97.56 89 GLY B CA 1
ATOM 2689 C C . GLY B 1 89 ? -15.406 -4.922 -2.521 1 97.56 89 GLY B C 1
ATOM 2690 O O . GLY B 1 89 ? -14.219 -4.684 -2.322 1 97.56 89 GLY B O 1
ATOM 2691 N N . ALA B 1 90 ? -15.938 -6.078 -2.84 1 97.88 90 ALA B N 1
AT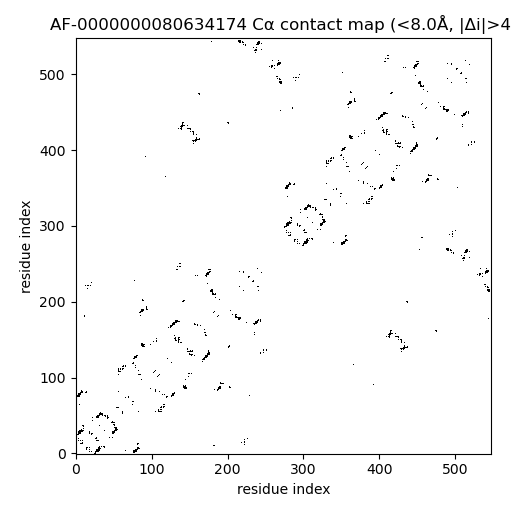OM 2692 C CA . ALA B 1 90 ? -14.984 -7.137 -3.174 1 97.88 90 ALA B CA 1
ATOM 2693 C C . ALA B 1 90 ? -14.156 -6.766 -4.398 1 97.88 90 ALA B C 1
ATOM 2695 O O . ALA B 1 90 ? -14.57 -5.926 -5.203 1 97.88 90 ALA B O 1
ATOM 2696 N N . ILE B 1 91 ? -13.008 -7.391 -4.555 1 98 91 ILE B N 1
ATOM 2697 C CA . ILE B 1 91 ? -12.094 -7.066 -5.645 1 98 91 ILE B CA 1
ATOM 2698 C C . ILE B 1 91 ? -12.781 -7.316 -6.988 1 98 91 ILE B C 1
ATOM 2700 O O . ILE B 1 91 ? -12.656 -6.516 -7.914 1 98 91 ILE B O 1
ATOM 2704 N N . GLU B 1 92 ? -13.531 -8.344 -7.074 1 97.19 92 GLU B N 1
ATOM 2705 C CA . GLU B 1 92 ? -14.219 -8.688 -8.32 1 97.19 92 GLU B CA 1
ATOM 2706 C C . GLU B 1 92 ? -15.367 -7.73 -8.594 1 97.19 92 GLU B C 1
ATOM 2708 O O . GLU B 1 92 ? -15.828 -7.613 -9.734 1 97.19 92 GLU B O 1
ATOM 2713 N N . GLU B 1 93 ? -15.844 -7.066 -7.539 1 97.69 93 GLU B N 1
ATOM 2714 C CA . GLU B 1 93 ? -16.984 -6.172 -7.676 1 97.69 93 GLU B CA 1
ATOM 2715 C C . GLU B 1 93 ? -16.562 -4.812 -8.219 1 97.69 93 GLU B C 1
ATOM 2717 O O . GLU B 1 93 ? -17.359 -4.121 -8.859 1 97.69 93 GLU B O 1
ATOM 2722 N N . GLY B 1 94 ? -15.344 -4.402 -7.945 1 97.31 94 GLY B N 1
ATOM 2723 C CA . GLY B 1 94 ? -14.898 -3.072 -8.328 1 97.31 94 GLY B CA 1
ATOM 2724 C C . GLY B 1 94 ? -14.461 -2.984 -9.773 1 97.31 94 GLY B C 1
ATOM 2725 O O . GLY B 1 94 ? -14.164 -4.004 -10.406 1 97.31 94 GLY B O 1
ATOM 2726 N N . THR B 1 95 ? -14.438 -1.778 -10.297 1 97.31 95 THR B N 1
ATOM 2727 C CA . THR B 1 95 ? -13.969 -1.498 -11.656 1 97.31 95 THR B CA 1
ATOM 2728 C C . THR B 1 95 ? -12.867 -0.446 -11.641 1 97.31 95 THR B C 1
ATOM 2730 O O . THR B 1 95 ? -12.719 0.292 -10.664 1 97.31 95 THR B O 1
ATOM 2733 N N . PRO B 1 96 ? -12.07 -0.383 -12.719 1 97.62 96 PRO B N 1
ATOM 2734 C CA . PRO B 1 96 ? -11.047 0.661 -12.781 1 97.62 96 PRO B CA 1
ATOM 2735 C C . PRO B 1 96 ? -11.633 2.068 -12.664 1 97.62 96 PRO B C 1
ATOM 2737 O O . PRO B 1 96 ? -10.992 2.959 -12.094 1 97.62 96 PRO B O 1
ATOM 2740 N N . GLU B 1 97 ? -12.781 2.297 -13.188 1 97.88 97 GLU B N 1
ATOM 2741 C CA . GLU B 1 97 ? -13.43 3.604 -13.141 1 97.88 97 GLU B CA 1
ATOM 2742 C C . GLU B 1 97 ? -13.797 3.99 -11.711 1 97.88 97 GLU B C 1
ATOM 2744 O O . GLU B 1 97 ? -13.992 5.168 -11.414 1 97.88 97 GLU B O 1
ATOM 2749 N N . GLU B 1 98 ? -13.836 2.984 -10.844 1 98.06 98 GLU B N 1
ATOM 2750 C CA . GLU B 1 98 ? -14.211 3.236 -9.453 1 98.06 98 GLU B CA 1
ATOM 2751 C C . GLU B 1 98 ? -12.977 3.359 -8.57 1 98.06 98 GLU B C 1
ATOM 2753 O O . GLU B 1 98 ? -12.883 4.273 -7.746 1 98.06 98 GLU B O 1
ATOM 2758 N N . TYR B 1 99 ? -12 2.441 -8.758 1 98.38 99 TYR B N 1
ATOM 2759 C CA . TYR B 1 99 ? -10.945 2.42 -7.762 1 98.38 99 TYR B CA 1
ATOM 2760 C C . TYR B 1 99 ? -9.781 3.314 -8.18 1 98.38 99 TYR B C 1
ATOM 2762 O O . TYR B 1 99 ? -9.008 3.773 -7.332 1 98.38 99 TYR B O 1
ATOM 2770 N N . ARG B 1 100 ? -9.578 3.576 -9.461 1 98.5 100 ARG B N 1
ATOM 2771 C CA . ARG B 1 100 ? -8.445 4.371 -9.914 1 98.5 100 ARG B CA 1
ATOM 2772 C C . ARG B 1 100 ? -8.555 5.812 -9.422 1 98.5 100 ARG B C 1
ATOM 2774 O O . ARG B 1 100 ? -7.57 6.395 -8.961 1 98.5 100 ARG B O 1
ATOM 2781 N N . PRO B 1 101 ? -9.789 6.461 -9.516 1 98.38 101 PRO B N 1
ATOM 2782 C CA . PRO B 1 101 ? -9.906 7.816 -8.969 1 98.38 101 PRO B CA 1
ATOM 2783 C C . PRO B 1 101 ? -9.562 7.879 -7.484 1 98.38 101 PRO B C 1
ATOM 2785 O O . PRO B 1 101 ? -9.016 8.883 -7.016 1 98.38 101 PRO B O 1
ATOM 2788 N N . MET B 1 102 ? -9.883 6.855 -6.754 1 98.56 102 MET B N 1
ATOM 2789 C CA . MET B 1 102 ? -9.531 6.816 -5.336 1 98.56 102 MET B CA 1
ATOM 2790 C C . MET B 1 102 ? -8.023 6.84 -5.148 1 98.56 102 MET B C 1
ATOM 2792 O O . MET B 1 102 ? -7.512 7.539 -4.27 1 98.56 102 MET B O 1
ATOM 2796 N N . PHE B 1 103 ? -7.285 6.098 -5.969 1 98.81 103 PHE B N 1
ATOM 2797 C CA . PHE B 1 103 ? -5.828 6.113 -5.91 1 98.81 103 PHE B CA 1
ATOM 2798 C C . PHE B 1 103 ? -5.281 7.492 -6.266 1 98.81 103 PHE B C 1
ATOM 2800 O O . PHE B 1 103 ? -4.293 7.941 -5.684 1 98.81 103 PHE B O 1
ATOM 2807 N N . GLU B 1 104 ? -5.945 8.148 -7.23 1 98.69 104 GLU B N 1
ATOM 2808 C CA . GLU B 1 104 ? -5.535 9.492 -7.617 1 98.69 104 GLU B CA 1
ATOM 2809 C C . GLU B 1 104 ? -5.551 10.438 -6.422 1 98.69 104 GLU B C 1
ATOM 2811 O O . GLU B 1 104 ? -4.629 11.242 -6.242 1 98.69 104 GLU B O 1
ATOM 2816 N N . VAL B 1 105 ? -6.527 10.312 -5.633 1 98.62 105 VAL B N 1
ATOM 2817 C CA . VAL B 1 105 ? -6.703 11.227 -4.508 1 98.62 105 VAL B CA 1
ATOM 2818 C C . VAL B 1 105 ? -5.832 10.781 -3.336 1 98.62 105 VAL B C 1
ATOM 2820 O O . VAL B 1 105 ? -4.992 11.539 -2.854 1 98.62 105 VAL B O 1
ATOM 2823 N N . ASN B 1 106 ? -5.996 9.516 -2.922 1 98.81 106 ASN B N 1
ATOM 2824 C CA . ASN B 1 106 ? -5.426 9.047 -1.663 1 98.81 106 ASN B CA 1
ATOM 2825 C C . ASN B 1 106 ? -3.914 8.883 -1.756 1 98.81 106 ASN B C 1
ATOM 2827 O O . ASN B 1 106 ? -3.203 9.062 -0.764 1 98.81 106 ASN B O 1
ATOM 2831 N N . VAL B 1 107 ? -3.469 8.5 -2.955 1 98.88 107 VAL B N 1
ATOM 2832 C CA . VAL B 1 107 ? -2.068 8.102 -3.061 1 98.88 107 VAL B CA 1
ATOM 2833 C C . VAL B 1 107 ? -1.295 9.141 -3.869 1 98.88 107 VAL B C 1
ATOM 2835 O O . VAL B 1 107 ? -0.413 9.82 -3.338 1 98.88 107 VAL B O 1
ATOM 2838 N N . PHE B 1 108 ? -1.702 9.375 -5.098 1 98.88 108 PHE B N 1
ATOM 2839 C CA . PHE B 1 108 ? -0.92 10.242 -5.969 1 98.88 108 PHE B CA 1
ATOM 2840 C C . PHE B 1 108 ? -1.075 11.703 -5.559 1 98.88 108 PHE B C 1
ATOM 2842 O O . PHE B 1 108 ? -0.13 12.484 -5.664 1 98.88 108 PHE B O 1
ATOM 2849 N N . GLY B 1 109 ? -2.309 12.078 -5.121 1 98.81 109 GLY B N 1
ATOM 2850 C CA . GLY B 1 109 ? -2.496 13.414 -4.574 1 98.81 109 GLY B CA 1
ATOM 2851 C C . GLY B 1 109 ? -1.615 13.695 -3.373 1 98.81 109 GLY B C 1
ATOM 2852 O O . GLY B 1 109 ? -1.023 14.773 -3.268 1 98.81 109 GLY B O 1
ATOM 2853 N N . LEU B 1 110 ? -1.518 12.742 -2.484 1 98.88 110 LEU B N 1
ATOM 2854 C CA . LEU B 1 110 ? -0.639 12.852 -1.325 1 98.88 110 LEU B CA 1
ATOM 2855 C C . LEU B 1 110 ? 0.816 12.984 -1.758 1 98.88 110 LEU B C 1
ATOM 2857 O O . LEU B 1 110 ? 1.548 13.828 -1.232 1 98.88 110 LEU B O 1
ATOM 2861 N N . ILE B 1 111 ? 1.24 12.195 -2.73 1 98.81 111 ILE B N 1
ATOM 2862 C CA . ILE B 1 111 ? 2.613 12.227 -3.225 1 98.81 111 ILE B CA 1
ATOM 2863 C C . ILE B 1 111 ? 2.928 13.602 -3.793 1 98.81 111 ILE B C 1
ATOM 2865 O O . ILE B 1 111 ? 3.93 14.219 -3.424 1 98.81 111 ILE B O 1
ATOM 2869 N N . GLU B 1 112 ? 2.057 14.117 -4.613 1 98.69 112 GLU B N 1
ATOM 2870 C CA . GLU B 1 112 ? 2.336 15.359 -5.324 1 98.69 112 GLU B CA 1
ATOM 2871 C C . GLU B 1 112 ? 2.277 16.562 -4.379 1 98.69 112 GLU B C 1
ATOM 2873 O O . GLU B 1 112 ? 3.057 17.5 -4.516 1 98.69 112 GLU B O 1
ATOM 2878 N N . THR B 1 113 ? 1.343 16.547 -3.447 1 98.81 113 THR B N 1
ATOM 2879 C CA . THR B 1 113 ? 1.291 17.609 -2.447 1 98.81 113 THR B CA 1
ATOM 2880 C C . THR B 1 113 ? 2.555 17.594 -1.591 1 98.81 113 THR B C 1
ATOM 2882 O O . THR B 1 113 ? 3.121 18.656 -1.307 1 98.81 113 THR B O 1
ATOM 2885 N N . THR B 1 114 ? 2.994 16.422 -1.232 1 98.81 114 THR B N 1
ATOM 2886 C CA . THR B 1 114 ? 4.219 16.281 -0.451 1 98.81 114 THR B CA 1
ATOM 2887 C C . THR B 1 114 ? 5.426 16.766 -1.239 1 98.81 114 THR B C 1
ATOM 2889 O O . THR B 1 114 ? 6.25 17.516 -0.713 1 98.81 114 THR B O 1
ATOM 2892 N N . ARG B 1 115 ? 5.527 16.375 -2.504 1 98.25 115 ARG B N 1
ATOM 2893 C CA . ARG B 1 115 ? 6.625 16.812 -3.357 1 98.25 115 ARG B CA 1
ATOM 2894 C C . ARG B 1 115 ? 6.668 18.328 -3.461 1 98.25 115 ARG B C 1
ATOM 2896 O O . ARG B 1 115 ? 7.742 18.938 -3.42 1 98.25 115 ARG B O 1
ATOM 2903 N N . ALA B 1 116 ? 5.52 18.953 -3.572 1 98.38 116 ALA B N 1
ATOM 2904 C CA . ALA B 1 116 ? 5.434 20.406 -3.668 1 98.38 116 ALA B CA 1
ATOM 2905 C C . ALA B 1 116 ? 5.883 21.062 -2.369 1 98.38 116 ALA B C 1
ATOM 2907 O O . ALA B 1 116 ? 6.449 22.156 -2.387 1 98.38 116 ALA B O 1
ATOM 2908 N N . ALA B 1 117 ? 5.66 20.438 -1.275 1 98.56 117 ALA B N 1
ATOM 2909 C CA . ALA B 1 117 ? 5.879 21.016 0.046 1 98.56 117 ALA B CA 1
ATOM 2910 C C . ALA B 1 117 ? 7.332 20.859 0.483 1 98.56 117 ALA B C 1
ATOM 2912 O O . ALA B 1 117 ? 7.84 21.656 1.278 1 98.56 117 ALA B O 1
ATOM 2913 N N . LEU B 1 118 ? 8.008 19.828 0.005 1 98.12 118 LEU B N 1
ATOM 2914 C CA . LEU B 1 118 ? 9.289 19.391 0.537 1 98.12 118 LEU B CA 1
ATOM 2915 C C . LEU B 1 118 ? 10.344 20.484 0.396 1 98.12 118 LEU B C 1
ATOM 2917 O O . LEU B 1 118 ? 11.133 20.703 1.312 1 98.12 118 LEU B O 1
ATOM 2921 N N . PRO B 1 119 ? 10.344 21.219 -0.742 1 96.5 119 PRO B N 1
ATOM 2922 C CA . PRO B 1 119 ? 11.352 22.281 -0.823 1 96.5 119 PRO B CA 1
ATOM 2923 C C . PRO B 1 119 ? 11.219 23.312 0.294 1 96.5 119 PRO B C 1
ATOM 2925 O O . PRO B 1 119 ? 12.219 23.844 0.777 1 96.5 119 PRO B O 1
ATOM 2928 N N . VAL B 1 120 ? 10.023 23.625 0.747 1 97.19 120 VAL B N 1
ATOM 2929 C CA . VAL B 1 120 ? 9.773 24.578 1.817 1 97.19 120 VAL B CA 1
ATOM 2930 C C . VAL B 1 120 ? 10.172 23.969 3.16 1 97.19 120 VAL B C 1
ATOM 2932 O O . VAL B 1 120 ? 10.867 24.609 3.955 1 97.19 120 VAL B O 1
ATOM 2935 N N . LEU B 1 121 ? 9.867 22.688 3.354 1 97.25 121 LEU B N 1
ATOM 2936 C CA . LEU B 1 121 ? 10.062 22.031 4.637 1 97.25 121 LEU B CA 1
ATOM 2937 C C . LEU B 1 121 ? 11.531 21.688 4.852 1 97.25 121 LEU B C 1
ATOM 2939 O O . LEU B 1 121 ? 12.008 21.672 5.988 1 97.25 121 LEU B O 1
ATOM 2943 N N . ARG B 1 122 ? 12.273 21.391 3.812 1 94.06 122 ARG B N 1
ATOM 2944 C CA . ARG B 1 122 ? 13.688 21.047 3.957 1 94.06 122 ARG B CA 1
ATOM 2945 C C . ARG B 1 122 ? 14.477 22.203 4.57 1 94.06 122 ARG B C 1
ATOM 2947 O O . ARG B 1 122 ? 15.477 21.969 5.258 1 94.06 122 ARG B O 1
ATOM 2954 N N . HIS B 1 123 ? 14 23.375 4.43 1 89.56 123 HIS B N 1
ATOM 2955 C CA . HIS B 1 123 ? 14.711 24.547 4.926 1 89.56 123 HIS B CA 1
ATOM 2956 C C . HIS B 1 123 ? 14.359 24.828 6.383 1 89.56 123 HIS B C 1
ATOM 2958 O O . HIS B 1 123 ? 15.219 25.234 7.168 1 89.56 123 HIS B O 1
ATOM 2964 N N . SER B 1 124 ? 13.219 24.578 6.766 1 90.25 124 SER B N 1
ATOM 2965 C CA . SER B 1 124 ? 12.727 25.031 8.062 1 90.25 124 SER B CA 1
ATOM 2966 C C . SER B 1 124 ? 12.523 23.859 9.016 1 90.25 124 SER B C 1
ATOM 2968 O O . SER B 1 124 ? 12.359 24.047 10.227 1 90.25 124 SER B O 1
ATOM 2970 N N . GLY B 1 125 ? 12.617 22.594 8.445 1 92.12 125 GLY B N 1
ATOM 2971 C CA . GLY B 1 125 ? 12.148 21.469 9.234 1 92.12 125 GLY B CA 1
ATOM 2972 C C . GLY B 1 125 ? 10.633 21.406 9.336 1 92.12 125 GLY B C 1
ATOM 2973 O O . GLY B 1 125 ? 9.93 22.125 8.625 1 92.12 125 GLY B O 1
ATOM 2974 N N . GLY B 1 126 ? 10.156 20.547 10.188 1 95.88 126 GLY B N 1
ATOM 2975 C CA . GLY B 1 126 ? 8.719 20.484 10.414 1 95.88 126 GLY B CA 1
ATOM 2976 C C . GLY B 1 126 ? 8.195 19.062 10.531 1 95.88 126 GLY B C 1
ATOM 2977 O O . GLY B 1 126 ? 8.922 18.172 10.953 1 95.88 126 GLY B O 1
ATOM 2978 N N . THR B 1 127 ? 6.859 18.984 10.414 1 98.19 127 THR B N 1
ATOM 2979 C CA . THR B 1 127 ? 6.176 17.703 10.57 1 98.19 127 THR B CA 1
ATOM 2980 C C . THR B 1 127 ? 5.211 17.469 9.414 1 98.19 127 THR B C 1
ATOM 2982 O O . THR B 1 127 ? 4.469 18.375 9.023 1 98.19 127 THR B O 1
ATOM 2985 N N . ILE B 1 128 ? 5.336 16.328 8.82 1 98.69 128 ILE B N 1
ATOM 2986 C CA . ILE B 1 128 ? 4.344 15.867 7.855 1 98.69 128 ILE B CA 1
ATOM 2987 C C . ILE B 1 128 ? 3.41 14.859 8.516 1 98.69 128 ILE B C 1
ATOM 2989 O O . ILE B 1 128 ? 3.867 13.867 9.086 1 98.69 128 ILE B O 1
ATOM 2993 N N . VAL B 1 129 ? 2.127 15.125 8.5 1 98.88 129 VAL B N 1
ATOM 2994 C CA . VAL B 1 129 ? 1.098 14.211 8.977 1 98.88 129 VAL B CA 1
ATOM 2995 C C . VAL B 1 129 ? 0.37 13.586 7.789 1 98.88 129 VAL B C 1
ATOM 2997 O O . VAL B 1 129 ? -0.315 14.289 7.039 1 98.88 129 VAL B O 1
ATOM 3000 N N . ASN B 1 130 ? 0.586 12.344 7.57 1 98.88 130 ASN B N 1
ATOM 3001 C CA . ASN B 1 130 ? -0.195 11.602 6.586 1 98.88 130 ASN B CA 1
ATOM 3002 C C . ASN B 1 130 ? -1.34 10.836 7.238 1 98.88 130 ASN B C 1
ATOM 3004 O O . ASN B 1 130 ? -1.109 9.977 8.094 1 98.88 130 ASN B O 1
ATOM 3008 N N . MET B 1 131 ? -2.559 11.148 6.832 1 98.62 131 MET B N 1
ATOM 3009 C CA . MET B 1 131 ? -3.736 10.469 7.363 1 98.62 131 MET B CA 1
ATOM 3010 C C . MET B 1 131 ? -3.955 9.133 6.664 1 98.62 131 MET B C 1
ATOM 3012 O O . MET B 1 131 ? -4.434 9.094 5.527 1 98.62 131 MET B O 1
ATOM 3016 N N . SER B 1 132 ? -3.598 8.141 7.332 1 98.38 132 SER B N 1
ATOM 3017 C CA . SER B 1 132 ? -3.879 6.773 6.902 1 98.38 132 SER B CA 1
ATOM 3018 C C . SER B 1 132 ? -5.18 6.262 7.512 1 98.38 132 SER B C 1
ATOM 3020 O O . SER B 1 132 ? -6.207 6.938 7.457 1 98.38 132 SER B O 1
ATOM 3022 N N . SER B 1 133 ? -5.219 5.086 7.992 1 97.25 133 SER B N 1
ATOM 3023 C CA . SER B 1 133 ? -6.391 4.418 8.555 1 97.25 133 SER B CA 1
ATOM 3024 C C . SER B 1 133 ? -6.012 3.084 9.188 1 97.25 133 SER B C 1
ATOM 3026 O O . SER B 1 133 ? -4.93 2.551 8.93 1 97.25 133 SER B O 1
ATOM 3028 N N . GLY B 1 134 ? -6.898 2.643 10.102 1 97.44 134 GLY B N 1
ATOM 3029 C CA . GLY B 1 134 ? -6.777 1.233 10.438 1 97.44 134 GLY B CA 1
ATOM 3030 C C . GLY B 1 134 ? -6.711 0.333 9.219 1 97.44 134 GLY B C 1
ATOM 3031 O O . GLY B 1 134 ? -6.055 -0.711 9.25 1 97.44 134 GLY B O 1
ATOM 3032 N N . ALA B 1 135 ? -7.32 0.765 8.141 1 98 135 ALA B N 1
ATOM 3033 C CA . ALA B 1 135 ? -7.312 0.051 6.867 1 98 135 ALA B CA 1
ATOM 3034 C C . ALA B 1 135 ? -5.922 0.052 6.242 1 98 135 ALA B C 1
ATOM 3036 O O . ALA B 1 135 ? -5.656 -0.69 5.293 1 98 135 ALA B O 1
ATOM 3037 N N . GLY B 1 136 ? -5.004 0.836 6.723 1 98.75 136 GLY B N 1
ATOM 3038 C CA . GLY B 1 136 ? -3.619 0.835 6.27 1 98.75 136 GLY B CA 1
ATOM 3039 C C . GLY B 1 136 ? -2.725 -0.075 7.09 1 98.75 136 GLY B C 1
ATOM 3040 O O . GLY B 1 136 ? -1.567 -0.303 6.73 1 98.75 136 GLY B O 1
ATOM 3041 N N . ILE B 1 137 ? -3.289 -0.573 8.219 1 98.62 137 ILE B N 1
ATOM 3042 C CA . ILE B 1 137 ? -2.535 -1.464 9.094 1 98.62 137 ILE B CA 1
ATOM 3043 C C . ILE B 1 137 ? -2.729 -2.912 8.648 1 98.62 137 ILE B C 1
ATOM 3045 O O . ILE B 1 137 ? -1.758 -3.66 8.516 1 98.62 137 ILE B O 1
ATOM 3049 N N . ALA B 1 138 ? -3.959 -3.26 8.375 1 98.62 138 ALA B N 1
ATOM 3050 C CA . ALA B 1 138 ? -4.305 -4.617 7.961 1 98.62 138 ALA B CA 1
ATOM 3051 C C . ALA B 1 138 ? -5.418 -4.605 6.918 1 98.62 138 ALA B C 1
ATOM 3053 O O . ALA B 1 138 ? -6.336 -3.785 6.992 1 98.62 138 ALA B O 1
ATOM 3054 N N . GLY B 1 139 ? -5.289 -5.535 5.996 1 97.94 139 GLY B N 1
ATOM 3055 C CA . GLY B 1 139 ? -6.348 -5.699 5.012 1 97.94 139 GLY B CA 1
ATOM 3056 C C . GLY B 1 139 ? -7.473 -6.598 5.492 1 97.94 139 GLY B C 1
ATOM 3057 O O . GLY B 1 139 ? -7.246 -7.523 6.27 1 97.94 139 GLY B O 1
ATOM 3058 N N . SER B 1 140 ? -8.711 -6.328 4.98 1 96.25 140 SER B N 1
ATOM 3059 C CA . SER B 1 140 ? -9.867 -7.148 5.312 1 96.25 140 SER B CA 1
ATOM 3060 C C . SER B 1 140 ? -10.836 -7.242 4.137 1 96.25 140 SER B C 1
ATOM 3062 O O . SER B 1 140 ? -10.93 -6.316 3.33 1 96.25 140 SER B O 1
ATOM 3064 N N . GLY B 1 141 ? -11.555 -8.359 4.152 1 96.62 141 GLY B N 1
ATOM 3065 C CA . GLY B 1 141 ? -12.492 -8.594 3.066 1 96.62 141 GLY B CA 1
ATOM 3066 C C . GLY B 1 141 ? -13.492 -7.473 2.885 1 96.62 141 GLY B C 1
ATOM 3067 O O . GLY B 1 141 ? -14.023 -6.938 3.861 1 96.62 141 GLY B O 1
ATOM 3068 N N . GLY B 1 142 ? -13.734 -7.129 1.609 1 96.5 142 GLY B N 1
ATOM 3069 C CA . GLY B 1 142 ? -14.695 -6.09 1.268 1 96.5 142 GLY B CA 1
ATOM 3070 C C . GLY B 1 142 ? -14.086 -4.699 1.247 1 96.5 142 GLY B C 1
ATOM 3071 O O . GLY B 1 142 ? -14.734 -3.74 0.824 1 96.5 142 GLY B O 1
ATOM 3072 N N . GLY B 1 143 ? -12.852 -4.566 1.693 1 97.44 143 GLY B N 1
ATOM 3073 C CA . GLY B 1 143 ? -12.18 -3.273 1.745 1 97.44 143 GLY B CA 1
ATOM 3074 C C . GLY B 1 143 ? -10.906 -3.23 0.93 1 97.44 143 GLY B C 1
ATOM 3075 O O . GLY B 1 143 ? -10.07 -2.348 1.125 1 97.44 143 GLY B O 1
ATOM 3076 N N . GLY B 1 144 ? -10.695 -4.168 0.044 1 98.5 144 GLY B N 1
ATOM 3077 C CA . GLY B 1 144 ? -9.414 -4.41 -0.596 1 98.5 144 GLY B CA 1
ATOM 3078 C C . GLY B 1 144 ? -8.867 -3.191 -1.318 1 98.5 144 GLY B C 1
ATOM 3079 O O . GLY B 1 144 ? -7.668 -2.914 -1.265 1 98.5 144 GLY B O 1
ATOM 3080 N N . TYR B 1 145 ? -9.688 -2.455 -2.057 1 98.56 145 TYR B N 1
ATOM 3081 C CA . TYR B 1 145 ? -9.234 -1.275 -2.785 1 98.56 145 TYR B CA 1
ATOM 3082 C C . TYR B 1 145 ? -8.781 -0.184 -1.823 1 98.56 145 TYR B C 1
ATOM 3084 O O . TYR B 1 145 ? -7.715 0.412 -2.01 1 98.56 145 TYR B O 1
ATOM 3092 N N . TYR B 1 146 ? -9.586 0.075 -0.835 1 98.56 146 TYR B N 1
ATOM 3093 C CA . TYR B 1 146 ? -9.242 1.067 0.176 1 98.56 146 TYR B CA 1
ATOM 3094 C C . TYR B 1 146 ? -8.008 0.635 0.965 1 98.56 146 TYR B C 1
ATOM 3096 O O . TYR B 1 146 ? -7.133 1.449 1.253 1 98.56 146 TYR B O 1
ATOM 3104 N N . ASN B 1 147 ? -7.902 -0.661 1.345 1 98.81 147 ASN B N 1
ATOM 3105 C CA . ASN B 1 147 ? -6.707 -1.191 1.989 1 98.81 147 ASN B CA 1
ATOM 3106 C C . ASN B 1 147 ? -5.457 -0.939 1.148 1 98.81 147 ASN B C 1
ATOM 3108 O O . ASN B 1 147 ? -4.445 -0.461 1.662 1 98.81 147 ASN B O 1
ATOM 3112 N N . ALA B 1 148 ? -5.547 -1.23 -0.109 1 98.88 148 ALA B N 1
ATOM 3113 C CA . ALA B 1 148 ? -4.398 -1.047 -0.994 1 98.88 148 ALA B CA 1
ATOM 3114 C C . ALA B 1 148 ? -3.914 0.4 -0.973 1 98.88 148 ALA B C 1
ATOM 3116 O O . ALA B 1 148 ? -2.715 0.659 -0.849 1 98.88 148 ALA B O 1
ATOM 3117 N N . ALA B 1 149 ? -4.82 1.293 -1.072 1 98.81 149 ALA B N 1
ATOM 3118 C CA . ALA B 1 149 ? -4.473 2.713 -1.098 1 98.81 149 ALA B CA 1
ATOM 3119 C C . ALA B 1 149 ? -3.832 3.145 0.218 1 98.81 149 ALA B C 1
ATOM 3121 O O . ALA B 1 149 ? -2.799 3.816 0.219 1 98.81 149 ALA B O 1
ATOM 3122 N N . LYS B 1 150 ? -4.434 2.768 1.314 1 98.88 150 LYS B N 1
ATOM 3123 C CA . LYS B 1 150 ? -3.934 3.227 2.607 1 98.88 150 LYS B CA 1
ATOM 3124 C C . LYS B 1 150 ? -2.646 2.498 2.986 1 98.88 150 LYS B C 1
ATOM 3126 O O . LYS B 1 150 ? -1.771 3.074 3.637 1 98.88 150 LYS B O 1
ATOM 3131 N N . PHE B 1 151 ? -2.455 1.249 2.5 1 98.94 151 PHE B N 1
ATOM 3132 C CA . PHE B 1 151 ? -1.152 0.604 2.623 1 98.94 151 PHE B CA 1
ATOM 3133 C C . PHE B 1 151 ? -0.09 1.377 1.852 1 98.94 151 PHE B C 1
ATOM 3135 O O . PHE B 1 151 ? 1.035 1.542 2.328 1 98.94 151 PHE B O 1
ATOM 3142 N N . ALA B 1 152 ? -0.448 1.777 0.666 1 98.94 152 ALA B N 1
ATOM 3143 C CA . ALA B 1 152 ? 0.495 2.58 -0.108 1 98.94 152 ALA B CA 1
ATOM 3144 C C . ALA B 1 152 ? 0.908 3.834 0.659 1 98.94 152 ALA B C 1
ATOM 3146 O O . ALA B 1 152 ? 2.086 4.195 0.681 1 98.94 152 ALA B O 1
ATOM 3147 N N . VAL B 1 153 ? -0.041 4.484 1.314 1 98.94 153 VAL B N 1
ATOM 3148 C CA . VAL B 1 153 ? 0.224 5.664 2.133 1 98.94 153 VAL B CA 1
ATOM 3149 C C . VAL B 1 153 ? 1.188 5.301 3.262 1 98.94 153 VAL B C 1
ATOM 3151 O O . VAL B 1 153 ? 2.123 6.051 3.549 1 98.94 153 VAL B O 1
ATOM 3154 N N . GLU B 1 154 ? 0.979 4.141 3.889 1 98.88 154 GLU B N 1
ATOM 3155 C CA . GLU B 1 154 ? 1.884 3.672 4.934 1 98.88 154 GLU B CA 1
ATOM 3156 C C . GLU B 1 154 ? 3.303 3.502 4.402 1 98.88 154 GLU B C 1
ATOM 3158 O O . GLU B 1 154 ? 4.258 4.008 4.992 1 98.88 154 GLU B O 1
ATOM 3163 N N . GLY B 1 155 ? 3.408 2.814 3.283 1 98.81 155 GLY B N 1
ATOM 3164 C CA . GLY B 1 155 ? 4.715 2.52 2.721 1 98.81 155 GLY B CA 1
ATOM 3165 C C . GLY B 1 155 ? 5.508 3.764 2.369 1 98.81 155 GLY B C 1
ATOM 3166 O O . GLY B 1 155 ? 6.684 3.877 2.723 1 98.81 155 GLY B O 1
ATOM 3167 N N . ILE B 1 156 ? 4.859 4.684 1.732 1 98.62 156 ILE B N 1
ATOM 3168 C CA . ILE B 1 156 ? 5.566 5.891 1.318 1 98.62 156 ILE B CA 1
ATOM 3169 C C . ILE B 1 156 ? 5.906 6.734 2.543 1 98.62 156 ILE B C 1
ATOM 3171 O O . ILE B 1 156 ? 6.949 7.391 2.582 1 98.62 156 ILE B O 1
ATOM 3175 N N . SER B 1 157 ? 5.047 6.746 3.562 1 98.88 157 SER B N 1
ATOM 3176 C CA . SER B 1 157 ? 5.281 7.516 4.781 1 98.88 157 SER B CA 1
ATOM 3177 C C . SER B 1 157 ? 6.492 6.992 5.543 1 98.88 157 SER B C 1
ATOM 3179 O O . SER B 1 157 ? 7.309 7.773 6.035 1 98.88 157 SER B O 1
ATOM 3181 N N . GLU B 1 158 ? 6.59 5.66 5.652 1 98.69 158 GLU B N 1
ATOM 3182 C CA . GLU B 1 158 ? 7.754 5.07 6.309 1 98.69 158 GLU B CA 1
ATOM 3183 C C . GLU B 1 158 ? 9.047 5.449 5.59 1 98.69 158 GLU B C 1
ATOM 3185 O O . GLU B 1 158 ? 10.039 5.797 6.227 1 98.69 158 GLU B O 1
ATOM 3190 N N . ALA B 1 159 ? 9.031 5.344 4.277 1 98.5 159 ALA B N 1
ATOM 3191 C CA . ALA B 1 159 ? 10.211 5.699 3.486 1 98.5 159 ALA B CA 1
ATOM 3192 C C . ALA B 1 159 ? 10.57 7.172 3.662 1 98.5 159 ALA B C 1
ATOM 3194 O O . ALA B 1 159 ? 11.742 7.52 3.824 1 98.5 159 ALA B O 1
ATOM 3195 N N . LEU B 1 160 ? 9.539 8.016 3.656 1 98.25 160 LEU B N 1
ATOM 3196 C CA . LEU B 1 160 ? 9.719 9.453 3.826 1 98.25 160 LEU B CA 1
ATOM 3197 C C . LEU B 1 160 ? 10.375 9.766 5.164 1 98.25 160 LEU B C 1
ATOM 3199 O O . LEU B 1 160 ? 11.227 10.648 5.254 1 98.25 160 LEU B O 1
ATOM 3203 N N . ALA B 1 161 ? 9.938 9.07 6.211 1 98.06 161 ALA B N 1
ATOM 3204 C CA . ALA B 1 161 ? 10.5 9.297 7.539 1 98.06 161 ALA B CA 1
ATOM 3205 C C . ALA B 1 161 ? 12.016 9.102 7.539 1 98.06 161 ALA B C 1
ATOM 3207 O O . ALA B 1 161 ? 12.75 9.906 8.117 1 98.06 161 ALA B O 1
ATOM 3208 N N . GLY B 1 162 ? 12.477 8.047 6.852 1 95.88 162 GLY B N 1
ATOM 3209 C CA . GLY B 1 162 ? 13.906 7.809 6.746 1 95.88 162 GLY B CA 1
ATOM 3210 C C . GLY B 1 162 ? 14.625 8.859 5.922 1 95.88 162 GLY B C 1
ATOM 3211 O O . GLY B 1 162 ? 15.727 9.289 6.281 1 95.88 162 GLY B O 1
ATOM 3212 N N . GLU B 1 163 ? 14.031 9.359 4.859 1 96.19 163 GLU B N 1
ATOM 3213 C CA . GLU B 1 163 ? 14.609 10.344 3.949 1 96.19 163 GLU B CA 1
ATOM 3214 C C . GLU B 1 163 ? 14.75 11.703 4.621 1 96.19 163 GLU B C 1
ATOM 3216 O O . GLU B 1 163 ? 15.68 12.461 4.312 1 96.19 163 GLU B O 1
ATOM 3221 N N . LEU B 1 164 ? 13.852 11.969 5.5 1 97.19 164 LEU B N 1
ATOM 3222 C CA . LEU B 1 164 ? 13.719 13.352 5.926 1 97.19 164 LEU B CA 1
ATOM 3223 C C . LEU B 1 164 ? 14.375 13.57 7.281 1 97.19 164 LEU B C 1
ATOM 3225 O O . LEU B 1 164 ? 14.555 14.719 7.711 1 97.19 164 LEU B O 1
ATOM 3229 N N . GLU B 1 165 ? 14.797 12.469 7.891 1 94.25 165 GLU B N 1
ATOM 3230 C CA . GLU B 1 165 ? 15.391 12.539 9.219 1 94.25 165 GLU B CA 1
ATOM 3231 C C . GLU B 1 165 ? 16.562 13.523 9.25 1 94.25 165 GLU B C 1
ATOM 3233 O O . GLU B 1 165 ? 16.656 14.352 10.164 1 94.25 165 GLU B O 1
ATOM 3238 N N . PRO B 1 166 ? 17.422 13.547 8.18 1 94.12 166 PRO B N 1
ATOM 3239 C CA . PRO B 1 166 ? 18.562 14.469 8.203 1 94.12 166 PRO B CA 1
ATOM 3240 C C . PRO B 1 166 ? 18.141 15.938 8.156 1 94.12 166 PRO B C 1
ATOM 3242 O O . PRO B 1 166 ? 18.922 16.812 8.5 1 94.12 166 PRO B O 1
ATOM 3245 N N . PHE B 1 167 ? 16.938 16.203 7.734 1 95.31 167 PHE B N 1
ATOM 3246 C CA . PHE B 1 167 ? 16.453 17.578 7.598 1 95.31 167 PHE B CA 1
ATOM 3247 C C . PHE B 1 167 ? 15.703 18.016 8.844 1 95.31 167 PHE B C 1
ATOM 3249 O O . PHE B 1 167 ? 15.203 19.141 8.906 1 95.31 167 PHE B O 1
ATOM 3256 N N . GLY B 1 168 ? 15.562 17.078 9.836 1 95.12 168 GLY B N 1
ATOM 3257 C CA . GLY B 1 168 ? 14.789 17.406 11.023 1 95.12 168 GLY B CA 1
ATOM 3258 C C . GLY B 1 168 ? 13.297 17.438 10.773 1 95.12 168 GLY B C 1
ATOM 3259 O O . GLY B 1 168 ? 12.555 18.125 11.492 1 95.12 168 GLY B O 1
ATOM 3260 N N . ILE B 1 169 ? 12.859 16.875 9.68 1 97.31 169 ILE B N 1
ATOM 3261 C CA . ILE B 1 169 ? 11.438 16.766 9.383 1 97.31 169 ILE B CA 1
ATOM 3262 C C . ILE B 1 169 ? 10.891 15.438 9.914 1 97.31 169 ILE B C 1
ATOM 3264 O O . ILE B 1 169 ? 11.438 14.375 9.617 1 97.31 169 ILE B O 1
ATOM 3268 N N . ARG B 1 170 ? 9.852 15.5 10.68 1 97.62 170 ARG B N 1
ATOM 3269 C CA . ARG B 1 170 ? 9.203 14.312 11.219 1 97.62 170 ARG B CA 1
ATOM 3270 C C . ARG B 1 170 ? 8.016 13.898 10.359 1 97.62 170 ARG B C 1
ATOM 3272 O O . ARG B 1 170 ? 7.328 14.75 9.789 1 97.62 170 ARG B O 1
ATOM 3279 N N . VAL B 1 171 ? 7.824 12.586 10.305 1 98.5 171 VAL B N 1
ATOM 3280 C CA . VAL B 1 171 ? 6.641 12.062 9.633 1 98.5 171 VAL B CA 1
ATOM 3281 C C . VAL B 1 171 ? 5.758 11.328 10.648 1 98.5 171 VAL B C 1
ATOM 3283 O O . VAL B 1 171 ? 6.258 10.539 11.453 1 98.5 171 VAL B O 1
ATOM 3286 N N . LEU B 1 172 ? 4.512 11.648 10.688 1 98.62 172 LEU B N 1
ATOM 3287 C CA . LEU B 1 172 ? 3.494 10.969 11.484 1 98.62 172 LEU B CA 1
ATOM 3288 C C . LEU B 1 172 ? 2.49 10.25 10.586 1 98.62 172 LEU B C 1
ATOM 3290 O O . LEU B 1 172 ? 1.949 10.852 9.648 1 98.62 172 LEU B O 1
ATOM 3294 N N . ILE B 1 173 ? 2.338 8.992 10.828 1 98.88 173 ILE B N 1
ATOM 3295 C CA . ILE B 1 173 ? 1.288 8.219 10.18 1 98.88 173 ILE B CA 1
ATOM 3296 C C . ILE B 1 173 ? 0.107 8.047 11.133 1 98.88 173 ILE B C 1
ATOM 3298 O O . ILE B 1 173 ? 0.18 7.262 12.078 1 98.88 173 ILE B O 1
ATOM 3302 N N . VAL B 1 174 ? -0.953 8.758 10.883 1 98.88 174 VAL B N 1
ATOM 3303 C CA . VAL B 1 174 ? -2.131 8.672 11.742 1 98.88 174 VAL B CA 1
ATOM 3304 C C . VAL B 1 174 ? -3.082 7.602 11.203 1 98.88 174 VAL B C 1
ATOM 3306 O O . VAL B 1 174 ? -3.482 7.645 10.039 1 98.88 174 VAL B O 1
ATOM 3309 N N . GLU B 1 175 ? -3.404 6.66 12.047 1 98.81 175 GLU B N 1
ATOM 3310 C CA . GLU B 1 175 ? -4.227 5.52 11.648 1 98.81 175 GLU B CA 1
ATOM 3311 C C . GLU B 1 175 ? -5.508 5.449 12.477 1 98.81 175 GLU B C 1
ATOM 3313 O O . GLU B 1 175 ? -5.613 4.629 13.391 1 98.81 175 GLU B O 1
ATOM 3318 N N . PRO B 1 176 ? -6.512 6.207 12.062 1 98.5 176 PRO B N 1
ATOM 3319 C CA . PRO B 1 176 ? -7.758 6.23 12.836 1 98.5 176 PRO B CA 1
ATOM 3320 C C . PRO B 1 176 ? -8.602 4.973 12.633 1 98.5 176 PRO B C 1
ATOM 3322 O O . PRO B 1 176 ? -8.648 4.434 11.523 1 98.5 176 PRO B O 1
ATOM 3325 N N . GLY B 1 177 ? -9.211 4.5 13.727 1 97.06 177 GLY B N 1
ATOM 3326 C CA . GLY B 1 177 ? -10.359 3.611 13.609 1 97.06 177 GLY B CA 1
ATOM 3327 C C . GLY B 1 177 ? -11.633 4.332 13.234 1 97.06 177 GLY B C 1
ATOM 3328 O O . GLY B 1 177 ? -11.602 5.355 12.547 1 97.06 177 GLY B O 1
ATOM 3329 N N . PRO B 1 178 ? -12.766 3.758 13.594 1 95.75 178 PRO B N 1
ATOM 3330 C CA . PRO B 1 178 ? -14.023 4.426 13.281 1 95.75 178 PRO B CA 1
ATOM 3331 C C . PRO B 1 178 ? -14.32 5.602 14.203 1 95.75 178 PRO B C 1
ATOM 3333 O O . PRO B 1 178 ? -14.523 5.41 15.406 1 95.75 178 PRO B O 1
ATOM 3336 N N . PHE B 1 179 ? -14.305 6.758 13.68 1 96.12 179 PHE B N 1
ATOM 3337 C CA . PHE B 1 179 ? -14.656 7.977 14.398 1 96.12 179 PHE B CA 1
ATOM 3338 C C . PHE B 1 179 ? -15.922 8.594 13.828 1 96.12 179 PHE B C 1
ATOM 3340 O O . PHE B 1 179 ? -16.203 8.469 12.633 1 96.12 179 PHE B O 1
ATOM 3347 N N . ARG B 1 180 ? -16.656 9.219 14.703 1 92.94 180 ARG B N 1
ATOM 3348 C CA . ARG B 1 180 ? -17.969 9.727 14.312 1 92.94 180 ARG B CA 1
ATOM 3349 C C . ARG B 1 180 ? -17.844 11.023 13.523 1 92.94 180 ARG B C 1
ATOM 3351 O O . ARG B 1 180 ? -18.109 12.102 14.047 1 92.94 180 ARG B O 1
ATOM 3358 N N . THR B 1 181 ? -17.391 10.891 12.266 1 90 181 THR B N 1
ATOM 3359 C CA . THR B 1 181 ? -17.438 11.898 11.211 1 90 181 THR B CA 1
ATOM 3360 C C . THR B 1 181 ? -18.391 11.477 10.102 1 90 181 THR B C 1
ATOM 3362 O O . THR B 1 181 ? -19.078 10.461 10.219 1 90 181 THR B O 1
ATOM 3365 N N . ASP B 1 182 ? -18.562 12.227 9.148 1 87.94 182 ASP B N 1
ATOM 3366 C CA . ASP B 1 182 ? -19.406 11.844 8.031 1 87.94 182 ASP B CA 1
ATOM 3367 C C . ASP B 1 182 ? -18.641 10.984 7.027 1 87.94 182 ASP B C 1
ATOM 3369 O O . ASP B 1 182 ? -18.984 10.953 5.844 1 87.94 182 ASP B O 1
ATOM 3373 N N . PHE B 1 183 ? -17.609 10.367 7.465 1 87.75 183 PHE B N 1
ATOM 3374 C CA . PHE B 1 183 ? -16.734 9.625 6.566 1 87.75 183 PHE B CA 1
ATOM 3375 C C . PHE B 1 183 ? -17.484 8.438 5.961 1 87.75 183 PHE B C 1
ATOM 3377 O O . PHE B 1 183 ? -17.422 8.219 4.746 1 87.75 183 PHE B O 1
ATOM 3384 N N . LEU B 1 184 ? -18.203 7.672 6.727 1 84.62 184 LEU B N 1
ATOM 3385 C CA . LEU B 1 184 ? -18.891 6.484 6.242 1 84.62 184 LEU B CA 1
ATOM 3386 C C . LEU B 1 184 ? -20.031 6.863 5.297 1 84.62 184 LEU B C 1
ATOM 3388 O O . LEU B 1 184 ? -20.5 6.031 4.516 1 84.62 184 LEU B O 1
ATOM 3392 N N . GLY B 1 185 ? -20.5 8.062 5.469 1 84.25 185 GLY B N 1
ATOM 3393 C CA . GLY B 1 185 ? -21.562 8.539 4.602 1 84.25 185 GLY B CA 1
ATOM 3394 C C . GLY B 1 185 ? -21.062 9.219 3.346 1 84.25 185 GLY B C 1
ATOM 3395 O O . GLY B 1 185 ? -21.219 8.695 2.24 1 84.25 185 GLY B O 1
ATOM 3396 N N . ARG B 1 186 ? -20.25 10.148 3.488 1 85.88 186 ARG B N 1
ATOM 3397 C CA . ARG B 1 186 ? -19.859 11.039 2.395 1 85.88 186 ARG B CA 1
ATOM 3398 C C . ARG B 1 186 ? -18.578 10.555 1.722 1 85.88 186 ARG B C 1
ATOM 3400 O O . ARG B 1 186 ? -18.359 10.805 0.535 1 85.88 186 ARG B O 1
ATOM 3407 N N . SER B 1 187 ? -17.719 9.859 2.451 1 91.69 187 SER B N 1
ATOM 3408 C CA . SER B 1 187 ? -16.359 9.656 1.961 1 91.69 187 SER B CA 1
ATOM 3409 C C . SER B 1 187 ? -16.094 8.18 1.663 1 91.69 187 SER B C 1
ATOM 3411 O O . SER B 1 187 ? -14.992 7.812 1.263 1 91.69 187 SER B O 1
ATOM 3413 N N . ILE B 1 188 ? -17.125 7.309 1.915 1 93.88 188 ILE B N 1
ATOM 3414 C CA . ILE B 1 188 ? -17 5.914 1.507 1 93.88 188 ILE B CA 1
ATOM 3415 C C . ILE B 1 188 ? -18 5.621 0.379 1 93.88 188 ILE B C 1
ATOM 3417 O O . ILE B 1 188 ? -19.203 5.801 0.541 1 93.88 188 ILE B O 1
ATOM 3421 N N . ARG B 1 189 ? -17.469 5.184 -0.696 1 95.69 189 ARG B N 1
ATOM 3422 C CA . ARG B 1 189 ? -18.297 4.699 -1.806 1 95.69 189 ARG B CA 1
ATOM 3423 C C . ARG B 1 189 ? -18.391 3.178 -1.79 1 95.69 189 ARG B C 1
ATOM 3425 O O . ARG B 1 189 ? -17.516 2.5 -1.255 1 95.69 189 ARG B O 1
ATOM 3432 N N . MET B 1 190 ? -19.469 2.717 -2.297 1 95.5 190 MET B N 1
ATOM 3433 C CA . MET B 1 190 ? -19.656 1.282 -2.498 1 95.5 190 MET B CA 1
ATOM 3434 C C . MET B 1 190 ? -19.516 0.916 -3.971 1 95.5 190 MET B C 1
ATOM 3436 O O . MET B 1 190 ? -20.016 1.63 -4.844 1 95.5 190 MET B O 1
ATOM 3440 N N . ALA B 1 191 ? -18.812 -0.205 -4.219 1 96.38 191 ALA B N 1
ATOM 3441 C CA . ALA B 1 191 ? -18.812 -0.705 -5.59 1 96.38 191 ALA B CA 1
ATOM 3442 C C . ALA B 1 191 ? -20.234 -0.887 -6.098 1 96.38 191 ALA B C 1
ATOM 3444 O O . ALA B 1 191 ? -21.109 -1.39 -5.379 1 96.38 191 ALA B O 1
ATOM 3445 N N . ALA B 1 192 ? -20.438 -0.486 -7.32 1 95.44 192 ALA B N 1
ATOM 3446 C CA . ALA B 1 192 ? -21.781 -0.483 -7.887 1 95.44 192 ALA B CA 1
ATOM 3447 C C . ALA B 1 192 ? -22.266 -1.904 -8.148 1 95.44 192 ALA B C 1
ATOM 3449 O O . ALA B 1 192 ? -23.469 -2.195 -8.008 1 95.44 192 ALA B O 1
ATOM 3450 N N . ASN B 1 193 ? -21.359 -2.809 -8.547 1 95.75 193 ASN B N 1
ATOM 3451 C CA . ASN B 1 193 ? -21.703 -4.184 -8.891 1 95.75 193 ASN B CA 1
ATOM 3452 C C . ASN B 1 193 ? -21.609 -5.105 -7.676 1 95.75 193 ASN B C 1
ATOM 3454 O O . ASN B 1 193 ? -20.547 -5.684 -7.414 1 95.75 193 ASN B O 1
ATOM 3458 N N . GLU B 1 194 ? -22.688 -5.305 -7.055 1 94.81 194 GLU B N 1
ATOM 3459 C CA . GLU B 1 194 ? -22.719 -6.219 -5.918 1 94.81 194 GLU B CA 1
ATOM 3460 C C . GLU B 1 194 ? -22.859 -7.668 -6.375 1 94.81 194 GLU B C 1
ATOM 3462 O O . GLU B 1 194 ? -23.719 -7.977 -7.203 1 94.81 194 GLU B O 1
ATOM 3467 N N . MET B 1 195 ? -22.047 -8.523 -5.875 1 96.81 195 MET B N 1
ATOM 3468 C CA . MET B 1 195 ? -22.094 -9.953 -6.184 1 96.81 195 MET B CA 1
ATOM 3469 C C . MET B 1 195 ? -22.5 -10.758 -4.953 1 96.81 195 MET B C 1
ATOM 3471 O O . MET B 1 195 ? -21.859 -10.672 -3.908 1 96.81 195 MET B O 1
ATOM 3475 N N . PRO B 1 196 ? -23.516 -11.562 -5.102 1 96.19 196 PRO B N 1
ATOM 3476 C CA . PRO B 1 196 ? -23.969 -12.375 -3.969 1 96.19 196 PRO B CA 1
ATOM 3477 C C . PRO B 1 196 ? -22.875 -13.297 -3.434 1 96.19 196 PRO B C 1
ATOM 3479 O O . PRO B 1 196 ? -22.859 -13.617 -2.244 1 96.19 196 PRO B O 1
ATOM 3482 N N . GLU B 1 197 ? -21.969 -13.695 -4.285 1 95.44 197 GLU B N 1
ATOM 3483 C CA . GLU B 1 197 ? -20.859 -14.586 -3.91 1 95.44 197 GLU B CA 1
ATOM 3484 C C . GLU B 1 197 ? -20.031 -13.984 -2.783 1 95.44 197 GLU B C 1
ATOM 3486 O O . GLU B 1 197 ? -19.406 -14.711 -2.01 1 95.44 197 GLU B O 1
ATOM 3491 N N . TYR B 1 198 ? -20.094 -12.656 -2.668 1 96.94 198 TYR B N 1
ATOM 3492 C CA . TYR B 1 198 ? -19.234 -11.984 -1.71 1 96.94 198 TYR B CA 1
ATOM 3493 C C . TYR B 1 198 ? -20.031 -11.391 -0.561 1 96.94 198 TYR B C 1
ATOM 3495 O O . TYR B 1 198 ? -19.578 -10.484 0.129 1 96.94 198 TYR B O 1
ATOM 3503 N N . ALA B 1 199 ? -21.203 -11.844 -0.307 1 94.94 199 ALA B N 1
ATOM 3504 C CA . ALA B 1 199 ? -22.078 -11.328 0.735 1 94.94 199 ALA B CA 1
ATOM 3505 C C . ALA B 1 199 ? -21.422 -11.422 2.107 1 94.94 199 ALA B C 1
ATOM 3507 O O . ALA B 1 199 ? -21.594 -10.539 2.949 1 94.94 199 ALA B O 1
ATOM 3508 N N . ALA B 1 200 ? -20.641 -12.469 2.322 1 92.81 200 ALA B N 1
ATOM 3509 C CA . ALA B 1 200 ? -20.047 -12.719 3.633 1 92.81 200 ALA B CA 1
ATOM 3510 C C . ALA B 1 200 ? -19.016 -11.656 3.98 1 92.81 200 ALA B C 1
ATOM 3512 O O . ALA B 1 200 ? -18.781 -11.359 5.156 1 92.81 200 ALA B O 1
ATOM 3513 N N . SER B 1 201 ? -18.422 -11.047 2.986 1 93.81 201 SER B N 1
ATOM 3514 C CA . SER B 1 201 ? -17.359 -10.07 3.229 1 93.81 201 SER B CA 1
ATOM 3515 C C . SER B 1 201 ? -17.859 -8.648 2.943 1 93.81 201 SER B C 1
ATOM 3517 O O . SER B 1 201 ? -17.078 -7.695 3.016 1 93.81 201 SER B O 1
ATOM 3519 N N . SER B 1 202 ? -19.109 -8.531 2.572 1 94.31 202 SER B N 1
ATOM 3520 C CA . SER B 1 202 ? -19.641 -7.223 2.225 1 94.31 202 SER B CA 1
ATOM 3521 C C . SER B 1 202 ? -19.594 -6.273 3.418 1 94.31 202 SER B C 1
ATOM 3523 O O . SER B 1 202 ? -19.906 -6.668 4.547 1 94.31 202 SER B O 1
ATOM 3525 N N . ARG B 1 203 ? -19.234 -5.027 3.094 1 93.62 203 ARG B N 1
ATOM 3526 C CA . ARG B 1 203 ? -19.156 -4.004 4.133 1 93.62 203 ARG B CA 1
ATOM 3527 C C . ARG B 1 203 ? -20.406 -3.146 4.156 1 93.62 203 ARG B C 1
ATOM 3529 O O . ARG B 1 203 ? -20.469 -2.127 4.848 1 93.62 203 ARG B O 1
ATOM 3536 N N . LYS B 1 204 ? -21.375 -3.574 3.424 1 91.56 204 LYS B N 1
ATOM 3537 C CA . LYS B 1 204 ? -22.609 -2.805 3.295 1 91.56 204 LYS B CA 1
ATOM 3538 C C . LYS B 1 204 ? -23.328 -2.705 4.633 1 91.56 204 LYS B C 1
ATOM 3540 O O . LYS B 1 204 ? -23.719 -1.613 5.051 1 91.56 204 LYS B O 1
ATOM 3545 N N . HIS B 1 205 ? -23.453 -3.814 5.289 1 90.62 205 HIS B N 1
ATOM 3546 C CA . HIS B 1 205 ? -24.141 -3.82 6.574 1 90.62 205 HIS B CA 1
ATOM 3547 C C . HIS B 1 205 ? -23.406 -2.963 7.602 1 90.62 205 HIS B C 1
ATOM 3549 O O . HIS B 1 205 ? -24.031 -2.213 8.352 1 90.62 205 HIS B O 1
ATOM 3555 N N . TYR B 1 206 ? -22.109 -3.109 7.574 1 90.69 206 TYR B N 1
ATOM 3556 C CA . TYR B 1 206 ? -21.297 -2.303 8.469 1 90.69 206 TYR B CA 1
ATOM 3557 C C . TYR B 1 206 ? -21.516 -0.815 8.234 1 90.69 206 TYR B C 1
ATOM 3559 O O . TYR B 1 206 ? -21.75 -0.057 9.18 1 90.69 206 TYR B O 1
ATOM 3567 N N . ARG B 1 207 ? -21.438 -0.373 6.996 1 90.75 207 ARG B N 1
ATOM 3568 C CA . ARG B 1 207 ? -21.609 1.033 6.652 1 90.75 207 ARG B CA 1
ATOM 3569 C C . ARG B 1 207 ? -23 1.521 7.039 1 90.75 207 ARG B C 1
ATOM 3571 O O . ARG B 1 207 ? -23.141 2.588 7.641 1 90.75 207 ARG B O 1
ATOM 3578 N N . GLU B 1 208 ? -24 0.736 6.816 1 89.88 208 GLU B N 1
ATOM 3579 C CA . GLU B 1 208 ? -25.391 1.128 7.035 1 89.88 208 GLU B CA 1
ATOM 3580 C C . GLU B 1 208 ? -25.703 1.234 8.523 1 89.88 208 GLU B C 1
ATOM 3582 O O . GLU B 1 208 ? -26.484 2.102 8.945 1 89.88 208 GLU B O 1
ATOM 3587 N N . THR B 1 209 ? -25.016 0.448 9.297 1 89.94 209 THR B N 1
ATOM 3588 C CA . THR B 1 209 ? -25.391 0.38 10.703 1 89.94 209 THR B CA 1
ATOM 3589 C C . THR B 1 209 ? -24.5 1.273 11.555 1 89.94 209 THR B C 1
ATOM 3591 O O . THR B 1 209 ? -24.859 1.64 12.672 1 89.94 209 THR B O 1
ATOM 3594 N N . ASN B 1 210 ? -23.406 1.669 10.969 1 90.94 210 ASN B N 1
ATOM 3595 C CA . ASN B 1 210 ? -22.453 2.377 11.812 1 90.94 210 ASN B CA 1
ATOM 3596 C C . ASN B 1 210 ? -22.359 3.854 11.445 1 90.94 210 ASN B C 1
ATOM 3598 O O . ASN B 1 210 ? -21.844 4.66 12.219 1 90.94 210 ASN B O 1
ATOM 3602 N N . ASN B 1 211 ? -22.891 4.195 10.297 1 89.81 211 ASN B N 1
ATOM 3603 C CA . ASN B 1 211 ? -22.797 5.59 9.875 1 89.81 211 ASN B CA 1
ATOM 3604 C C . ASN B 1 211 ? -23.484 6.523 10.875 1 89.81 211 ASN B C 1
ATOM 3606 O O . ASN B 1 211 ? -24.688 6.441 11.078 1 89.81 211 ASN B O 1
ATOM 3610 N N . GLY B 1 212 ? -22.656 7.359 11.461 1 90.69 212 GLY B N 1
ATOM 3611 C CA . GLY B 1 212 ? -23.172 8.305 12.438 1 90.69 212 GLY B CA 1
ATOM 3612 C C . GLY B 1 212 ? -23.219 7.742 13.844 1 90.69 212 GLY B C 1
ATOM 3613 O O . GLY B 1 212 ? -23.562 8.453 14.789 1 90.69 212 GLY B O 1
ATOM 3614 N N . ASN B 1 213 ? -22.797 6.465 13.992 1 91.94 213 ASN B N 1
ATOM 3615 C CA . ASN B 1 213 ? -22.859 5.793 15.289 1 91.94 213 ASN B CA 1
ATOM 3616 C C . ASN B 1 213 ? -21.484 5.25 15.703 1 91.94 213 ASN B C 1
ATOM 3618 O O . ASN B 1 213 ? -21.406 4.395 16.594 1 91.94 213 ASN B O 1
ATOM 3622 N N . GLN B 1 214 ? -20.516 5.727 15.086 1 93.56 214 GLN B N 1
ATOM 3623 C CA . GLN B 1 214 ? -19.172 5.277 15.414 1 93.56 214 GLN B CA 1
ATOM 3624 C C . GLN B 1 214 ? -18.781 5.68 16.828 1 93.56 214 GLN B C 1
ATOM 3626 O O . GLN B 1 214 ? -19.109 6.777 17.281 1 93.56 214 GLN B O 1
ATOM 3631 N N . ALA B 1 215 ? -17.969 4.879 17.469 1 93.81 215 ALA B N 1
ATOM 3632 C CA . ALA B 1 215 ? -17.641 5.059 18.891 1 93.81 215 ALA B CA 1
ATOM 3633 C C . ALA B 1 215 ? -16.594 6.156 19.078 1 93.81 215 ALA B C 1
ATOM 3635 O O . ALA B 1 215 ? -16.516 6.77 20.141 1 93.81 215 ALA B O 1
ATOM 3636 N N . GLY B 1 216 ? -15.812 6.438 18.047 1 97 216 GLY B N 1
ATOM 3637 C CA . GLY B 1 216 ? -14.711 7.379 18.156 1 97 216 GLY B CA 1
ATOM 3638 C C . GLY B 1 216 ? -15.164 8.828 18.219 1 97 216 GLY B C 1
ATOM 3639 O O . GLY B 1 216 ? -16.062 9.234 17.469 1 97 216 GLY B O 1
ATOM 3640 N N . ASP B 1 217 ? -14.586 9.594 19.109 1 97.94 217 ASP B N 1
ATOM 3641 C CA . ASP B 1 217 ? -14.789 11.031 19.234 1 97.94 217 ASP B CA 1
ATOM 3642 C C . ASP B 1 217 ? -13.75 11.805 18.422 1 97.94 217 ASP B C 1
ATOM 3644 O O . ASP B 1 217 ? -12.578 11.867 18.797 1 97.94 217 ASP B O 1
ATOM 3648 N N . PRO B 1 218 ? -14.188 12.406 17.344 1 97.69 218 PRO B N 1
ATOM 3649 C CA . PRO B 1 218 ? -13.211 13.086 16.484 1 97.69 218 PRO B CA 1
ATOM 3650 C C . PRO B 1 218 ? -12.461 14.195 17.219 1 97.69 218 PRO B C 1
ATOM 3652 O O . PRO B 1 218 ? -11.297 14.461 16.922 1 97.69 218 PRO B O 1
ATOM 3655 N N . ASP B 1 219 ? -13.055 14.844 18.172 1 97.44 219 ASP B N 1
ATOM 3656 C CA . ASP B 1 219 ? -12.383 15.914 18.906 1 97.44 219 ASP B CA 1
ATOM 3657 C C . ASP B 1 219 ? -11.25 15.367 19.766 1 97.44 219 ASP B C 1
ATOM 3659 O O . ASP B 1 219 ? -10.211 16.016 19.906 1 97.44 219 ASP B O 1
ATOM 3663 N N . LYS B 1 220 ? -11.461 14.219 20.359 1 98 220 LYS B N 1
ATOM 3664 C CA . LYS B 1 220 ? -10.383 13.586 21.109 1 98 220 LYS B CA 1
ATOM 3665 C C . LYS B 1 220 ? -9.234 13.172 20.188 1 98 220 LYS B C 1
ATOM 3667 O O . LYS B 1 220 ? -8.062 13.289 20.562 1 98 220 LYS B O 1
ATOM 3672 N N . ALA B 1 221 ? -9.578 12.648 19.016 1 98.19 221 ALA B N 1
ATOM 3673 C CA . ALA B 1 221 ? -8.562 12.305 18.031 1 98.19 221 ALA B CA 1
ATOM 3674 C C . ALA B 1 221 ? -7.734 13.523 17.656 1 98.19 221 ALA B C 1
ATOM 3676 O O . ALA B 1 221 ? -6.504 13.453 17.578 1 98.19 221 ALA B O 1
ATOM 3677 N N . ILE B 1 222 ? -8.438 14.633 17.422 1 98.5 222 ILE B N 1
ATOM 3678 C CA . ILE B 1 222 ? -7.777 15.875 17.047 1 98.5 222 ILE B CA 1
ATOM 3679 C C . ILE B 1 222 ? -6.809 16.297 18.141 1 98.5 222 ILE B C 1
ATOM 3681 O O . ILE B 1 222 ? -5.684 16.734 17.859 1 98.5 222 ILE B O 1
ATOM 3685 N N . THR B 1 223 ? -7.219 16.172 19.359 1 98.31 223 THR B N 1
ATOM 3686 C CA . THR B 1 223 ? -6.371 16.531 20.5 1 98.31 223 THR B CA 1
ATOM 3687 C C . THR B 1 223 ? -5.09 15.711 20.5 1 98.31 223 THR B C 1
ATOM 3689 O O . THR B 1 223 ? -4 16.234 20.734 1 98.31 223 THR B O 1
ATOM 3692 N N . VAL B 1 224 ? -5.199 14.438 20.25 1 98.38 224 VAL B N 1
ATOM 3693 C CA . VAL B 1 224 ? -4.043 13.547 20.219 1 98.38 224 VAL B CA 1
ATOM 3694 C C . VAL B 1 224 ? -3.117 13.938 19.078 1 98.38 224 VAL B C 1
ATOM 3696 O O . VAL B 1 224 ? -1.895 13.953 19.234 1 98.38 224 VAL B O 1
ATOM 3699 N N . ILE B 1 225 ? -3.664 14.258 17.891 1 98.62 225 ILE B N 1
ATOM 3700 C CA . ILE B 1 225 ? -2.867 14.633 16.734 1 98.62 225 ILE B CA 1
ATOM 3701 C C . ILE B 1 225 ? -2.098 15.922 17.016 1 98.62 225 ILE B C 1
ATOM 3703 O O . ILE B 1 225 ? -0.903 16.016 16.734 1 98.62 225 ILE B O 1
ATOM 3707 N N . LEU B 1 226 ? -2.77 16.938 17.641 1 98.56 226 LEU B N 1
ATOM 3708 C CA . LEU B 1 226 ? -2.109 18.188 18 1 98.56 226 LEU B CA 1
ATOM 3709 C C . LEU B 1 226 ? -0.973 17.938 18.984 1 98.56 226 LEU B C 1
ATOM 3711 O O . LEU B 1 226 ? 0.115 18.5 18.844 1 98.56 226 LEU B O 1
ATOM 3715 N N . GLN B 1 227 ? -1.238 17.047 19.953 1 98.19 227 GLN B N 1
ATOM 3716 C CA . GLN B 1 227 ? -0.207 16.703 20.922 1 98.19 227 GLN B CA 1
ATOM 3717 C C . GLN B 1 227 ? 0.987 16.031 20.25 1 98.19 227 GLN B C 1
ATOM 3719 O O . GLN B 1 227 ? 2.139 16.312 20.578 1 98.19 227 GLN B O 1
ATOM 3724 N N . ALA B 1 228 ? 0.741 15.164 19.328 1 98 228 ALA B N 1
ATOM 3725 C CA . ALA B 1 228 ? 1.808 14.461 18.625 1 98 228 ALA B CA 1
ATOM 3726 C C . ALA B 1 228 ? 2.658 15.43 17.812 1 98 228 ALA B C 1
ATOM 3728 O O . ALA B 1 228 ? 3.885 15.32 17.781 1 98 228 ALA B O 1
ATOM 3729 N N . VAL B 1 229 ? 2.006 16.375 17.141 1 98.06 229 VAL B N 1
ATOM 3730 C CA . VAL B 1 229 ? 2.715 17.359 16.328 1 98.06 229 VAL B CA 1
ATOM 3731 C C . VAL B 1 229 ? 3.613 18.219 17.219 1 98.06 229 VAL B C 1
ATOM 3733 O O . VAL B 1 229 ? 4.711 18.609 16.812 1 98.06 229 VAL B O 1
ATOM 3736 N N . ASP B 1 230 ? 3.217 18.438 18.453 1 97.31 230 ASP B N 1
ATOM 3737 C CA . ASP B 1 230 ? 3.947 19.312 19.359 1 97.31 230 ASP B CA 1
ATOM 3738 C C . ASP B 1 230 ? 5.02 18.531 20.125 1 97.31 230 ASP B C 1
ATOM 3740 O O . ASP B 1 230 ? 5.914 19.125 20.734 1 97.31 230 ASP B O 1
ATOM 3744 N N . ALA B 1 231 ? 4.926 17.219 20.109 1 95.88 231 ALA B N 1
ATOM 3745 C CA . ALA B 1 231 ? 5.801 16.391 20.938 1 95.88 231 ALA B CA 1
ATOM 3746 C C . ALA B 1 231 ? 7.145 16.156 20.25 1 95.88 231 ALA B C 1
ATOM 3748 O O . ALA B 1 231 ? 7.211 16.016 19.031 1 95.88 231 ALA B O 1
ATOM 3749 N N . ASP B 1 232 ? 8.148 15.992 21.047 1 91.38 232 ASP B N 1
ATOM 3750 C CA . ASP B 1 232 ? 9.477 15.703 20.531 1 91.38 232 ASP B CA 1
ATOM 3751 C C . ASP B 1 232 ? 9.664 14.211 20.266 1 91.38 232 ASP B C 1
ATOM 3753 O O . ASP B 1 232 ? 10.531 13.812 19.5 1 91.38 232 ASP B O 1
ATOM 3757 N N . ASP B 1 233 ? 8.781 13.43 20.875 1 89.81 233 ASP B N 1
ATOM 3758 C CA . ASP B 1 233 ? 8.984 11.984 20.812 1 89.81 233 ASP B CA 1
ATOM 3759 C C . ASP B 1 233 ? 7.773 11.289 20.203 1 89.81 233 ASP B C 1
ATOM 3761 O O . ASP B 1 233 ? 7.438 10.164 20.578 1 89.81 233 ASP B O 1
ATOM 3765 N N . ALA B 1 234 ? 7.031 12.016 19.359 1 93.19 234 ALA B N 1
ATOM 3766 C CA . ALA B 1 234 ? 5.883 11.375 18.719 1 93.19 234 ALA B CA 1
ATOM 3767 C C . ALA B 1 234 ? 6.316 10.172 17.891 1 93.19 234 ALA B C 1
ATOM 3769 O O . ALA B 1 234 ? 7.371 10.195 17.25 1 93.19 234 ALA B O 1
ATOM 3770 N N . PRO B 1 235 ? 5.523 9.141 17.969 1 96.75 235 PRO B N 1
ATOM 3771 C CA . PRO B 1 235 ? 5.848 7.945 17.188 1 96.75 235 PRO B CA 1
ATOM 3772 C C . PRO B 1 235 ? 5.59 8.125 15.695 1 96.75 235 PRO B C 1
ATOM 3774 O O . PRO B 1 235 ? 4.922 9.086 15.289 1 96.75 235 PRO B O 1
ATOM 3777 N N . LEU B 1 236 ? 6.184 7.25 14.852 1 98.31 236 LEU B N 1
ATOM 3778 C CA . LEU B 1 236 ? 5.895 7.242 13.422 1 98.31 236 LEU B CA 1
ATOM 3779 C C . LEU B 1 236 ? 4.461 6.793 13.156 1 98.31 236 LEU B C 1
ATOM 3781 O O . LEU B 1 236 ? 3.719 7.457 12.438 1 98.31 236 LEU B O 1
ATOM 3785 N N . HIS B 1 237 ? 4.098 5.656 13.766 1 98.75 237 HIS B N 1
ATOM 3786 C CA . HIS B 1 237 ? 2.752 5.113 13.641 1 98.75 237 HIS B CA 1
ATOM 3787 C C . HIS B 1 237 ? 1.888 5.5 14.836 1 98.75 237 HIS B C 1
ATOM 3789 O O . HIS B 1 237 ? 2.289 5.309 15.992 1 98.75 237 HIS B O 1
ATOM 3795 N N . LEU B 1 238 ? 0.711 5.98 14.57 1 98.62 238 LEU B N 1
ATOM 3796 C CA . LEU B 1 238 ? -0.175 6.484 15.617 1 98.62 238 LEU B CA 1
ATOM 3797 C C . LEU B 1 238 ? -1.602 5.988 15.406 1 98.62 238 LEU B C 1
ATOM 3799 O O . LEU B 1 238 ? -2.469 6.746 14.961 1 98.62 238 LEU B O 1
ATOM 3803 N N . PRO B 1 239 ? -1.861 4.715 15.719 1 98.69 239 PRO B N 1
ATOM 3804 C CA . PRO B 1 239 ? -3.254 4.262 15.711 1 98.69 239 PRO B CA 1
ATOM 3805 C C . PRO B 1 239 ? -4.129 5.016 16.703 1 98.69 239 PRO B C 1
ATOM 3807 O O . PRO B 1 239 ? -3.693 5.293 17.828 1 98.69 239 PRO B O 1
ATOM 3810 N N . LEU B 1 240 ? -5.289 5.402 16.281 1 98.69 240 LEU B N 1
ATOM 3811 C CA . LEU B 1 240 ? -6.215 6.137 17.141 1 98.69 240 LEU B CA 1
ATOM 3812 C C . LEU B 1 240 ? -7.488 5.336 17.375 1 98.69 240 LEU B C 1
ATOM 3814 O O . LEU B 1 240 ? -8.188 4.977 16.422 1 98.69 240 LEU B O 1
ATOM 3818 N N . GLY B 1 241 ? -7.797 5.102 18.672 1 98.44 241 GLY B N 1
ATOM 3819 C CA . GLY B 1 241 ? -9.016 4.414 19.078 1 98.44 241 GLY B CA 1
ATOM 3820 C C . GLY B 1 241 ? -8.805 2.936 19.344 1 98.44 241 GLY B C 1
ATOM 3821 O O . GLY B 1 241 ? -7.875 2.33 18.812 1 98.44 241 GLY B O 1
ATOM 3822 N N . PRO B 1 242 ? -9.695 2.348 20.156 1 97.81 242 PRO B N 1
ATOM 3823 C CA . PRO B 1 242 ? -9.547 0.941 20.531 1 97.81 242 PRO B CA 1
ATOM 3824 C C . PRO B 1 242 ? -9.578 -0.002 19.328 1 97.81 242 PRO B C 1
ATOM 3826 O O . PRO B 1 242 ? -8.852 -1.002 19.312 1 97.81 242 PRO B O 1
ATOM 3829 N N . ILE B 1 243 ? -10.344 0.317 18.391 1 97.62 243 ILE B N 1
ATOM 3830 C CA . ILE B 1 243 ? -10.484 -0.585 17.25 1 97.62 243 ILE B CA 1
ATOM 3831 C C . ILE B 1 243 ? -9.195 -0.587 16.422 1 97.62 243 ILE B C 1
ATOM 3833 O O . ILE B 1 243 ? -8.711 -1.646 16.016 1 97.62 243 ILE B O 1
ATOM 3837 N N . ALA B 1 244 ? -8.633 0.599 16.172 1 98.38 244 ALA B N 1
ATOM 3838 C CA . ALA B 1 244 ? -7.359 0.669 15.453 1 98.38 244 ALA B CA 1
ATOM 3839 C C . ALA B 1 244 ? -6.262 -0.075 16.203 1 98.38 244 ALA B C 1
ATOM 3841 O O . ALA B 1 244 ? -5.434 -0.755 15.602 1 98.38 244 ALA B O 1
ATOM 3842 N N . HIS B 1 245 ? -6.242 0.071 17.531 1 98.44 245 HIS B N 1
ATOM 3843 C CA . HIS B 1 245 ? -5.266 -0.646 18.344 1 98.44 245 HIS B CA 1
ATOM 3844 C C . HIS B 1 245 ? -5.465 -2.154 18.234 1 98.44 245 HIS B C 1
ATOM 3846 O O . HIS B 1 245 ? -4.492 -2.908 18.141 1 98.44 245 HIS B O 1
ATOM 3852 N N . ALA B 1 246 ? -6.715 -2.574 18.297 1 98.31 246 ALA B N 1
ATOM 3853 C CA . ALA B 1 246 ? -7.008 -4 18.172 1 98.31 246 ALA B CA 1
ATOM 3854 C C . ALA B 1 246 ? -6.566 -4.535 16.812 1 98.31 246 ALA B C 1
ATOM 3856 O O . ALA B 1 246 ? -6.027 -5.641 16.719 1 98.31 246 ALA B O 1
ATOM 3857 N N . ILE B 1 247 ? -6.801 -3.771 15.758 1 98.38 247 ILE B N 1
ATOM 3858 C CA . ILE B 1 247 ? -6.363 -4.141 14.414 1 98.38 247 ILE B CA 1
ATOM 3859 C C . ILE B 1 247 ? -4.844 -4.305 14.391 1 98.38 247 ILE B C 1
ATOM 3861 O O . ILE B 1 247 ? -4.328 -5.293 13.867 1 98.38 247 ILE B O 1
ATOM 3865 N N . ALA B 1 248 ? -4.152 -3.367 14.938 1 98.44 248 ALA B N 1
ATOM 3866 C CA . ALA B 1 248 ? -2.693 -3.393 14.977 1 98.44 248 ALA B CA 1
ATOM 3867 C C . ALA B 1 248 ? -2.188 -4.621 15.734 1 98.44 248 ALA B C 1
ATOM 3869 O O . ALA B 1 248 ? -1.284 -5.316 15.266 1 98.44 248 ALA B O 1
ATOM 3870 N N . GLU B 1 249 ? -2.77 -4.875 16.875 1 98 249 GLU B N 1
ATOM 3871 C CA . GLU B 1 249 ? -2.354 -6.012 17.703 1 98 249 GLU B CA 1
ATOM 3872 C C . GLU B 1 249 ? -2.58 -7.332 16.969 1 98 249 GLU B C 1
ATOM 3874 O O . GLU B 1 249 ? -1.71 -8.203 16.969 1 98 249 GLU B O 1
ATOM 3879 N N . ARG B 1 250 ? -3.723 -7.441 16.359 1 98.06 250 ARG B N 1
ATOM 3880 C CA . ARG B 1 250 ? -4.027 -8.656 15.609 1 98.06 250 ARG B CA 1
ATOM 3881 C C . ARG B 1 250 ? -3.08 -8.82 14.422 1 98.06 250 ARG B C 1
ATOM 3883 O O . ARG B 1 250 ? -2.621 -9.922 14.141 1 98.06 250 ARG B O 1
ATOM 3890 N N . LYS B 1 251 ? -2.807 -7.723 13.758 1 98.44 251 LYS B N 1
ATOM 3891 C CA . LYS B 1 251 ? -1.907 -7.754 12.609 1 98.44 251 LYS B CA 1
ATOM 3892 C C . LYS B 1 251 ? -0.508 -8.203 13.016 1 98.44 251 LYS B C 1
ATOM 3894 O O . LYS B 1 251 ? 0.091 -9.055 12.359 1 98.44 251 LYS B O 1
ATOM 3899 N N . LEU B 1 252 ? 0.041 -7.602 14.062 1 98.25 252 LEU B N 1
ATOM 3900 C CA . LEU B 1 252 ? 1.383 -7.938 14.531 1 98.25 252 LEU B CA 1
ATOM 3901 C C . LEU B 1 252 ? 1.464 -9.406 14.938 1 98.25 252 LEU B C 1
ATOM 3903 O O . LEU B 1 252 ? 2.424 -10.102 14.594 1 98.25 252 LEU B O 1
ATOM 3907 N N . ALA B 1 253 ? 0.426 -9.867 15.617 1 98.12 253 ALA B N 1
ATOM 3908 C CA . ALA B 1 253 ? 0.405 -11.258 16.062 1 98.12 253 ALA B CA 1
ATOM 3909 C C . ALA B 1 253 ? 0.315 -12.211 14.867 1 98.12 253 ALA B C 1
ATOM 3911 O O . ALA B 1 253 ? 1.009 -13.227 14.828 1 98.12 253 ALA B O 1
ATOM 3912 N N . ALA B 1 254 ? -0.581 -11.883 13.945 1 97.94 254 ALA B N 1
ATOM 3913 C CA . ALA B 1 254 ? -0.781 -12.75 12.789 1 97.94 254 ALA B CA 1
ATOM 3914 C C . ALA B 1 254 ? 0.481 -12.82 11.93 1 97.94 254 ALA B C 1
ATOM 3916 O O . ALA B 1 254 ? 0.865 -13.898 11.469 1 97.94 254 ALA B O 1
ATOM 3917 N N . PHE B 1 255 ? 1.118 -11.688 11.68 1 98.44 255 PHE B N 1
ATOM 3918 C CA . PHE B 1 255 ? 2.338 -11.656 10.883 1 98.44 255 PHE B CA 1
ATOM 3919 C C . PHE B 1 255 ? 3.451 -12.445 11.562 1 98.44 255 PHE B C 1
ATOM 3921 O O . PHE B 1 255 ? 4.176 -13.195 10.906 1 98.44 255 PHE B O 1
ATOM 3928 N N . ARG B 1 256 ? 3.613 -12.242 12.852 1 98 256 ARG B N 1
ATOM 3929 C CA . ARG B 1 256 ? 4.605 -12.992 13.609 1 98 256 ARG B CA 1
ATOM 3930 C C . ARG B 1 256 ? 4.355 -14.492 13.508 1 98 256 ARG B C 1
ATOM 3932 O O . ARG B 1 256 ? 5.293 -15.266 13.32 1 98 256 ARG B O 1
ATOM 3939 N N . SER B 1 257 ? 3.129 -14.883 13.664 1 97.88 257 SER B N 1
ATOM 3940 C CA . SER B 1 257 ? 2.762 -16.297 13.555 1 97.88 257 SER B CA 1
ATOM 3941 C C . SER B 1 257 ? 3.146 -16.859 12.195 1 97.88 257 SER B C 1
ATOM 3943 O O . SER B 1 257 ? 3.674 -17.969 12.109 1 97.88 257 SER B O 1
ATOM 3945 N N . ASP B 1 258 ? 2.893 -16.141 11.148 1 97.06 258 ASP B N 1
ATOM 3946 C CA . ASP B 1 258 ? 3.232 -16.562 9.789 1 97.06 258 ASP B CA 1
ATOM 3947 C C . ASP B 1 258 ? 4.734 -16.797 9.648 1 97.06 258 ASP B C 1
ATOM 3949 O O . ASP B 1 258 ? 5.164 -17.812 9.117 1 97.06 258 ASP B O 1
ATOM 3953 N N . ILE B 1 259 ? 5.496 -15.805 10.109 1 96.38 259 ILE B N 1
ATOM 3954 C CA . ILE B 1 259 ? 6.949 -15.844 9.992 1 96.38 259 ILE B CA 1
ATOM 3955 C C . ILE B 1 259 ? 7.5 -17.031 10.781 1 96.38 259 ILE B C 1
ATOM 3957 O O . ILE B 1 259 ? 8.359 -17.766 10.289 1 96.38 259 ILE B O 1
ATOM 3961 N N . ASP B 1 260 ? 6.977 -17.219 11.93 1 96.81 260 ASP B N 1
ATOM 3962 C CA . ASP B 1 260 ? 7.477 -18.281 12.805 1 96.81 260 ASP B CA 1
ATOM 3963 C C . ASP B 1 260 ? 7.148 -19.656 12.234 1 96.81 260 ASP B C 1
ATOM 3965 O O . ASP B 1 260 ? 7.961 -20.594 12.336 1 96.81 260 ASP B O 1
ATOM 3969 N N . ALA B 1 261 ? 6.027 -19.812 11.625 1 96.25 261 ALA B N 1
ATOM 3970 C CA . ALA B 1 261 ? 5.523 -21.109 11.164 1 96.25 261 ALA B CA 1
ATOM 3971 C C . ALA B 1 261 ? 6.418 -21.688 10.07 1 96.25 261 ALA B C 1
ATOM 3973 O O . ALA B 1 261 ? 6.574 -22.906 9.969 1 96.25 261 ALA B O 1
ATOM 3974 N N . TRP B 1 262 ? 7.016 -20.875 9.273 1 96.81 262 TRP B N 1
ATOM 3975 C CA . TRP B 1 262 ? 7.781 -21.359 8.133 1 96.81 262 TRP B CA 1
ATOM 3976 C C . TRP B 1 262 ? 9.219 -20.844 8.188 1 96.81 262 TRP B C 1
ATOM 3978 O O . TRP B 1 262 ? 9.938 -20.891 7.184 1 96.81 262 TRP B O 1
ATOM 3988 N N . ARG B 1 263 ? 9.656 -20.391 9.305 1 96.69 263 ARG B N 1
ATOM 3989 C CA . ARG B 1 263 ? 10.945 -19.719 9.461 1 96.69 263 ARG B CA 1
ATOM 3990 C C . ARG B 1 263 ? 12.086 -20.625 9 1 96.69 263 ARG B C 1
ATOM 3992 O O . ARG B 1 263 ? 12.961 -20.188 8.25 1 96.69 263 ARG B O 1
ATOM 3999 N N . ASP B 1 264 ? 12.102 -21.891 9.375 1 96.31 264 ASP B N 1
ATOM 4000 C CA . ASP B 1 264 ? 13.219 -22.812 9.133 1 96.31 264 ASP B CA 1
ATOM 4001 C C . ASP B 1 264 ? 13.5 -22.953 7.641 1 96.31 264 ASP B C 1
ATOM 4003 O O . ASP B 1 264 ? 14.664 -22.984 7.223 1 96.31 264 ASP B O 1
ATOM 4007 N N . ILE B 1 265 ? 12.438 -22.938 6.867 1 95.38 265 ILE B N 1
ATOM 4008 C CA . ILE B 1 265 ? 12.664 -23.188 5.445 1 95.38 265 ILE B CA 1
ATOM 4009 C C . ILE B 1 265 ? 12.773 -21.844 4.711 1 95.38 265 ILE B C 1
ATOM 4011 O O . ILE B 1 265 ? 13.539 -21.719 3.752 1 95.38 265 ILE B O 1
ATOM 4015 N N . SER B 1 266 ? 12.031 -20.781 5.164 1 97.06 266 SER B N 1
ATOM 4016 C CA . SER B 1 266 ? 11.953 -19.531 4.406 1 97.06 266 SER B CA 1
ATOM 4017 C C . SER B 1 266 ? 13.188 -18.672 4.645 1 97.06 266 SER B C 1
ATOM 4019 O O . SER B 1 266 ? 13.539 -17.844 3.803 1 97.06 266 SER B O 1
ATOM 4021 N N . ILE B 1 267 ? 13.859 -18.844 5.781 1 97.19 267 ILE B N 1
ATOM 4022 C CA . ILE B 1 267 ? 15.016 -18.016 6.086 1 97.19 267 ILE B CA 1
ATOM 4023 C C . ILE B 1 267 ? 16.266 -18.609 5.43 1 97.19 267 ILE B C 1
ATOM 4025 O O . ILE B 1 267 ? 17.234 -17.891 5.188 1 97.19 267 ILE B O 1
ATOM 4029 N N . ALA B 1 268 ? 16.25 -19.922 5.086 1 96.44 268 ALA B N 1
ATOM 4030 C CA . ALA B 1 268 ? 17.422 -20.641 4.594 1 96.44 268 ALA B CA 1
ATOM 4031 C C . ALA B 1 268 ? 17.469 -20.641 3.068 1 96.44 268 ALA B C 1
ATOM 4033 O O . ALA B 1 268 ? 17.609 -21.703 2.445 1 96.44 268 ALA B O 1
ATOM 4034 N N . THR B 1 269 ? 17.438 -19.422 2.451 1 97.31 269 THR B N 1
ATOM 4035 C CA . THR B 1 269 ? 17.344 -19.375 0.996 1 97.31 269 THR B CA 1
ATOM 4036 C C . THR B 1 269 ? 18.516 -18.594 0.396 1 97.31 269 THR B C 1
ATOM 4038 O O . THR B 1 269 ? 18.469 -18.203 -0.772 1 97.31 269 THR B O 1
ATOM 4041 N N . ASP B 1 270 ? 19.547 -18.312 1.198 1 96.56 270 ASP B N 1
ATOM 4042 C CA . ASP B 1 270 ? 20.781 -17.781 0.649 1 96.56 270 ASP B CA 1
ATOM 4043 C C . ASP B 1 270 ? 21.641 -18.906 0.042 1 96.56 270 ASP B C 1
ATOM 4045 O O . ASP B 1 270 ? 21.406 -20.078 0.321 1 96.56 270 ASP B O 1
ATOM 4049 N N . PHE B 1 271 ? 22.516 -18.5 -0.843 1 96.25 271 PHE B N 1
ATOM 4050 C CA . PHE B 1 271 ? 23.5 -19.469 -1.321 1 96.25 271 PHE B CA 1
ATOM 4051 C C . PHE B 1 271 ? 24.281 -20.062 -0.158 1 96.25 271 PHE B C 1
ATOM 4053 O O . PHE B 1 271 ? 24.562 -19.391 0.83 1 96.25 271 PHE B O 1
ATOM 4060 N N . ASP B 1 272 ? 24.641 -21.328 -0.359 1 91.69 272 ASP B N 1
ATOM 4061 C CA . ASP B 1 272 ? 25.5 -21.953 0.636 1 91.69 272 ASP B CA 1
ATOM 4062 C C . ASP B 1 272 ? 26.891 -21.312 0.641 1 91.69 272 ASP B C 1
ATOM 4064 O O . ASP B 1 272 ? 27.391 -20.891 -0.405 1 91.69 272 ASP B O 1
ATOM 4068 N N . GLN B 1 273 ? 27.344 -20.875 1.841 1 78.88 273 GLN B N 1
ATOM 4069 C CA . GLN B 1 273 ? 28.703 -20.344 1.934 1 78.88 273 GLN B CA 1
ATOM 4070 C C . GLN B 1 273 ? 29.734 -21.375 1.478 1 78.88 273 GLN B C 1
ATOM 4072 O O . GLN B 1 273 ? 29.656 -22.531 1.86 1 78.88 273 GLN B O 1
ATOM 4077 N N . HIS B 1 274 ? 30.203 -21.172 0.257 1 60.59 274 HIS B N 1
ATOM 4078 C CA . HIS B 1 274 ? 31.312 -22.031 -0.13 1 60.59 274 HIS B CA 1
ATOM 4079 C C . HIS B 1 274 ? 32.531 -21.766 0.733 1 60.59 274 HIS B C 1
ATOM 4081 O O . HIS B 1 274 ? 32.75 -20.656 1.206 1 60.59 274 HIS B O 1
#

Organism: NCBI:txid1064539

pLDDT: mean 96.61, std 3.62, range [60.59, 98.94]

Secondary structure (DSSP, 8-state):
--EEEES--SSHHHHHHHHHHHHTT-EEEEEESSGGGTGGGGGGGTTSEEEEE--TT-HHHHHHHHHHHHHHHS--SEEEE----EEES-TTT--HHHHHHHHIIIIIIHHHHHHHHHHHHHHH-EEEEEE--GGGTS--TT-HHHHHHHHHHHHHHHHHHHHHGGGTEEEEEEEE--BSSSIIIIIEEE-S---GGGGGG--HHHHHHHTT--SB-HHHHHHHHHHHHH-TT--SEEEESHHHHHHHHHHHHHHHHHHHHTHHHHS--BPP--/--EEEES--SSHHHHHHHHHHHHTT-EEEEEESSGGGTGGGGGGGTTSEEEEE--TT-HHHHHHHHHHHHHHHS--SEEEE----EEES-TTT--HHHHHHHHIIIIIIHHHHHHHHHHHHHHH-EEEEEE--GGGT---TT-HHHHHHHHHHHHHHHHHHHHHGGGTEEEEEEEE--BSSSIIIIIEEE-S---GGGGGG--HHHHHHHTT--SB-HHHHHHHHHHHHH-TT--SEEEESHHHHHHHHHHHHHHHHHHHHTHHHHS--BPP--

Solvent-accessible surface area (backbone atoms only — not comparable to full-atom values): 26378 Å² total; per-residue (Å²): 130,52,28,35,39,35,33,36,26,73,47,53,67,29,29,52,42,49,51,53,44,39,72,75,63,20,33,29,40,36,18,15,65,55,34,80,78,40,46,73,74,26,63,86,47,79,71,39,28,45,66,40,58,34,47,53,69,35,57,67,40,32,40,50,50,45,50,47,37,30,71,73,68,74,40,55,35,32,40,34,45,47,44,60,58,39,43,33,29,45,71,73,32,47,47,69,87,61,52,48,59,42,38,36,36,41,35,51,8,42,50,42,41,48,44,49,41,43,72,59,27,58,73,74,14,35,37,38,36,39,59,48,23,33,44,30,68,44,35,40,35,14,30,18,62,35,7,14,37,23,11,18,43,46,13,29,46,41,3,46,32,55,52,28,48,90,44,58,28,44,41,33,38,36,15,42,35,65,44,48,39,57,47,56,62,77,33,39,43,66,40,86,49,78,52,80,91,46,56,88,29,48,48,58,64,56,42,72,69,33,53,78,59,34,59,20,27,55,69,48,47,43,50,48,52,54,50,39,73,72,42,94,77,50,46,50,50,43,47,29,18,57,62,13,44,51,49,46,53,51,42,51,52,52,52,49,51,25,46,61,74,46,36,81,64,29,40,65,16,46,55,77,84,124,132,52,28,35,40,35,32,35,28,72,46,53,68,32,29,51,42,48,51,53,43,39,72,74,62,20,33,28,40,36,19,14,67,56,34,80,77,40,46,73,74,25,62,88,46,80,68,39,29,45,67,39,60,36,48,52,70,36,57,68,39,32,40,48,50,44,48,49,36,30,73,73,67,73,41,54,35,30,42,33,45,48,44,60,58,40,42,32,29,43,71,75,31,47,47,69,86,60,52,48,62,42,38,37,36,42,36,52,9,42,50,42,41,47,44,48,41,42,72,60,27,58,74,72,15,36,38,38,35,41,60,48,23,34,45,30,67,45,36,40,33,14,29,18,63,34,6,15,37,24,12,18,42,46,14,30,46,42,4,44,33,55,53,28,46,87,43,58,29,44,44,32,38,36,15,43,35,64,44,49,39,58,45,57,63,77,32,38,45,67,41,84,50,79,52,80,92,46,55,91,30,47,49,59,64,57,43,72,68,33,53,76,60,34,59,20,27,52,68,50,46,44,51,50,52,54,49,39,73,72,41,93,76,50,45,49,51,43,46,30,18,57,61,13,46,50,49,45,53,50,42,51,51,52,53,51,50,24,46,62,75,45,36,81,64,29,39,68,17,46,54,78,84,124

Sequence (548 aa):
MKTWLITGCSSGFGQRLALAAARRGDRVIATARDVEAIEDMAEPFGGRMITLPLDVTDAAAAKAAVAKAVETFGGFDVLVNNAGYGLFGAIEEGTPEEYRPMFEVNVFGLIETTRAALPVLRHSGGTIVNMSSGAGIAGSGGGGYYNAAKFAVEGISEALAGELEPFGIRVLIVEPGPFRTDFLGRSIRMAANEMPEYAASSRKHYRETNNGNQAGDPDKAITVILQAVDADDAPLHLPLGPIAHAIAERKLAAFRSDIDAWRDISIATDFDQHMKTWLITGCSSGFGQRLALAAARRGDRVIATARDVEAIEDMAEPFGGRMITLPLDVTDAAAAKAAVAKAVETFGGFDVLVNNAGYGLFGAIEEGTPEEYRPMFEVNVFGLIETTRAALPVLRHSGGTIVNMSSGAGIAGSGGGGYYNAAKFAVEGISEALAGELEPFGIRVLIVEPGPFRTDFLGRSIRMAANEMPEYAASSRKHYRETNNGNQAGDPDKAITVILQAVDADDAPLHLPLGPIAHAIAERKLAAFRSDIDAWRDISIATDFDQH

Nearest PDB structures (foldseek):
  2jap-assembly1_D  TM=8.936E-01  e=3.610E-22  Streptomyces clavuligerus
  8yau-assembly1_C  TM=8.610E-01  e=1.262E-16  Limosilactobacillus fermentum
  8yai-assembly1_B  TM=8.797E-01  e=3.352E-16  Limosilactobacillus fermentum
  8zax-assembly1_A  TM=8.444E-01  e=1.117E-16  Limosilactobacillus fermentum
  1hxh-assembly1_D  TM=7.959E-01  e=6.683E-15  Comamonas testosteroni

InterPro domains:
  IPR002347 Short-chain dehydrogenase/reductase SDR [PF00106] (2-185)
  IPR002347 Short-chain dehydrogenase/reductase SDR [PR00080] (74-85)
  IPR002347 Short-chain dehydrogenase/reductase SDR [PR00080] (126-134)
  IPR002347 Short-chain dehydrogenase/reductase SDR [PR00080] (146-165)
  IPR002347 Short-chain dehydrogenase/reductase SDR [PR00081] (3-20)
  IPR002347 Short-chain dehydrogenase/reductase SDR [PR00081] (74-85)
  IPR002347 Short-chain dehydrogenase/reductase SDR [PR00081] (120-136)
  IPR002347 Short-chain dehydrogenase/reductase SDR [PR00081] (146-165)
  IPR002347 Short-chain dehydrogenase/reductase SDR [PR00081] (167-184)
  IPR020904 Short-chain dehydrogenase/reductase, conserved site [PS00061] (133-161)
  IPR036291 NAD(P)-binding domain superfamily [SSF51735] (1-241)
  IPR051911 Short-chain Dehydrogenases/Reductases (SDR) [PTHR43976] (2-272)